Protein AF-A0AAJ4R8G5-F1 (afdb_monomer)

Solvent-accessible surface area (backbone atoms only — not comparable to full-atom values): 22902 Å² total; per-residue (Å²): 66,51,32,41,35,43,37,29,70,69,54,13,63,53,66,71,45,56,65,50,80,47,81,44,64,87,71,35,24,47,42,56,51,46,56,59,70,18,65,92,66,81,46,37,45,72,71,43,27,36,82,88,60,45,61,31,92,60,37,46,46,21,54,74,83,42,63,28,80,88,62,61,38,31,67,34,70,50,58,71,70,40,41,34,40,42,31,58,58,72,86,63,79,80,78,71,56,76,56,58,71,50,74,39,72,26,78,49,76,90,61,99,33,39,32,42,25,41,42,34,21,76,50,92,96,27,54,30,29,31,37,30,49,32,38,64,41,76,65,37,48,51,42,49,52,49,47,35,45,77,75,75,38,55,58,53,64,36,46,32,36,43,33,32,39,52,53,52,54,30,37,17,31,45,22,59,36,28,73,57,36,66,29,51,33,36,29,27,59,76,23,37,42,48,43,44,53,83,37,78,67,96,39,79,85,40,66,68,55,46,50,50,45,55,47,29,54,53,51,70,71,54,52,50,52,38,46,58,45,41,60,74,68,60,80,64,62,49,58,34,76,70,47,71,45,54,70,66,42,74,45,77,35,68,80,50,53,34,32,33,39,70,31,31,16,37,32,68,22,20,26,24,39,32,34,76,42,75,93,40,38,27,29,38,27,25,64,71,49,50,77,86,57,79,63,52,31,21,29,66,24,78,80,35,71,63,11,44,57,39,31,52,53,29,34,49,52,48,38,76,58,63,31,52,30,29,42,22,32,34,70,63,68,32,74,47,37,41,57,53,35,50,33,49,56,50,51,51,51,58,50,42,53,53,53,49,56,55,30,70,80,38,67,40,24,22,31,57,46,18,38,75,77,67,48,87,66,57,58,71,41,56,45,34,38,27,17,36,34,36,17,49,51,48,52,33,34,78,71,58,41,23,46,76,62,95,50,27,34,30,58,70,52,98,76,66,79,62,73,82,78,50,87,89,54,72,93,76,49,61,91,88,68,69,76,77,85

pLDDT: mean 88.96, std 11.97, range [34.12, 98.88]

Nearest PDB structures (foldseek):
  5u8o-assembly1_A  TM=8.181E-01  e=1.885E-18  Burkholderia multivorans ATCC 17616
  6ao1-assembly4_D  TM=8.016E-01  e=7.051E-18  Paraburkholderia phymatum
  5i0p-assembly3_C  TM=7.772E-01  e=6.254E-18  Burkholderia ambifaria MC40-6
  6ao1-assembly2_B  TM=8.042E-01  e=2.075E-17  Paraburkholderia phymatum
  3po0-assembly1_A  TM=8.725E-01  e=8.624E-09  Haloferax volcanii DS2

Organism: NCBI:txid2216012

Sequence (437 aa):
MQITCELHGTVREAYGAKTATVALDSGATVGDLLDTLDGGNERVAPLVRNGDGEIRPHIAVHVNGESVAAGEGAATTLAGGDEVTILPSVSGGKPTLPFEMETVRLGNAAFEGLNNCYVLGLEDDAELTLVDTGFPTDETRSELDRGLADIGIDFADIDRILLTHWHGDHAGLAAEIQAASGCSVHVHVDDAPLVDGSEATQDMDDPAFRDTLTRWGMPPQKQTELAEFLDANTATYGRPTVETFTDGDRFDIGSVELEAVHLPGHTVGLCGFAFDGHDGRELFSGDALLPYYTPNVGGADVRVTEPLAAYLDTLVRIIDGEYERAWPGHRGAIVDPTGRAADIIDHHRERTERVVDVLADGPATPWEVSAELFGSLHAIHILHGPGEAFAHLNHLEDAGLAARDGRAYELTTTNPATAELFPTVADRLRPGYEPVH

Secondary structure (DSSP, 8-state):
-EEEEEE-HHHHHHHTSSEEEEE--TT-BHHHHHHHHHTTTSSSHHHHB-TTSPBPTTEEEEETTEESTTTTGGGPBP-TT-EEEEEE---SSS---SS-EEEEEE---SSSS-EEEEEE--STTS--EEE-----SHHHHHHHHHHHHTTT--GGG--EEE-S-S-HHHHTTHHHHHHHH--EEEEETTTHHHHHTSS-SS-TT-HHHHHHHHHTT--HHHHHHHHHHHHHHHTT------EEE-TT-EEE-SSSEEEEEE--SSSSS-EEEEEE-SSSEEEEEETTS-SSSPPP-SSS-TT-SSHHHHHHHHHHHHHHTT-SEEEESBSSPBS-HHHHHHHHHHHHHHHHHHHHHHHHSS-B-HHHHHHHHH-S--TTHHHHHHHHHHHHHHHHHHTTSEEEETTEEEESSSS---GGGS---GGGSPTT-----

Foldseek 3Di:
DKEKEAEDAQLCVLLVHRIDIDDDDAFAFLLRVQVVSCPPSVRNQLQQAFPVSFGDPQKFKDKQNHTCPVDPGRNHTDDPPIYIYIDGNPPDDDAPWLFDKDWQFFQDPQPPGRFTWIFFLPDPPFQTEIQFDAAPDPRRNVSSQVSQVVVPHGLQRHAEYEFQAQDRGGLQCVQVSCVNNVHAYEFAPQRLCPQQVVDPACAPVDPVNVVVCVLLVQDPVLVVQQNVLCCVRVPRGDRHDHDHDDAQDWDDRDSWIWGWHQQAQLERGGTWTWIATPVGIEIQREQLFDQRDHRFGQLSYVVDDLRLVSSLVSLVVQLVRQHCWYNYRRGDIDRCSNLRSVLVLVVLLVLLVLLLVVLLVHWAGLQRSLCVVPNDAHRSRSRRSSRNSVSSLVLCVVVVQWDDDRSTIHGPDNDDPSVVSTDDCVVSDDVPRDRRD

InterPro domains:
  IPR001279 Metallo-beta-lactamase [PF00753] (113-330)
  IPR001279 Metallo-beta-lactamase [SM00849] (114-330)
  IPR003749 Sulfur carrier ThiS/MoaD-like [PF02597] (8-93)
  IPR012675 Beta-grasp domain superfamily [G3DSA:3.10.20.30] (1-93)
  IPR016155 Molybdopterin synthase/thiamin biosynthesis sulphur carrier, beta-grasp [SSF54285] (1-93)
  IPR036388 Winged helix-like DNA-binding domain superfamily [G3DSA:1.10.10.10] (360-412)
  IPR036866 Ribonuclease Z/Hydroxyacylglutathione hydrolase-like [G3DSA:3.60.15.10] (103-358)
  IPR036866 Ribonuclease Z/Hydroxyacylglutathione hydrolase-like [SSF56281] (109-404)
  IPR050662 Secondary metabolite biosynthesis-associated thioesterase [PTHR23131] (115-406)
  IPR054834 Small archaeal modifier protein 1/3 [NF041918] (5-93)

Radius of gyration: 22.81 Å; Cα contacts (8 Å, |Δi|>4): 907; chains: 1; bounding box: 48×64×58 Å

Mean predicted aligned error: 10.42 Å

Structure (mmCIF, N/CA/C/O backbone):
data_AF-A0AAJ4R8G5-F1
#
_entry.id   AF-A0AAJ4R8G5-F1
#
loop_
_atom_site.group_PDB
_atom_site.id
_atom_site.type_symbol
_atom_site.label_atom_id
_atom_site.label_alt_id
_atom_site.label_comp_id
_atom_site.label_asym_id
_atom_site.label_entity_id
_atom_site.label_seq_id
_atom_site.pdbx_PDB_ins_code
_atom_site.Cartn_x
_atom_site.Cartn_y
_atom_site.Cartn_z
_atom_site.occupancy
_atom_site.B_iso_or_equiv
_atom_site.auth_seq_id
_atom_site.auth_comp_id
_atom_site.auth_asym_id
_atom_site.auth_atom_id
_atom_site.pdbx_PDB_model_num
ATOM 1 N N . MET A 1 1 ? 15.499 -36.589 22.191 1.00 92.94 1 MET A N 1
ATOM 2 C CA . MET A 1 1 ? 15.681 -37.181 20.855 1.00 92.94 1 MET A CA 1
ATOM 3 C C . MET A 1 1 ? 16.063 -36.082 19.877 1.00 92.94 1 MET A C 1
ATOM 5 O O . MET A 1 1 ? 15.704 -34.942 20.128 1.00 92.94 1 MET A O 1
ATOM 9 N N . GLN A 1 2 ? 16.849 -36.394 18.847 1.00 92.50 2 GLN A N 1
ATOM 10 C CA . GLN A 1 2 ? 17.260 -35.415 17.834 1.00 92.50 2 GLN A CA 1
ATOM 11 C C . GLN A 1 2 ? 16.349 -35.548 16.618 1.00 92.50 2 GLN A C 1
ATOM 13 O O . GLN A 1 2 ? 16.148 -36.671 16.154 1.00 92.50 2 GLN A O 1
ATOM 18 N N . ILE A 1 3 ? 15.825 -34.423 16.145 1.00 94.94 3 ILE A N 1
ATOM 19 C CA . ILE A 1 3 ? 14.993 -34.305 14.948 1.00 94.94 3 ILE A CA 1
ATOM 20 C C . ILE A 1 3 ? 15.705 -33.371 13.977 1.00 94.94 3 ILE A C 1
ATOM 22 O O . ILE A 1 3 ? 16.216 -32.324 14.388 1.00 94.94 3 ILE A O 1
ATOM 26 N N . THR A 1 4 ? 15.737 -33.733 12.700 1.00 94.06 4 THR A N 1
ATOM 27 C CA . THR A 1 4 ? 16.231 -32.846 11.645 1.00 94.06 4 THR A CA 1
ATOM 28 C C . THR A 1 4 ? 15.037 -32.205 10.960 1.00 94.06 4 THR A C 1
ATOM 30 O O . THR A 1 4 ? 14.130 -32.903 10.528 1.00 94.06 4 THR A O 1
ATOM 33 N N . CYS A 1 5 ? 15.027 -30.878 10.872 1.00 93.38 5 CYS A N 1
ATOM 34 C CA . CYS A 1 5 ? 13.974 -30.137 10.194 1.00 93.38 5 CYS A CA 1
ATOM 35 C C . CYS A 1 5 ? 14.538 -29.430 8.957 1.00 93.38 5 CYS A C 1
ATOM 37 O O . CYS A 1 5 ? 15.514 -28.686 9.075 1.00 93.38 5 CYS A O 1
ATOM 39 N N . GLU A 1 6 ? 13.944 -29.650 7.788 1.00 93.44 6 GLU A N 1
ATOM 40 C CA . GLU A 1 6 ? 14.222 -28.910 6.557 1.00 93.44 6 GLU A CA 1
ATOM 41 C C . GLU A 1 6 ? 13.137 -27.848 6.340 1.00 93.44 6 GLU A C 1
ATOM 43 O O . GLU A 1 6 ? 11.943 -28.147 6.297 1.00 93.44 6 GLU A O 1
ATOM 48 N N . LEU A 1 7 ? 13.561 -26.593 6.215 1.00 89.69 7 LEU A N 1
ATOM 49 C CA . LEU A 1 7 ? 12.697 -25.422 6.129 1.00 89.69 7 LEU A CA 1
ATOM 50 C C . LEU A 1 7 ? 12.788 -24.804 4.736 1.00 89.69 7 LEU A C 1
ATOM 52 O O . LEU A 1 7 ? 13.882 -24.584 4.198 1.00 89.69 7 LEU A O 1
ATOM 56 N N . HIS A 1 8 ? 11.632 -24.474 4.168 1.00 81.56 8 HIS A N 1
ATOM 57 C CA . HIS A 1 8 ? 11.517 -23.919 2.822 1.00 81.56 8 HIS A CA 1
ATOM 58 C C . HIS A 1 8 ? 10.779 -22.582 2.800 1.00 81.56 8 HIS A C 1
ATOM 60 O O . HIS A 1 8 ? 10.061 -22.228 3.733 1.00 81.56 8 HIS A O 1
ATOM 66 N N . GLY A 1 9 ? 10.977 -21.847 1.702 1.00 76.94 9 GLY A N 1
ATOM 67 C CA . GLY A 1 9 ? 10.287 -20.592 1.418 1.00 76.94 9 GLY A CA 1
ATOM 68 C C . GLY A 1 9 ? 10.303 -19.624 2.598 1.00 76.94 9 GLY A C 1
ATOM 69 O O . GLY A 1 9 ? 11.347 -19.351 3.186 1.00 76.94 9 GLY A O 1
ATOM 70 N N . THR A 1 10 ? 9.115 -19.159 2.950 1.00 65.75 10 THR A N 1
ATOM 71 C CA . THR A 1 10 ? 8.857 -18.155 3.984 1.00 65.75 10 THR A CA 1
ATOM 72 C C . THR A 1 10 ? 9.297 -18.616 5.376 1.00 65.75 10 THR A C 1
ATOM 74 O O . THR A 1 10 ? 9.888 -17.853 6.135 1.00 65.75 10 THR A O 1
ATOM 77 N N . VAL A 1 11 ? 9.122 -19.904 5.682 1.00 79.31 11 VAL A N 1
ATOM 78 C CA . VAL A 1 11 ? 9.538 -20.512 6.954 1.00 79.31 11 VAL A CA 1
ATOM 79 C C . VAL A 1 11 ? 11.064 -20.549 7.069 1.00 79.31 11 VAL A C 1
ATOM 81 O O . VAL A 1 11 ? 11.620 -20.272 8.131 1.00 79.31 11 VAL A O 1
ATOM 84 N N . ARG A 1 12 ? 11.765 -20.820 5.958 1.00 83.69 12 ARG A N 1
ATOM 85 C CA . ARG A 1 12 ? 13.234 -20.733 5.897 1.00 83.69 12 ARG A CA 1
ATOM 86 C C . ARG A 1 12 ? 13.723 -19.317 6.175 1.00 83.69 12 ARG A C 1
ATOM 88 O O . ARG A 1 12 ? 14.699 -19.140 6.899 1.00 83.69 12 ARG A O 1
ATOM 95 N N . GLU A 1 13 ? 13.085 -18.333 5.548 1.00 75.06 13 GLU A N 1
ATOM 96 C CA . GLU A 1 13 ? 13.437 -16.918 5.684 1.00 75.06 13 GLU A CA 1
ATOM 97 C C . GLU A 1 13 ? 13.249 -16.445 7.131 1.00 75.06 13 GLU A C 1
ATOM 99 O O . GLU A 1 13 ? 14.155 -15.830 7.688 1.00 75.06 13 GLU A O 1
ATOM 104 N N . ALA A 1 14 ? 12.134 -16.809 7.770 1.00 72.44 14 ALA A N 1
ATOM 105 C CA . ALA A 1 14 ? 11.863 -16.481 9.168 1.00 72.44 14 ALA A CA 1
ATOM 106 C C . ALA A 1 14 ? 12.837 -17.145 10.151 1.00 72.44 14 ALA A C 1
ATOM 108 O O . ALA A 1 14 ? 13.280 -16.508 11.107 1.00 72.44 14 ALA A O 1
ATOM 109 N N . TYR A 1 15 ? 13.194 -18.409 9.911 1.00 83.56 15 TYR A N 1
ATOM 110 C CA . TYR A 1 15 ? 14.122 -19.137 10.776 1.00 83.56 15 TYR A CA 1
ATOM 111 C C . TYR A 1 15 ? 15.589 -18.721 10.577 1.00 83.56 15 TYR A C 1
ATOM 113 O O . TYR A 1 15 ? 16.393 -18.799 11.502 1.00 83.56 15 TYR A O 1
ATOM 121 N N . GLY A 1 16 ? 15.961 -18.281 9.371 1.00 80.62 16 GLY A N 1
ATOM 122 C CA . GLY A 1 16 ? 17.324 -17.854 9.035 1.00 80.62 16 GLY A CA 1
ATOM 123 C C . GLY A 1 16 ? 18.272 -18.987 8.621 1.00 80.62 16 GLY A C 1
ATOM 124 O O . GLY A 1 16 ? 19.452 -18.743 8.373 1.00 80.62 16 GLY A O 1
ATOM 125 N N . ALA A 1 17 ? 17.783 -20.226 8.502 1.00 84.81 17 ALA A N 1
ATOM 126 C CA . ALA A 1 17 ? 18.565 -21.361 8.015 1.00 84.81 17 ALA A CA 1
ATOM 127 C C . ALA A 1 17 ? 17.694 -22.390 7.280 1.00 84.81 17 ALA A C 1
ATOM 129 O O . ALA A 1 17 ? 16.517 -22.565 7.579 1.00 84.81 17 ALA A O 1
ATOM 130 N N . LYS A 1 18 ? 18.297 -23.107 6.320 1.00 85.25 18 LYS A N 1
ATOM 131 C CA . LYS A 1 18 ? 17.621 -24.183 5.571 1.00 85.25 18 LYS A CA 1
ATOM 132 C C . LYS A 1 18 ? 17.332 -25.412 6.431 1.00 85.25 18 LYS A C 1
ATOM 134 O O . LYS A 1 18 ? 16.348 -26.101 6.205 1.00 85.25 18 LYS A O 1
ATOM 139 N N . THR A 1 19 ? 18.203 -25.705 7.385 1.00 91.19 19 THR A N 1
ATOM 140 C CA . THR A 1 19 ? 18.113 -26.913 8.202 1.00 91.19 19 THR A CA 1
ATOM 141 C C . THR A 1 19 ? 18.280 -26.566 9.667 1.00 91.19 19 THR A C 1
ATOM 143 O O . THR A 1 19 ? 19.221 -25.854 10.022 1.00 91.19 19 THR A O 1
ATOM 146 N N . ALA A 1 20 ? 17.423 -27.131 10.506 1.00 91.25 20 ALA A N 1
ATOM 147 C CA . ALA A 1 20 ? 17.517 -27.078 11.955 1.00 91.25 20 ALA A CA 1
ATOM 148 C C . ALA A 1 20 ? 17.737 -28.486 12.510 1.00 91.25 20 ALA A C 1
ATOM 150 O O . ALA A 1 20 ? 17.245 -29.473 11.965 1.00 91.25 20 ALA A O 1
ATOM 151 N N . THR A 1 21 ? 18.473 -28.596 13.610 1.00 92.31 21 THR A N 1
ATOM 152 C CA . THR A 1 21 ? 18.535 -29.835 14.392 1.00 92.31 21 THR A CA 1
ATOM 153 C C . THR A 1 21 ? 18.028 -29.524 15.787 1.00 92.31 21 THR A C 1
ATOM 155 O O . THR A 1 21 ? 18.611 -28.695 16.484 1.00 92.31 21 THR A O 1
ATOM 158 N N . VAL A 1 22 ? 16.918 -30.154 16.162 1.00 90.94 22 VAL A N 1
ATOM 159 C CA . VAL A 1 22 ? 16.166 -29.827 17.373 1.00 90.94 22 VAL A CA 1
ATOM 160 C C . VAL A 1 22 ? 16.199 -31.003 18.340 1.00 90.94 22 VAL A C 1
ATOM 162 O O . VAL A 1 22 ? 15.942 -32.150 17.969 1.00 90.94 22 VAL A O 1
ATOM 165 N N . ALA A 1 23 ? 16.516 -30.707 19.600 1.00 93.19 23 ALA A N 1
ATOM 166 C CA . ALA A 1 23 ? 16.466 -31.673 20.684 1.00 93.19 23 ALA A CA 1
ATOM 167 C C . ALA A 1 23 ? 15.103 -31.595 21.385 1.00 93.19 23 ALA A C 1
ATOM 169 O O . ALA A 1 23 ? 14.808 -30.591 22.022 1.00 93.19 23 ALA A O 1
ATOM 170 N N . LEU A 1 24 ? 14.309 -32.663 21.297 1.00 93.06 24 LEU A N 1
ATOM 171 C CA . LEU A 1 24 ? 12.984 -32.767 21.924 1.00 93.06 24 LEU A CA 1
ATOM 172 C C . LEU A 1 24 ? 12.927 -33.887 22.965 1.00 93.06 24 LEU A C 1
ATOM 174 O O . LEU A 1 24 ? 13.757 -34.799 22.951 1.00 93.06 24 LEU A O 1
ATOM 178 N N . ASP A 1 25 ? 11.931 -33.871 23.843 1.00 93.38 25 ASP A N 1
ATOM 179 C CA . ASP A 1 25 ? 11.657 -34.997 24.737 1.00 93.38 25 ASP A CA 1
ATOM 180 C C . ASP A 1 25 ? 11.071 -36.201 23.982 1.00 93.38 25 ASP A C 1
ATOM 182 O O . ASP A 1 25 ? 10.599 -36.104 22.852 1.00 93.38 25 ASP A O 1
ATOM 186 N N . SER A 1 26 ? 11.160 -37.391 24.580 1.00 91.50 26 SER A N 1
ATOM 187 C CA . SER A 1 26 ? 10.598 -38.603 23.973 1.00 91.50 26 SER A CA 1
ATOM 188 C C . SER A 1 26 ? 9.074 -38.514 23.917 1.00 91.50 26 SER A C 1
ATOM 190 O O . SER A 1 26 ? 8.447 -38.311 24.952 1.00 91.50 26 SER A O 1
ATOM 192 N N . GLY A 1 27 ? 8.488 -38.766 22.744 1.00 88.31 27 GLY A N 1
ATOM 193 C CA . GLY A 1 27 ? 7.040 -38.661 22.535 1.00 88.31 27 GLY A CA 1
ATOM 194 C C . GLY A 1 27 ? 6.549 -37.238 22.264 1.00 88.31 27 GLY A C 1
ATOM 195 O O . GLY A 1 27 ? 5.344 -37.018 22.294 1.00 88.31 27 GLY A O 1
ATOM 196 N N . ALA A 1 28 ? 7.462 -36.294 22.009 1.00 94.94 28 ALA A N 1
ATOM 197 C CA . ALA A 1 28 ? 7.109 -34.965 21.526 1.00 94.94 28 ALA A CA 1
ATOM 198 C C . ALA A 1 28 ? 6.421 -35.032 20.154 1.00 94.94 28 ALA A C 1
ATOM 200 O O . ALA A 1 28 ? 6.627 -35.967 19.376 1.00 94.94 28 ALA A O 1
ATOM 201 N N . THR A 1 29 ? 5.622 -34.019 19.869 1.00 96.12 29 THR A N 1
ATOM 202 C CA . THR A 1 29 ? 4.799 -33.882 18.670 1.00 96.12 29 THR A CA 1
ATOM 203 C C . THR A 1 29 ? 5.413 -32.908 17.664 1.00 96.12 29 THR A C 1
ATOM 205 O O . THR A 1 29 ? 6.398 -32.220 17.948 1.00 96.12 29 THR A O 1
ATOM 208 N N . VAL A 1 30 ? 4.814 -32.815 16.476 1.00 93.69 30 VAL A N 1
ATOM 209 C CA . VAL A 1 30 ? 5.107 -31.740 15.517 1.00 93.69 30 VAL A CA 1
ATOM 210 C C . VAL A 1 30 ? 4.854 -30.363 16.144 1.00 93.69 30 VAL A C 1
ATOM 212 O O . VAL A 1 30 ? 5.643 -29.454 15.915 1.00 93.69 30 VAL A O 1
ATOM 215 N N . GLY A 1 31 ? 3.826 -30.202 16.981 1.00 91.31 31 GLY A N 1
ATOM 216 C CA . GLY A 1 31 ? 3.569 -28.964 17.723 1.00 91.31 31 GLY A CA 1
ATOM 217 C C . GLY A 1 31 ? 4.745 -28.560 18.617 1.00 91.31 31 GLY A C 1
ATOM 218 O O . GLY A 1 31 ? 5.235 -27.439 18.509 1.00 91.31 31 GLY A O 1
ATOM 219 N N . ASP A 1 32 ? 5.277 -29.503 19.398 1.00 92.62 32 ASP A N 1
ATOM 220 C CA . ASP A 1 32 ? 6.435 -29.261 20.275 1.00 92.62 32 ASP A CA 1
ATOM 221 C C . ASP A 1 32 ? 7.707 -28.913 19.477 1.00 92.62 32 ASP A C 1
ATOM 223 O O . ASP A 1 32 ? 8.531 -28.092 19.899 1.00 92.62 32 ASP A O 1
ATOM 227 N N . LEU A 1 33 ? 7.880 -29.527 18.297 1.00 92.56 33 LEU A N 1
ATOM 228 C CA . LEU A 1 33 ? 8.946 -29.164 17.362 1.00 92.56 33 LEU A CA 1
ATOM 229 C C . LEU A 1 33 ? 8.798 -27.710 16.903 1.00 92.56 33 LEU A C 1
ATOM 231 O O . LEU A 1 33 ? 9.790 -26.983 16.895 1.00 92.56 33 LEU A O 1
ATOM 235 N N . LEU A 1 34 ? 7.586 -27.288 16.535 1.00 90.44 34 LEU A N 1
ATOM 236 C CA . LEU A 1 34 ? 7.300 -25.925 16.086 1.00 90.44 34 LEU A CA 1
ATOM 237 C C . LEU A 1 34 ? 7.511 -24.900 17.204 1.00 90.44 34 LEU A C 1
ATOM 239 O O . LEU A 1 34 ? 8.132 -23.873 16.950 1.00 90.44 34 LEU A O 1
ATOM 243 N N . ASP A 1 35 ? 7.096 -25.202 18.436 1.00 88.38 35 ASP A N 1
ATOM 244 C CA . ASP A 1 35 ? 7.371 -24.357 19.608 1.00 88.38 35 ASP A CA 1
ATOM 245 C C . ASP A 1 35 ? 8.874 -24.171 19.830 1.00 88.38 35 ASP A C 1
ATOM 247 O O . ASP A 1 35 ? 9.362 -23.072 20.100 1.00 88.38 35 ASP A O 1
ATOM 251 N N . THR A 1 36 ? 9.637 -25.251 19.662 1.00 89.12 36 THR A N 1
ATOM 252 C CA . THR A 1 36 ? 11.089 -25.213 19.843 1.00 89.12 36 THR A CA 1
ATOM 253 C C . THR A 1 36 ? 11.798 -24.486 18.698 1.00 89.12 36 THR A C 1
ATOM 255 O O . THR A 1 36 ? 12.791 -23.799 18.935 1.00 89.12 36 THR A O 1
ATOM 258 N N . LEU A 1 37 ? 11.305 -24.620 17.461 1.00 86.69 37 LEU A N 1
ATOM 259 C CA . LEU A 1 37 ? 11.802 -23.869 16.302 1.00 86.69 37 LEU A CA 1
ATOM 260 C C . LEU A 1 37 ? 11.508 -22.373 16.421 1.00 86.69 37 LEU A C 1
ATOM 262 O O . LEU A 1 37 ? 12.323 -21.568 15.973 1.00 86.69 37 LEU A O 1
ATOM 266 N N . ASP A 1 38 ? 10.373 -22.015 17.019 1.00 80.00 38 ASP A N 1
ATOM 267 C CA . ASP A 1 38 ? 9.985 -20.624 17.220 1.00 80.00 38 ASP A CA 1
ATOM 268 C C . ASP A 1 38 ? 10.821 -19.943 18.311 1.00 80.00 38 ASP A C 1
ATOM 270 O O . ASP A 1 38 ? 11.182 -18.780 18.156 1.00 80.00 38 ASP A O 1
ATOM 274 N N . GLY A 1 39 ? 11.229 -20.687 19.350 1.00 60.81 39 GLY A N 1
ATOM 275 C CA . GLY A 1 39 ? 12.510 -20.518 20.053 1.00 60.81 39 GLY A CA 1
ATOM 276 C C . GLY A 1 39 ? 12.973 -19.085 20.372 1.00 60.81 39 GLY A C 1
ATOM 277 O O . GLY A 1 39 ? 14.163 -18.799 20.245 1.00 60.81 39 GLY A O 1
ATOM 278 N N . GLY A 1 40 ? 12.061 -18.191 20.777 1.00 54.16 40 GLY A N 1
ATOM 279 C CA . GLY A 1 40 ? 12.333 -16.790 21.142 1.00 54.16 40 GLY A CA 1
ATOM 280 C C . GLY A 1 40 ? 12.416 -15.781 19.984 1.00 54.16 40 GLY A C 1
ATOM 281 O O . GLY A 1 40 ? 12.762 -14.628 20.227 1.00 54.16 40 GLY A O 1
ATOM 282 N N . ASN A 1 41 ? 12.133 -16.194 18.746 1.00 52.38 41 ASN A N 1
ATOM 283 C CA . ASN A 1 41 ? 12.175 -15.358 17.540 1.00 52.38 41 ASN A CA 1
ATOM 284 C C . ASN A 1 41 ? 10.771 -14.895 17.093 1.00 52.38 41 ASN A C 1
ATOM 286 O O . ASN A 1 41 ? 10.692 -14.013 16.250 1.00 52.38 41 ASN A O 1
ATOM 290 N N . GLU A 1 42 ? 9.684 -15.471 17.635 1.00 64.38 42 GLU A N 1
ATOM 291 C CA . GLU A 1 42 ? 8.263 -15.105 17.394 1.00 64.38 42 GLU A CA 1
ATOM 292 C C . GLU A 1 42 ? 7.868 -14.955 15.906 1.00 64.38 42 GLU A C 1
ATOM 294 O O . GLU A 1 42 ? 6.887 -14.304 15.555 1.00 64.38 42 GLU A O 1
ATOM 299 N N . ARG A 1 43 ? 8.647 -15.549 14.995 1.00 66.19 43 ARG A N 1
ATOM 300 C CA . ARG A 1 43 ? 8.535 -15.358 13.539 1.00 66.19 43 ARG A CA 1
ATOM 301 C C . ARG A 1 43 ? 8.140 -16.626 12.801 1.00 66.19 43 ARG A C 1
ATOM 303 O O . ARG A 1 43 ? 7.666 -16.533 11.675 1.00 66.19 43 ARG A O 1
ATOM 310 N N . VAL A 1 44 ? 8.359 -17.804 13.384 1.00 77.81 44 VAL A N 1
ATOM 311 C CA . VAL A 1 44 ? 8.091 -19.087 12.719 1.00 77.81 44 VAL A CA 1
ATOM 312 C C . VAL A 1 44 ? 6.687 -19.571 13.053 1.00 77.81 44 VAL A C 1
ATOM 314 O O . VAL A 1 44 ? 5.972 -20.023 12.159 1.00 77.81 44 VAL A O 1
ATOM 317 N N . ALA A 1 45 ? 6.262 -19.442 14.312 1.00 77.38 45 ALA A N 1
ATOM 318 C CA . ALA A 1 45 ? 4.942 -19.886 14.742 1.00 77.38 45 ALA A CA 1
ATOM 319 C C . ALA A 1 45 ? 3.795 -19.218 13.962 1.00 77.38 45 ALA A C 1
ATOM 321 O O . ALA A 1 45 ? 2.951 -19.974 13.480 1.00 77.38 45 ALA A O 1
ATOM 322 N N . PRO A 1 46 ? 3.782 -17.888 13.724 1.00 69.38 46 PRO A N 1
ATOM 323 C CA . PRO A 1 46 ? 2.706 -17.247 12.962 1.00 69.38 46 PRO A CA 1
ATOM 324 C C . PRO A 1 46 ? 2.637 -17.704 11.502 1.00 69.38 46 PRO A C 1
ATOM 326 O O . PRO A 1 46 ? 1.581 -17.636 10.886 1.00 69.38 46 PRO A O 1
ATOM 329 N N . LEU A 1 47 ? 3.750 -18.184 10.937 1.00 72.50 47 LEU A N 1
ATOM 330 C CA . LEU A 1 47 ? 3.790 -18.677 9.560 1.00 72.50 47 LEU A CA 1
ATOM 331 C C . LEU A 1 47 ? 3.260 -20.096 9.436 1.00 72.50 47 LEU A C 1
ATOM 333 O O . LEU A 1 47 ? 2.702 -20.442 8.405 1.00 72.50 47 LEU A O 1
ATOM 337 N N . VAL A 1 48 ? 3.488 -20.929 10.451 1.00 79.25 48 VAL A N 1
ATOM 338 C CA . VAL A 1 48 ? 3.180 -22.361 10.382 1.00 79.25 48 VAL A CA 1
ATOM 339 C C . VAL A 1 48 ? 1.854 -22.694 11.055 1.00 79.25 48 VAL A C 1
ATOM 341 O O . VAL A 1 48 ? 1.205 -23.645 10.625 1.00 79.25 48 VAL A O 1
ATOM 344 N N . ARG A 1 49 ? 1.436 -21.934 12.076 1.00 81.88 49 ARG A N 1
ATOM 345 C CA . ARG A 1 49 ? 0.242 -22.217 12.884 1.00 81.88 49 ARG A CA 1
ATOM 346 C C . ARG A 1 49 ? -0.739 -21.047 12.973 1.00 81.88 49 ARG A C 1
ATOM 348 O O . ARG A 1 49 ? -0.339 -19.888 12.851 1.00 81.88 49 ARG A O 1
ATOM 355 N N . ASN A 1 50 ? -2.017 -21.366 13.156 1.00 71.38 50 ASN A N 1
ATOM 356 C CA . ASN A 1 50 ? -3.073 -20.405 13.494 1.00 71.38 50 ASN A CA 1
ATOM 357 C C . ASN A 1 50 ? -3.122 -20.140 15.016 1.00 71.38 50 ASN A C 1
ATOM 359 O O . ASN A 1 50 ? -2.373 -20.753 15.785 1.00 71.38 50 ASN A O 1
ATOM 363 N N . GLY A 1 51 ? -3.997 -19.229 15.450 1.00 62.19 51 GLY A N 1
ATOM 364 C CA . GLY A 1 51 ? -4.205 -18.873 16.860 1.00 62.19 51 GLY A CA 1
ATOM 365 C C . GLY A 1 51 ? -4.633 -20.037 17.767 1.00 62.19 51 GLY A C 1
ATOM 366 O O . GLY A 1 51 ? -4.349 -20.011 18.965 1.00 62.19 51 GLY A O 1
ATOM 367 N N . ASP A 1 52 ? -5.226 -21.089 17.197 1.00 71.81 52 ASP A N 1
ATOM 368 C CA . ASP A 1 52 ? -5.617 -22.319 17.901 1.00 71.81 52 ASP A CA 1
ATOM 369 C C . ASP A 1 52 ? -4.482 -23.361 17.990 1.00 71.81 52 ASP A C 1
ATOM 371 O O . ASP A 1 52 ? -4.623 -24.403 18.636 1.00 71.81 52 ASP A O 1
ATOM 375 N N . GLY A 1 53 ? -3.327 -23.084 17.375 1.00 73.31 53 GLY A N 1
ATOM 376 C CA . GLY A 1 53 ? -2.151 -23.957 17.374 1.00 73.31 53 GLY A CA 1
ATOM 377 C C . GLY A 1 53 ? -2.160 -25.051 16.299 1.00 73.31 53 GLY A C 1
ATOM 378 O O . GLY A 1 53 ? -1.263 -25.900 16.287 1.00 73.31 53 GLY A O 1
ATOM 379 N N . GLU A 1 54 ? -3.124 -25.034 15.379 1.00 79.12 54 GLU A N 1
ATOM 380 C CA . GLU A 1 54 ? -3.206 -25.948 14.238 1.00 79.12 54 GLU A CA 1
ATOM 381 C C . GLU A 1 54 ? -2.304 -25.492 13.084 1.00 79.12 54 GLU A C 1
ATOM 383 O O . GLU A 1 54 ? -2.006 -24.309 12.944 1.00 79.12 54 GLU A O 1
ATOM 388 N N . ILE A 1 55 ? -1.854 -26.426 12.236 1.00 81.75 55 ILE A N 1
ATOM 389 C CA . ILE A 1 55 ? -1.008 -26.107 11.072 1.00 81.75 55 ILE A CA 1
ATOM 390 C C . ILE A 1 55 ? -1.847 -25.370 10.022 1.00 81.75 55 ILE A C 1
ATOM 392 O O . ILE A 1 55 ? -2.907 -25.859 9.632 1.00 81.75 55 ILE A O 1
ATOM 396 N N . ARG A 1 56 ? -1.358 -24.226 9.525 1.00 74.25 56 ARG A N 1
ATOM 397 C CA . ARG A 1 56 ? -2.074 -23.413 8.531 1.00 74.25 56 ARG A CA 1
ATOM 398 C C . ARG A 1 56 ? -2.326 -24.217 7.239 1.00 74.25 56 ARG A C 1
ATOM 400 O O . ARG A 1 56 ? -1.417 -24.907 6.778 1.00 74.25 56 ARG A O 1
ATOM 407 N N . PRO A 1 57 ? -3.497 -24.079 6.582 1.00 63.09 57 PRO A N 1
ATOM 408 C CA . PRO A 1 57 ? -3.854 -24.870 5.392 1.00 63.09 57 PRO A CA 1
ATOM 409 C C . PRO A 1 57 ? -2.876 -24.721 4.216 1.00 63.09 57 PRO A C 1
ATOM 411 O O . PRO A 1 57 ? -2.688 -25.632 3.409 1.00 63.09 57 PRO A O 1
ATOM 414 N N . HIS A 1 58 ? -2.230 -23.559 4.122 1.00 64.38 58 HIS A N 1
ATOM 415 C CA . HIS A 1 58 ? -1.232 -23.244 3.107 1.00 64.38 58 HIS A CA 1
ATOM 416 C C . HIS A 1 58 ? 0.197 -23.607 3.538 1.00 64.38 58 HIS A C 1
ATOM 418 O O . HIS A 1 58 ? 1.147 -23.111 2.940 1.00 64.38 58 HIS A O 1
ATOM 424 N N . ILE A 1 59 ? 0.379 -24.443 4.561 1.00 77.56 59 ILE A N 1
ATOM 425 C CA . ILE A 1 59 ? 1.677 -24.965 4.984 1.00 77.56 59 ILE A CA 1
ATOM 426 C C . ILE A 1 59 ? 1.610 -26.487 4.993 1.00 77.56 59 ILE A C 1
ATOM 428 O O . ILE A 1 59 ? 0.842 -27.098 5.733 1.00 77.56 59 ILE A O 1
ATOM 432 N N . ALA A 1 60 ? 2.457 -27.120 4.191 1.00 80.31 60 ALA A N 1
ATOM 433 C CA . ALA A 1 60 ? 2.600 -28.559 4.198 1.00 80.31 60 ALA A CA 1
ATOM 434 C C . ALA A 1 60 ? 3.754 -28.968 5.122 1.00 80.31 60 ALA A C 1
ATOM 436 O O . ALA A 1 60 ? 4.916 -28.610 4.914 1.00 80.31 60 ALA A O 1
ATOM 437 N N . VAL A 1 61 ? 3.419 -29.767 6.134 1.00 88.25 61 VAL A N 1
ATOM 438 C CA . VAL A 1 61 ? 4.390 -30.419 7.015 1.00 88.25 61 VAL A CA 1
ATOM 439 C C . VAL A 1 61 ? 4.425 -31.910 6.700 1.00 88.25 61 VAL A C 1
ATOM 441 O O . VAL A 1 61 ? 3.382 -32.562 6.605 1.00 88.25 61 VAL A O 1
ATOM 444 N N . HIS A 1 62 ? 5.629 -32.444 6.524 1.00 88.44 62 HIS A N 1
ATOM 445 C CA . HIS A 1 62 ? 5.860 -33.861 6.264 1.00 88.44 62 HIS A CA 1
ATOM 446 C C . HIS A 1 62 ? 6.796 -34.444 7.314 1.00 88.44 62 HIS A C 1
ATOM 448 O O . HIS A 1 62 ? 7.788 -33.810 7.655 1.00 88.44 62 HIS A O 1
ATOM 454 N N . VAL A 1 63 ? 6.517 -35.661 7.774 1.00 93.44 63 VAL A N 1
ATOM 455 C CA . VAL A 1 63 ? 7.413 -36.452 8.627 1.00 93.44 63 VAL A CA 1
ATOM 456 C C . VAL A 1 63 ? 7.870 -37.656 7.813 1.00 93.44 63 VAL A C 1
ATOM 458 O O . VAL A 1 63 ? 7.049 -38.439 7.343 1.00 93.44 63 VAL A O 1
ATOM 461 N N . ASN A 1 64 ? 9.178 -37.781 7.585 1.00 90.56 64 ASN A N 1
ATOM 462 C CA . ASN A 1 64 ? 9.790 -38.818 6.747 1.00 90.56 64 ASN A CA 1
ATOM 463 C C . ASN A 1 64 ? 9.151 -38.927 5.343 1.00 90.56 64 ASN A C 1
ATOM 465 O O . ASN A 1 64 ? 9.030 -40.013 4.777 1.00 90.56 64 ASN A O 1
ATOM 469 N N . GLY A 1 65 ? 8.729 -37.785 4.786 1.00 79.06 65 GLY A N 1
ATOM 470 C CA . GLY A 1 65 ? 8.076 -37.685 3.477 1.00 79.06 65 GLY A CA 1
ATOM 471 C C . GLY A 1 65 ? 6.561 -37.925 3.474 1.00 79.06 65 GLY A C 1
ATOM 472 O O . GLY A 1 65 ? 5.934 -37.747 2.432 1.00 79.06 65 GLY A O 1
ATOM 473 N N . GLU A 1 66 ? 5.949 -38.275 4.608 1.00 81.88 66 GLU A N 1
ATOM 474 C CA . GLU A 1 66 ? 4.497 -38.441 4.729 1.00 81.88 66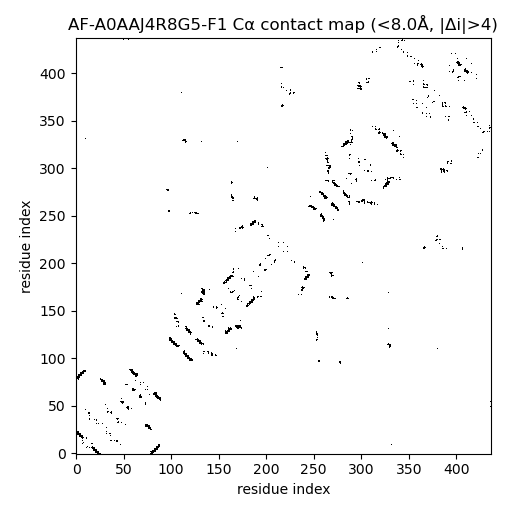 GLU A CA 1
ATOM 475 C C . GLU A 1 66 ? 3.845 -37.170 5.281 1.00 81.88 66 GLU A C 1
ATOM 477 O O . GLU A 1 66 ? 4.288 -36.619 6.287 1.00 81.88 66 GLU A O 1
ATOM 482 N N . SER A 1 67 ? 2.795 -36.682 4.615 1.00 81.94 67 SER A N 1
ATOM 483 C CA . SER A 1 67 ? 2.081 -35.475 5.045 1.00 81.94 67 SER A CA 1
ATOM 484 C C . SER A 1 67 ? 1.314 -35.720 6.343 1.00 81.94 67 SER A C 1
ATOM 486 O O . SER A 1 67 ? 0.564 -36.691 6.451 1.00 81.94 67 SER A O 1
ATOM 488 N N . VAL A 1 68 ? 1.429 -34.792 7.295 1.00 85.69 68 VAL A N 1
ATOM 489 C CA . VAL A 1 68 ? 0.685 -34.861 8.566 1.00 85.69 68 VAL A CA 1
ATOM 490 C C . VAL A 1 68 ? -0.746 -34.330 8.456 1.00 85.69 68 VAL A C 1
ATOM 492 O O . VAL A 1 68 ? -1.553 -34.569 9.351 1.00 85.69 68 VAL A O 1
ATOM 495 N N . ALA A 1 69 ? -1.084 -33.645 7.356 1.00 71.50 69 ALA A N 1
ATOM 496 C CA . ALA A 1 69 ? -2.393 -33.018 7.150 1.00 71.50 69 ALA A CA 1
ATOM 497 C C . ALA A 1 69 ? -3.538 -34.040 7.021 1.00 71.50 69 ALA A C 1
ATOM 499 O O . ALA A 1 69 ? -4.666 -33.762 7.409 1.00 71.50 69 ALA A O 1
ATOM 500 N N . ALA A 1 70 ? -3.250 -35.242 6.508 1.00 59.81 70 ALA A N 1
ATOM 501 C CA . ALA A 1 70 ? -4.217 -36.342 6.437 1.00 59.81 70 ALA A CA 1
ATOM 502 C C . ALA A 1 70 ? -4.293 -37.176 7.737 1.00 59.81 70 ALA A C 1
ATOM 504 O O . ALA A 1 70 ? -5.047 -38.150 7.793 1.00 59.81 70 ALA A O 1
ATOM 505 N N . GLY A 1 71 ? -3.483 -36.833 8.745 1.00 78.56 71 GLY A N 1
ATOM 506 C CA . GLY A 1 71 ? -3.333 -37.550 10.011 1.00 78.56 71 GLY A CA 1
ATOM 507 C C . GLY A 1 71 ? -3.688 -36.682 11.219 1.00 78.56 71 GLY A C 1
ATOM 508 O O . GLY A 1 71 ? -4.741 -36.057 11.257 1.00 78.56 71 GLY A O 1
ATOM 509 N N . GLU A 1 72 ? -2.814 -36.663 12.227 1.00 84.75 72 GLU A N 1
ATOM 510 C CA . GLU A 1 72 ? -3.026 -35.940 13.492 1.00 84.75 72 GLU A CA 1
ATOM 511 C C . GLU A 1 72 ? -2.510 -34.487 13.451 1.00 84.75 72 GLU A C 1
ATOM 513 O O . GLU A 1 72 ? -2.500 -33.800 14.473 1.00 84.75 72 GLU A O 1
ATOM 518 N N . GLY A 1 73 ? -2.057 -33.997 12.289 1.00 88.75 73 GLY A N 1
ATOM 519 C CA . GLY A 1 73 ? -1.577 -32.626 12.128 1.00 88.75 73 GLY A CA 1
ATOM 520 C C . GLY A 1 73 ? -0.437 -32.297 13.096 1.00 88.75 73 GLY A C 1
ATOM 521 O O . GLY A 1 73 ? 0.537 -33.049 13.200 1.00 88.75 73 GLY A O 1
ATOM 522 N N . ALA A 1 74 ? -0.578 -31.196 13.840 1.00 89.69 74 ALA A N 1
ATOM 523 C CA . ALA A 1 74 ? 0.376 -30.785 14.871 1.00 89.69 74 ALA A CA 1
ATOM 524 C C . ALA A 1 74 ? 0.536 -31.819 16.002 1.00 89.69 74 ALA A C 1
ATOM 526 O O . ALA A 1 74 ? 1.608 -31.897 16.598 1.00 89.69 74 ALA A O 1
ATOM 527 N N . ALA A 1 75 ? -0.475 -32.651 16.273 1.00 92.31 75 ALA A N 1
ATOM 528 C CA . ALA A 1 75 ? -0.411 -33.681 17.312 1.00 92.31 75 ALA A CA 1
ATOM 529 C C . ALA A 1 75 ? 0.359 -34.946 16.882 1.00 92.31 75 ALA A C 1
ATOM 531 O O . ALA A 1 75 ? 0.582 -35.835 17.704 1.00 92.31 75 ALA A O 1
ATOM 532 N N . THR A 1 76 ? 0.817 -35.021 15.625 1.00 94.62 76 THR A N 1
ATOM 533 C CA . THR A 1 76 ? 1.606 -36.152 15.116 1.00 94.62 76 THR A CA 1
ATOM 534 C C . THR A 1 76 ? 2.858 -36.361 15.971 1.00 94.62 76 THR A C 1
ATOM 536 O O . THR A 1 76 ? 3.691 -35.463 16.095 1.00 94.62 76 THR A O 1
ATOM 539 N N . THR A 1 77 ? 2.997 -37.549 16.565 1.00 95.81 77 THR A N 1
ATOM 540 C CA . THR A 1 77 ? 4.135 -37.900 17.433 1.00 95.81 77 THR A CA 1
ATOM 541 C C . THR A 1 77 ? 5.407 -38.143 16.617 1.00 95.81 77 THR A C 1
ATOM 543 O O . THR A 1 77 ? 5.370 -38.838 15.604 1.00 95.81 77 THR A O 1
ATOM 546 N N . LEU A 1 78 ? 6.540 -37.630 17.097 1.00 95.31 78 LEU A N 1
ATOM 547 C CA . LEU A 1 78 ? 7.861 -37.779 16.486 1.00 95.31 78 LEU A CA 1
ATOM 548 C C . LEU A 1 78 ? 8.712 -38.837 17.207 1.00 95.31 78 LEU A C 1
ATOM 550 O O . LEU A 1 78 ? 8.608 -39.054 18.420 1.00 95.31 78 LEU A O 1
ATOM 554 N N . ALA A 1 79 ? 9.611 -39.469 16.460 1.00 93.56 79 ALA A N 1
ATOM 555 C CA . ALA A 1 79 ? 10.627 -40.393 16.937 1.00 93.56 79 ALA A CA 1
ATOM 556 C C . ALA A 1 79 ? 12.041 -39.850 16.682 1.00 93.56 79 ALA A C 1
ATOM 558 O O . ALA A 1 79 ? 12.297 -39.032 15.804 1.00 93.56 79 ALA A O 1
ATOM 559 N N . GLY A 1 80 ? 13.012 -40.316 17.471 1.00 92.88 80 GLY A N 1
ATOM 560 C CA . GLY A 1 80 ? 14.399 -39.888 17.298 1.00 92.88 80 GLY A CA 1
ATOM 561 C C . GLY A 1 80 ? 14.974 -40.308 15.949 1.00 92.88 80 GLY A C 1
ATOM 562 O O . GLY A 1 80 ? 15.006 -41.499 15.647 1.00 92.88 80 GLY A O 1
ATOM 563 N N . GLY A 1 81 ? 15.503 -39.337 15.206 1.00 89.12 81 GLY A N 1
ATOM 564 C CA . GLY A 1 81 ? 16.030 -39.527 13.858 1.00 89.12 81 GLY A CA 1
ATOM 565 C C . GLY A 1 81 ? 15.034 -39.218 12.741 1.00 89.12 81 GLY A C 1
ATOM 566 O O . GLY A 1 81 ? 15.426 -39.346 11.587 1.00 89.12 81 GLY A O 1
ATOM 567 N N . ASP A 1 82 ? 13.801 -38.813 13.061 1.00 95.12 82 ASP A N 1
ATOM 568 C CA . ASP A 1 82 ? 12.854 -38.358 12.044 1.00 95.12 82 ASP A CA 1
ATOM 569 C C . ASP A 1 82 ? 13.362 -37.103 11.325 1.00 95.12 82 ASP A C 1
ATOM 571 O O . ASP A 1 82 ? 13.972 -36.205 11.926 1.00 95.12 82 ASP A O 1
ATOM 575 N N . GLU A 1 83 ? 13.059 -37.045 10.030 1.00 94.44 83 GLU A N 1
ATOM 576 C CA . GLU A 1 83 ? 13.217 -35.859 9.199 1.00 94.44 83 GLU A CA 1
ATOM 577 C C . GLU A 1 83 ? 11.856 -35.192 9.008 1.00 94.44 83 GLU A C 1
ATOM 579 O O . GLU A 1 83 ? 10.908 -35.807 8.518 1.00 94.44 83 GLU A O 1
ATOM 584 N N . VAL A 1 84 ? 11.755 -33.923 9.394 1.00 95.19 84 VAL A N 1
ATOM 585 C CA . VAL A 1 84 ? 10.547 -33.117 9.228 1.00 95.19 84 VAL A CA 1
ATOM 586 C C . VAL A 1 84 ? 10.789 -32.071 8.152 1.00 95.19 84 VAL A C 1
ATOM 588 O O . VAL A 1 84 ? 11.759 -31.326 8.221 1.00 95.19 84 VAL A O 1
ATOM 591 N N . THR A 1 85 ? 9.914 -31.979 7.160 1.00 91.31 85 THR A N 1
ATOM 592 C CA . THR A 1 85 ? 9.975 -30.927 6.140 1.00 91.31 85 THR A CA 1
ATOM 593 C C . THR A 1 85 ? 8.817 -29.969 6.346 1.00 91.31 85 THR A C 1
ATOM 595 O O . THR A 1 85 ? 7.664 -30.399 6.354 1.00 91.31 85 THR A O 1
ATOM 598 N 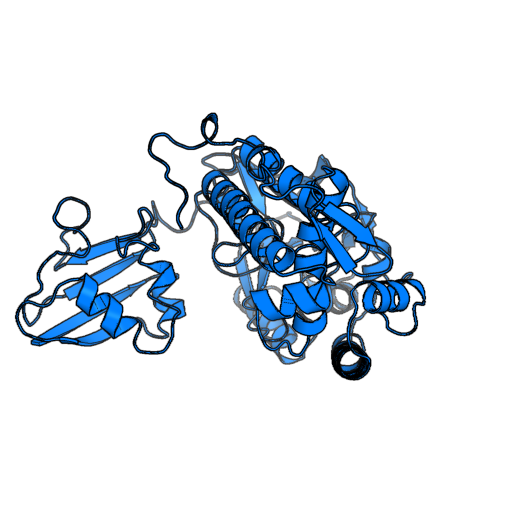N . ILE A 1 86 ? 9.114 -28.677 6.477 1.00 90.19 86 ILE A N 1
ATOM 599 C CA . ILE A 1 86 ? 8.114 -27.612 6.563 1.00 90.19 86 ILE A CA 1
ATOM 600 C C . ILE A 1 86 ? 8.254 -26.736 5.327 1.00 90.19 86 ILE A C 1
ATOM 602 O O . ILE A 1 86 ? 9.284 -26.088 5.106 1.00 90.19 86 ILE A O 1
ATOM 606 N N . LEU A 1 87 ? 7.202 -26.712 4.521 1.00 82.81 87 LEU A N 1
ATOM 607 C CA . LEU A 1 87 ? 7.148 -25.922 3.310 1.00 82.81 87 LEU A CA 1
ATOM 608 C C . LEU A 1 87 ? 5.821 -25.171 3.242 1.00 82.81 87 LEU A C 1
ATOM 610 O O . LEU A 1 87 ? 4.776 -25.750 3.530 1.00 82.81 87 LEU A O 1
ATOM 614 N N . PRO A 1 88 ? 5.825 -23.906 2.806 1.00 72.31 88 PRO A N 1
ATOM 615 C CA . PRO A 1 88 ? 4.612 -23.303 2.291 1.00 72.31 88 PRO A CA 1
ATOM 616 C C . PRO A 1 88 ? 4.055 -24.189 1.182 1.00 72.31 88 PRO A C 1
ATOM 618 O O . PRO A 1 88 ? 4.824 -24.792 0.428 1.00 72.31 88 PRO A O 1
ATOM 621 N N . SER A 1 89 ? 2.736 -24.284 1.092 1.00 56.06 89 SER A N 1
ATOM 622 C CA . SER A 1 89 ? 2.002 -24.920 0.009 1.00 56.06 89 SER A CA 1
ATOM 623 C C . SER A 1 89 ? 2.323 -24.179 -1.282 1.00 56.06 89 SER A C 1
ATOM 625 O O . SER A 1 89 ? 1.598 -23.304 -1.736 1.00 56.06 89 SER A O 1
ATOM 627 N N . VAL A 1 90 ? 3.454 -24.525 -1.884 1.00 44.88 90 VAL A N 1
ATOM 628 C CA . VAL A 1 90 ? 3.729 -24.257 -3.285 1.00 44.88 90 VAL A CA 1
ATOM 629 C C . VAL A 1 90 ? 2.977 -25.322 -4.060 1.00 44.88 90 VAL A C 1
ATOM 631 O O . VAL A 1 90 ? 3.488 -26.418 -4.299 1.00 44.88 90 VAL A O 1
ATOM 634 N N . SER A 1 91 ? 1.757 -25.011 -4.489 1.00 36.00 91 SER A N 1
ATOM 635 C CA . SER A 1 91 ? 1.297 -25.606 -5.735 1.00 36.00 91 SER A CA 1
ATOM 636 C C . SER A 1 91 ? 2.206 -25.075 -6.853 1.00 36.00 91 SER A C 1
ATOM 638 O O . SER A 1 91 ? 1.979 -23.999 -7.391 1.00 36.00 91 SER A O 1
ATOM 640 N N . GLY A 1 92 ? 3.269 -25.829 -7.145 1.00 34.12 92 GLY A N 1
ATOM 641 C CA . GLY A 1 92 ? 3.907 -25.910 -8.461 1.00 34.12 92 GLY A CA 1
ATOM 642 C C . GLY A 1 92 ? 4.854 -24.782 -8.889 1.00 34.12 92 GLY A C 1
ATOM 643 O O . GLY A 1 92 ? 4.414 -23.759 -9.385 1.00 34.12 92 GLY A O 1
ATOM 644 N N . GLY A 1 93 ? 6.163 -25.067 -8.862 1.00 34.97 93 GLY A N 1
ATOM 645 C CA . GLY A 1 93 ? 7.162 -24.446 -9.750 1.00 34.97 93 GLY A CA 1
ATOM 646 C C . GLY A 1 93 ? 7.441 -22.950 -9.553 1.00 34.97 93 GLY A C 1
ATOM 647 O O . GLY A 1 93 ? 6.776 -22.257 -8.793 1.00 34.97 93 GLY A O 1
ATOM 648 N N . LYS A 1 94 ? 8.466 -22.433 -10.249 1.00 42.53 94 LYS A N 1
ATOM 649 C CA . LYS A 1 94 ? 8.461 -21.002 -10.584 1.00 42.53 94 LYS A CA 1
ATOM 650 C C . LYS A 1 94 ? 7.180 -20.774 -11.400 1.00 42.53 94 LYS A C 1
ATOM 652 O O . LYS A 1 94 ? 6.968 -21.569 -12.320 1.00 42.53 94 LYS A O 1
ATOM 657 N N . PRO A 1 95 ? 6.342 -19.778 -11.076 1.00 51.62 95 PRO A N 1
ATOM 658 C CA . PRO A 1 95 ? 5.201 -19.461 -11.919 1.00 51.62 95 PRO A CA 1
ATOM 659 C C . PRO A 1 95 ? 5.708 -19.262 -13.345 1.00 51.62 95 PRO A C 1
ATOM 661 O O . PRO A 1 95 ? 6.693 -18.558 -13.574 1.00 51.62 95 PRO A O 1
ATOM 664 N N . THR A 1 96 ? 5.092 -19.956 -14.293 1.00 58.88 96 THR A N 1
ATOM 665 C CA . THR A 1 96 ? 5.256 -19.608 -15.697 1.00 58.88 96 THR A CA 1
ATOM 666 C C . THR A 1 96 ? 4.412 -18.367 -15.881 1.00 58.88 96 THR A C 1
ATOM 668 O O . THR A 1 96 ? 3.193 -18.476 -15.881 1.00 58.88 96 THR A O 1
ATOM 671 N N . LEU A 1 97 ? 5.046 -17.200 -15.926 1.00 77.44 97 LEU A N 1
ATOM 672 C CA . LEU A 1 97 ? 4.417 -15.970 -16.389 1.00 77.44 97 LEU A CA 1
ATOM 673 C C . LEU A 1 97 ? 4.357 -15.998 -17.927 1.00 77.44 97 LEU A C 1
ATOM 675 O O . LEU A 1 97 ? 5.111 -16.746 -18.561 1.00 77.44 97 LEU A O 1
ATOM 679 N N . PRO A 1 98 ? 3.433 -15.257 -18.560 1.00 78.56 98 PRO A N 1
ATOM 680 C CA . PRO A 1 98 ? 3.390 -15.136 -20.020 1.00 78.56 98 PRO A CA 1
ATOM 681 C C . PRO A 1 98 ? 4.537 -14.295 -20.589 1.00 78.56 98 PRO A C 1
ATOM 683 O O . PRO A 1 98 ? 4.697 -14.266 -21.803 1.00 78.56 98 PRO A O 1
ATOM 686 N N . PHE A 1 99 ? 5.338 -13.693 -19.710 1.00 83.81 99 PHE A N 1
ATOM 687 C CA . PHE A 1 99 ? 6.533 -12.908 -19.987 1.00 83.81 99 PHE A CA 1
ATOM 688 C C . PHE A 1 99 ? 7.676 -13.318 -19.053 1.00 83.81 99 PHE A C 1
ATOM 690 O O . PHE A 1 99 ? 7.463 -13.963 -18.020 1.00 83.81 99 PHE A O 1
ATOM 697 N N . GLU A 1 100 ? 8.896 -12.916 -19.398 1.00 86.12 100 GLU A N 1
ATOM 698 C CA . GLU A 1 100 ? 10.044 -13.021 -18.499 1.00 86.12 100 GLU A CA 1
ATOM 699 C C . GLU A 1 100 ? 10.048 -11.872 -17.480 1.00 86.12 100 GLU A C 1
ATOM 701 O O . GLU A 1 100 ? 9.904 -10.702 -17.835 1.00 86.12 100 GLU A O 1
ATOM 706 N N . MET A 1 101 ? 10.224 -12.221 -16.204 1.00 90.00 101 MET A N 1
ATOM 707 C CA . MET A 1 101 ? 10.257 -11.287 -15.079 1.00 90.00 101 MET A CA 1
ATOM 708 C C . MET A 1 101 ? 11.364 -11.668 -14.102 1.00 90.00 101 MET A C 1
ATOM 710 O O . MET A 1 101 ? 11.497 -12.845 -13.754 1.00 90.00 101 MET A O 1
ATOM 714 N N . GLU A 1 102 ? 12.066 -10.666 -13.575 1.00 90.50 102 GLU A N 1
ATOM 715 C CA . GLU A 1 102 ? 12.950 -10.820 -12.416 1.00 90.50 102 GLU A CA 1
ATOM 716 C C . GLU A 1 102 ? 12.441 -9.994 -11.224 1.00 90.50 102 GLU A C 1
ATOM 718 O O . GLU A 1 102 ? 11.793 -8.959 -11.388 1.00 90.50 102 GLU A O 1
ATOM 723 N N . THR A 1 103 ? 12.721 -10.455 -10.003 1.00 91.19 103 THR A N 1
ATOM 724 C CA . THR A 1 103 ? 12.412 -9.711 -8.775 1.00 91.19 103 THR A CA 1
ATOM 725 C C . THR A 1 103 ? 13.703 -9.378 -8.050 1.00 91.19 103 THR A C 1
ATOM 727 O O . THR A 1 103 ? 14.357 -10.264 -7.494 1.00 91.19 103 THR A O 1
ATOM 730 N N . VAL A 1 104 ? 14.035 -8.092 -7.979 1.00 88.50 104 VAL A N 1
ATOM 731 C CA . VAL A 1 104 ? 15.159 -7.621 -7.174 1.00 88.50 104 VAL A CA 1
ATOM 732 C C . VAL A 1 104 ? 14.649 -7.314 -5.770 1.00 88.50 104 VAL A C 1
ATOM 734 O O . VAL A 1 104 ? 13.826 -6.423 -5.576 1.00 88.50 104 VAL A O 1
ATOM 737 N N . ARG A 1 105 ? 15.115 -8.088 -4.784 1.00 86.81 105 ARG A N 1
ATOM 738 C CA . ARG A 1 105 ? 14.743 -7.916 -3.372 1.00 86.81 105 ARG A CA 1
ATOM 739 C C . ARG A 1 105 ? 15.733 -7.009 -2.661 1.00 86.81 105 ARG A C 1
ATOM 741 O O . ARG A 1 105 ? 16.933 -7.279 -2.679 1.00 86.81 105 ARG A O 1
ATOM 748 N N . LEU A 1 106 ? 15.213 -5.998 -1.982 1.00 84.31 106 LEU A N 1
ATOM 749 C CA . LEU A 1 106 ? 15.980 -4.927 -1.361 1.00 84.31 106 LEU A CA 1
ATOM 750 C C . LEU A 1 106 ? 15.873 -5.010 0.161 1.00 84.31 106 LEU A C 1
ATOM 752 O O . LEU A 1 106 ? 14.783 -5.029 0.728 1.00 84.31 106 LEU A O 1
ATOM 756 N N . GLY A 1 107 ? 17.013 -5.065 0.840 1.00 70.62 107 GLY A N 1
ATOM 757 C CA . GLY A 1 107 ? 17.139 -5.335 2.268 1.00 70.62 107 GLY A CA 1
ATOM 758 C C . GLY A 1 107 ? 16.832 -4.155 3.183 1.00 70.62 107 GLY A C 1
ATOM 759 O O . GLY A 1 107 ? 17.213 -4.218 4.352 1.00 70.62 107 GLY A O 1
ATOM 760 N N . ASN A 1 108 ? 16.190 -3.087 2.684 1.00 68.50 108 ASN A N 1
ATOM 761 C CA . ASN A 1 108 ? 15.964 -1.879 3.472 1.00 68.50 108 ASN A CA 1
ATOM 762 C C . ASN A 1 108 ? 15.325 -2.235 4.833 1.00 68.50 108 ASN A C 1
ATOM 764 O O . ASN A 1 108 ? 14.491 -3.136 4.942 1.00 68.50 108 ASN A O 1
ATOM 768 N N . ALA A 1 109 ? 15.792 -1.568 5.887 1.00 57.59 109 ALA A N 1
ATOM 769 C CA . ALA A 1 109 ? 15.297 -1.755 7.251 1.00 57.59 109 ALA A CA 1
ATOM 770 C C . ALA A 1 109 ? 14.545 -0.518 7.767 1.00 57.59 109 ALA A C 1
ATOM 772 O O . ALA A 1 109 ? 14.151 -0.482 8.932 1.00 57.59 109 ALA A O 1
ATOM 773 N N . ALA A 1 110 ? 14.412 0.515 6.927 1.00 50.72 110 ALA A N 1
ATOM 774 C CA . ALA A 1 110 ? 13.752 1.766 7.283 1.00 50.72 110 ALA A CA 1
ATOM 775 C C . ALA A 1 110 ? 12.220 1.612 7.345 1.00 50.72 110 ALA A C 1
ATOM 777 O O . ALA A 1 110 ? 11.584 2.291 8.150 1.00 50.72 110 ALA A O 1
ATOM 778 N N . PHE A 1 111 ? 11.664 0.685 6.556 1.00 57.34 111 PHE A N 1
ATOM 779 C CA . PHE A 1 111 ? 10.232 0.384 6.454 1.00 57.34 111 PHE A CA 1
ATOM 780 C C . PHE A 1 111 ? 9.981 -1.115 6.687 1.00 57.34 111 PHE A C 1
ATOM 782 O O . PHE A 1 111 ? 10.843 -1.806 7.237 1.00 57.34 111 PHE A O 1
ATOM 789 N N . GLU A 1 112 ? 8.805 -1.631 6.312 1.00 57.97 112 GLU A N 1
ATOM 790 C CA . GLU A 1 112 ? 8.372 -3.026 6.542 1.00 57.97 112 GLU A CA 1
ATOM 791 C C . GLU A 1 112 ? 9.370 -4.083 5.987 1.00 57.97 112 GLU A C 1
ATOM 793 O O . GLU A 1 112 ? 9.378 -5.257 6.403 1.00 57.97 112 GLU A O 1
ATOM 798 N N . GLY A 1 113 ? 10.294 -3.617 5.134 1.00 65.75 113 GLY A N 1
ATOM 799 C CA . GLY A 1 113 ? 11.552 -4.240 4.738 1.00 65.75 113 GLY A CA 1
ATOM 800 C C . GLY A 1 113 ? 11.373 -5.335 3.698 1.00 65.75 113 GLY A C 1
ATOM 801 O O . GLY A 1 113 ? 10.267 -5.830 3.484 1.00 65.75 113 GLY A O 1
ATOM 802 N N . LEU A 1 114 ? 12.470 -5.750 3.055 1.00 75.38 114 LEU A N 1
ATOM 803 C CA . LEU A 1 114 ? 12.433 -6.698 1.928 1.00 75.38 114 LEU A CA 1
ATOM 804 C C . LEU A 1 114 ? 11.517 -6.221 0.788 1.00 75.38 114 LEU A C 1
ATOM 806 O O . LEU A 1 114 ? 10.648 -6.977 0.339 1.00 75.38 114 LEU A O 1
ATOM 810 N N . ASN A 1 115 ? 11.717 -4.977 0.350 1.00 85.25 115 ASN A N 1
ATOM 811 C CA . ASN A 1 115 ? 10.998 -4.388 -0.777 1.00 85.25 115 ASN A CA 1
ATOM 812 C C . ASN A 1 115 ? 11.328 -5.132 -2.072 1.00 85.25 115 ASN A C 1
ATOM 814 O O . ASN A 1 115 ? 12.455 -5.594 -2.269 1.00 85.25 115 ASN A O 1
ATOM 818 N N . ASN A 1 116 ? 10.351 -5.230 -2.957 1.00 90.62 116 ASN A N 1
ATOM 819 C CA . ASN A 1 116 ? 10.468 -5.854 -4.260 1.00 90.62 116 ASN A CA 1
ATOM 820 C C . ASN A 1 116 ? 10.457 -4.778 -5.344 1.00 90.62 116 ASN A C 1
ATOM 822 O O . ASN A 1 116 ? 9.537 -3.970 -5.405 1.00 90.62 116 ASN A O 1
ATOM 826 N N . CYS A 1 117 ? 11.437 -4.839 -6.240 1.00 95.44 117 CYS A N 1
ATOM 827 C CA . CYS A 1 117 ? 11.365 -4.196 -7.547 1.00 95.44 117 CYS A CA 1
ATOM 828 C C . CYS A 1 117 ? 11.156 -5.277 -8.607 1.00 95.44 117 CYS A C 1
ATOM 830 O O . CYS A 1 117 ? 11.888 -6.275 -8.625 1.00 95.44 117 CYS A O 1
ATOM 832 N N . TYR A 1 118 ? 10.177 -5.091 -9.490 1.00 97.12 118 TYR A N 1
ATOM 833 C CA . TYR A 1 118 ? 9.888 -6.046 -10.563 1.00 97.12 118 TYR A CA 1
ATOM 834 C C . TYR A 1 118 ? 10.440 -5.540 -11.889 1.00 97.12 118 TYR A C 1
ATOM 836 O O . TYR A 1 118 ? 10.076 -4.456 -12.334 1.00 97.12 118 TYR A O 1
ATOM 844 N N . VAL A 1 119 ? 11.310 -6.332 -12.515 1.00 96.62 119 VAL A N 1
ATOM 845 C CA . VAL A 1 119 ? 11.897 -6.034 -13.826 1.00 96.62 119 VAL A CA 1
ATOM 846 C C . VAL A 1 119 ? 11.115 -6.797 -14.885 1.00 96.62 119 VAL A C 1
ATOM 848 O O . VAL A 1 119 ? 11.073 -8.030 -14.850 1.00 96.62 119 VAL A O 1
ATOM 851 N N . LEU A 1 120 ? 10.473 -6.062 -15.789 1.00 95.69 120 LEU A N 1
ATOM 852 C CA . LEU A 1 120 ? 9.556 -6.559 -16.813 1.00 95.69 120 LEU A CA 1
ATOM 853 C C . LEU A 1 120 ? 10.057 -6.171 -18.208 1.00 95.69 120 LEU A C 1
ATOM 855 O O . LEU A 1 120 ? 10.825 -5.223 -18.342 1.00 95.69 120 LEU A O 1
ATOM 859 N N . GLY A 1 121 ? 9.583 -6.853 -19.252 1.00 91.88 121 GLY A N 1
ATOM 860 C CA . GLY A 1 121 ? 9.993 -6.545 -20.628 1.00 91.88 121 GLY A CA 1
ATOM 861 C C . GLY A 1 121 ? 11.414 -7.020 -20.948 1.00 91.88 121 GLY A C 1
ATOM 862 O O . GLY A 1 121 ? 12.144 -6.347 -21.662 1.00 91.88 121 GLY A O 1
ATOM 863 N N . LEU A 1 122 ? 11.822 -8.176 -20.408 1.00 89.12 122 LEU A N 1
ATOM 864 C CA . LEU A 1 122 ? 13.132 -8.798 -20.677 1.00 89.12 122 LEU A CA 1
ATOM 865 C C . LEU A 1 122 ? 13.222 -9.464 -22.068 1.00 89.12 122 LEU A C 1
ATOM 867 O O . LEU A 1 122 ? 14.272 -9.978 -22.451 1.00 89.12 122 LEU A O 1
ATOM 871 N N . GLU A 1 123 ? 12.116 -9.488 -22.809 1.00 87.69 123 GLU A N 1
ATOM 872 C CA . GLU A 1 123 ? 12.021 -10.058 -24.151 1.00 87.69 123 GLU A CA 1
ATOM 873 C C . GLU A 1 123 ? 12.526 -9.068 -25.216 1.00 87.69 123 GLU A C 1
ATOM 875 O O . GLU A 1 123 ? 12.450 -7.852 -25.044 1.00 87.69 123 GLU A O 1
ATOM 880 N N . ASP A 1 124 ? 13.013 -9.587 -26.350 1.00 77.81 124 ASP A N 1
ATOM 881 C CA . ASP A 1 124 ? 13.466 -8.751 -27.469 1.00 77.81 124 ASP A CA 1
ATOM 882 C C . ASP A 1 124 ? 12.346 -7.787 -27.934 1.00 77.81 124 ASP A C 1
ATOM 884 O O . ASP A 1 124 ? 11.200 -8.199 -28.116 1.00 77.81 124 ASP A O 1
ATOM 888 N N . ASP A 1 125 ? 12.700 -6.520 -28.184 1.00 79.19 125 ASP A N 1
ATOM 889 C CA . ASP A 1 125 ? 11.818 -5.428 -28.645 1.00 79.19 125 ASP A CA 1
ATOM 890 C C . ASP A 1 125 ? 10.757 -4.916 -27.633 1.00 79.19 125 ASP A C 1
ATOM 892 O O . ASP A 1 125 ? 9.952 -4.055 -28.001 1.00 79.19 125 ASP A O 1
ATOM 896 N N . ALA A 1 126 ? 10.756 -5.383 -26.376 1.00 87.69 126 ALA A N 1
ATOM 897 C CA . ALA A 1 126 ? 9.926 -4.824 -25.302 1.00 87.69 126 ALA A CA 1
ATOM 898 C C . ALA A 1 126 ? 10.608 -3.630 -24.605 1.00 87.69 126 ALA A C 1
ATOM 900 O O . ALA A 1 126 ? 11.834 -3.552 -24.544 1.00 87.69 126 ALA A O 1
ATOM 901 N N . GLU A 1 127 ? 9.814 -2.696 -24.069 1.00 93.19 127 GLU A N 1
ATOM 902 C CA . GLU A 1 127 ? 10.344 -1.623 -23.219 1.00 93.19 127 GLU A CA 1
ATOM 903 C C . GLU A 1 127 ? 10.687 -2.173 -21.835 1.00 93.19 127 GLU A C 1
ATOM 905 O O . GLU A 1 127 ? 9.818 -2.701 -21.126 1.00 93.19 127 GLU A O 1
ATOM 910 N N . LEU A 1 128 ? 11.943 -1.994 -21.425 1.00 96.50 128 LEU A N 1
ATOM 911 C CA . LEU A 1 128 ? 12.416 -2.462 -20.134 1.00 96.50 128 LEU A CA 1
ATOM 912 C C . LEU A 1 128 ? 11.772 -1.627 -19.025 1.00 96.50 128 LEU A C 1
ATOM 914 O O . LEU A 1 128 ? 12.080 -0.445 -18.837 1.00 96.50 128 LEU A O 1
ATOM 918 N N . THR A 1 129 ? 10.851 -2.257 -18.301 1.00 98.06 129 THR A N 1
ATOM 919 C CA . THR A 1 129 ? 9.984 -1.588 -17.333 1.00 98.06 129 THR A CA 1
ATOM 920 C C . THR A 1 129 ? 10.306 -2.053 -15.924 1.00 98.06 129 THR A C 1
ATOM 922 O O . THR A 1 129 ? 10.317 -3.249 -15.639 1.00 98.06 129 THR A O 1
ATOM 925 N N . LEU A 1 130 ? 10.523 -1.101 -15.025 1.00 98.25 130 LEU A N 1
ATOM 926 C CA . LEU A 1 130 ? 10.713 -1.354 -13.606 1.00 98.25 130 LEU A CA 1
ATOM 927 C C . LEU A 1 130 ? 9.450 -0.955 -12.831 1.00 98.25 130 LEU A C 1
ATOM 929 O O . LEU A 1 130 ? 9.004 0.186 -12.937 1.00 98.25 130 LEU A O 1
ATOM 933 N N . VAL A 1 131 ? 8.879 -1.870 -12.049 1.00 98.62 131 VAL A N 1
ATOM 934 C CA . VAL A 1 131 ? 7.829 -1.543 -11.070 1.00 98.62 131 VAL A CA 1
ATOM 935 C C . VAL A 1 131 ? 8.489 -1.308 -9.718 1.00 98.62 131 VAL A C 1
ATOM 937 O O . VAL A 1 131 ? 9.088 -2.237 -9.168 1.00 98.62 131 VAL A O 1
ATOM 940 N N . ASP A 1 132 ? 8.358 -0.080 -9.211 1.00 98.19 132 ASP A N 1
ATOM 941 C CA . ASP A 1 132 ? 9.007 0.451 -8.004 1.00 98.19 132 ASP A CA 1
ATOM 942 C C . ASP A 1 132 ? 10.548 0.400 -8.014 1.00 98.19 132 ASP A C 1
ATOM 944 O O . ASP A 1 132 ? 11.192 -0.284 -8.803 1.00 98.19 132 ASP A O 1
ATOM 948 N N . THR A 1 133 ? 11.186 1.180 -7.142 1.00 96.06 133 THR A N 1
ATOM 949 C CA . THR A 1 133 ? 12.619 1.515 -7.241 1.00 96.06 133 THR A CA 1
ATOM 950 C C . THR A 1 133 ? 13.394 1.393 -5.935 1.00 96.06 133 THR A C 1
ATOM 952 O O . THR A 1 133 ? 14.614 1.502 -5.954 1.00 96.06 133 THR A O 1
ATOM 955 N N . GLY A 1 134 ? 12.743 1.128 -4.802 1.00 91.81 134 GLY A N 1
ATOM 956 C CA . GLY A 1 134 ? 13.444 1.005 -3.527 1.00 91.81 134 GLY A CA 1
ATOM 957 C C . GLY A 1 134 ? 13.764 2.338 -2.849 1.00 91.81 134 GLY A C 1
ATOM 958 O O . GLY A 1 134 ? 13.579 3.424 -3.399 1.00 91.81 134 GLY A O 1
ATOM 959 N N . PHE A 1 135 ? 14.290 2.229 -1.626 1.00 90.50 135 PHE A N 1
ATOM 960 C CA . PHE A 1 135 ? 14.654 3.367 -0.780 1.00 90.50 135 PHE A CA 1
ATOM 961 C C . PHE A 1 135 ? 16.023 3.956 -1.171 1.00 90.50 135 PHE A C 1
ATOM 963 O O . PHE A 1 135 ? 16.949 3.187 -1.438 1.00 90.50 135 PHE A O 1
ATOM 970 N N . PRO A 1 136 ? 16.236 5.286 -1.159 1.00 88.50 136 PRO A N 1
ATOM 971 C CA . PRO A 1 136 ? 17.451 5.896 -1.693 1.00 88.50 136 PRO A CA 1
ATOM 972 C C . PRO A 1 136 ? 18.577 5.956 -0.656 1.00 88.50 136 PRO A C 1
ATOM 974 O O . PRO A 1 136 ? 19.042 7.020 -0.252 1.00 88.50 136 PRO A O 1
ATOM 977 N N . THR A 1 137 ? 19.028 4.781 -0.221 1.00 88.44 137 THR A N 1
ATOM 978 C CA . THR A 1 137 ? 20.269 4.622 0.549 1.00 88.44 137 THR A CA 1
ATOM 979 C C . THR A 1 137 ? 21.356 4.025 -0.330 1.00 88.44 137 THR A C 1
ATOM 981 O O . THR A 1 137 ? 21.059 3.264 -1.247 1.00 88.44 137 THR A O 1
ATOM 984 N N . ASP A 1 138 ? 22.625 4.293 -0.015 1.00 89.56 138 ASP A N 1
ATOM 985 C CA . ASP A 1 138 ? 23.761 3.693 -0.731 1.00 89.56 138 ASP A CA 1
ATOM 986 C C . ASP A 1 138 ? 23.698 2.153 -0.745 1.00 89.56 138 ASP A C 1
ATOM 988 O O . ASP A 1 138 ? 24.087 1.518 -1.728 1.00 89.56 138 ASP A O 1
ATOM 992 N N . GLU A 1 139 ? 23.203 1.550 0.342 1.00 89.00 139 GLU A N 1
ATOM 993 C CA . GLU A 1 139 ? 23.033 0.101 0.474 1.00 89.00 139 GLU A CA 1
ATOM 994 C C . GLU A 1 139 ? 21.959 -0.417 -0.486 1.00 89.00 139 GLU A C 1
ATOM 996 O O . GLU A 1 139 ? 22.275 -1.223 -1.359 1.00 89.00 139 GLU A O 1
ATOM 1001 N N . THR A 1 140 ? 20.733 0.105 -0.399 1.00 89.56 140 THR A N 1
ATOM 1002 C CA . THR A 1 140 ? 19.622 -0.293 -1.277 1.00 89.56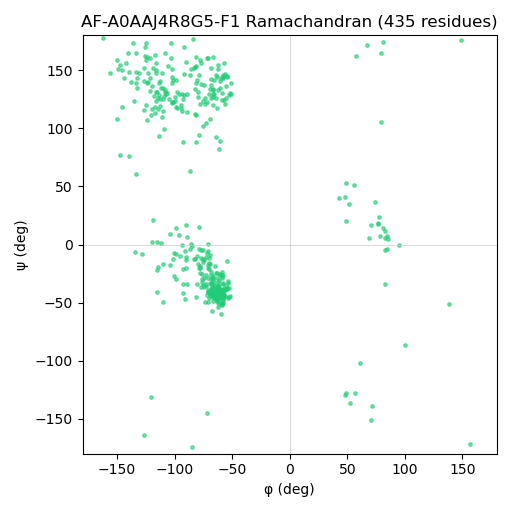 140 THR A CA 1
ATOM 1003 C C . THR A 1 140 ? 19.914 0.004 -2.747 1.00 89.56 140 THR A C 1
ATOM 1005 O O . THR A 1 140 ? 19.659 -0.831 -3.612 1.00 89.56 140 THR A O 1
ATOM 1008 N N . ARG A 1 141 ? 20.546 1.143 -3.041 1.00 93.25 141 ARG A N 1
ATOM 1009 C CA . ARG A 1 141 ? 21.017 1.494 -4.385 1.00 93.25 141 ARG A CA 1
ATOM 1010 C C . ARG A 1 141 ? 22.015 0.472 -4.917 1.00 93.25 141 ARG A C 1
ATOM 1012 O O . ARG A 1 141 ? 21.904 0.044 -6.060 1.00 93.25 141 ARG A O 1
ATOM 1019 N N . SER A 1 142 ? 22.971 0.044 -4.093 1.00 92.44 142 SER A N 1
ATOM 1020 C CA . SER A 1 142 ? 23.940 -0.997 -4.464 1.00 92.44 142 SER A CA 1
ATOM 1021 C C . SER A 1 142 ? 23.302 -2.381 -4.611 1.00 92.44 142 SER A C 1
ATOM 1023 O O . SER A 1 142 ? 23.818 -3.220 -5.347 1.00 92.44 142 SER A O 1
ATOM 1025 N N . GLU A 1 143 ? 22.228 -2.666 -3.874 1.00 92.44 143 GLU A N 1
ATOM 1026 C CA . GLU A 1 143 ? 21.455 -3.900 -4.022 1.00 92.44 143 GLU A CA 1
ATOM 1027 C C . GLU A 1 14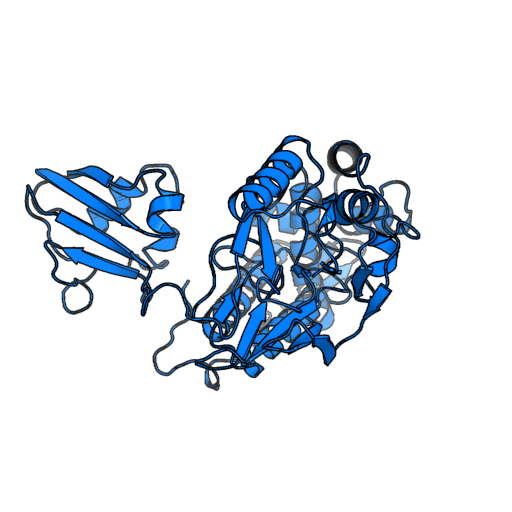3 ? 20.678 -3.942 -5.329 1.00 92.44 143 GLU A C 1
ATOM 1029 O O . GLU A 1 143 ? 20.767 -4.952 -6.028 1.00 92.44 143 GLU A O 1
ATOM 1034 N N . LEU A 1 144 ? 19.998 -2.848 -5.680 1.00 94.44 144 LEU A N 1
ATOM 1035 C CA . LEU A 1 144 ? 19.268 -2.745 -6.937 1.00 94.44 144 LEU A CA 1
ATOM 1036 C C . LEU A 1 144 ? 20.216 -2.842 -8.139 1.00 94.44 144 LEU A C 1
ATOM 1038 O O . LEU A 1 144 ? 20.005 -3.674 -9.014 1.00 94.44 144 LEU A O 1
ATOM 1042 N N . ASP A 1 145 ? 21.303 -2.066 -8.128 1.00 94.56 145 ASP A N 1
ATOM 1043 C CA . ASP A 1 145 ? 22.357 -2.071 -9.155 1.00 94.56 145 ASP A CA 1
ATOM 1044 C C . ASP A 1 145 ? 22.915 -3.484 -9.395 1.00 94.56 145 ASP A C 1
ATOM 1046 O O . ASP A 1 145 ? 22.984 -3.955 -10.527 1.00 94.56 145 ASP A O 1
ATOM 1050 N N . ARG A 1 146 ? 23.217 -4.223 -8.320 1.00 93.56 146 ARG A N 1
ATOM 1051 C CA . ARG A 1 146 ? 23.702 -5.606 -8.418 1.00 93.56 146 ARG A CA 1
ATOM 1052 C C . ARG A 1 146 ? 22.640 -6.572 -8.937 1.00 93.56 146 ARG A C 1
ATOM 1054 O O . ARG A 1 146 ? 22.973 -7.443 -9.731 1.00 93.56 146 ARG A O 1
ATOM 1061 N N . GLY A 1 147 ? 21.396 -6.443 -8.474 1.00 92.19 147 GLY A N 1
ATOM 1062 C CA . GLY A 1 147 ? 20.298 -7.305 -8.911 1.00 92.19 147 GLY A CA 1
ATOM 1063 C C . GLY A 1 147 ? 20.004 -7.161 -10.403 1.00 92.19 147 GLY A C 1
ATOM 1064 O O . GLY A 1 147 ? 19.782 -8.163 -11.076 1.00 92.19 147 GLY A O 1
ATOM 1065 N N . LEU A 1 148 ? 20.082 -5.937 -10.931 1.00 93.50 148 LEU A N 1
ATOM 1066 C CA . LEU A 1 148 ? 19.989 -5.674 -12.369 1.00 93.50 148 LEU A CA 1
ATOM 1067 C C . LEU A 1 148 ? 21.222 -6.204 -13.121 1.00 93.50 148 LEU A C 1
ATOM 1069 O O . LEU A 1 148 ? 21.084 -6.891 -14.134 1.00 93.50 148 LEU A O 1
ATOM 1073 N N . ALA A 1 149 ? 22.429 -5.986 -12.592 1.00 93.31 149 ALA A N 1
ATOM 1074 C CA . ALA A 1 149 ? 23.655 -6.471 -13.222 1.00 93.31 149 ALA A CA 1
ATOM 1075 C C . ALA A 1 149 ? 23.713 -8.010 -13.320 1.00 93.31 149 ALA A C 1
ATOM 1077 O O . ALA A 1 149 ? 24.257 -8.546 -14.290 1.00 93.31 149 ALA A O 1
ATOM 1078 N N . ASP A 1 150 ? 23.129 -8.734 -12.357 1.00 92.38 150 ASP A N 1
ATOM 1079 C CA . ASP A 1 150 ? 23.037 -10.202 -12.366 1.00 92.38 150 ASP A CA 1
ATOM 1080 C C . ASP A 1 150 ? 22.204 -10.741 -13.548 1.00 92.38 150 ASP A C 1
ATOM 1082 O O . ASP A 1 150 ? 22.432 -11.870 -13.996 1.00 92.38 150 ASP A O 1
ATOM 1086 N N . ILE A 1 151 ? 21.295 -9.926 -14.094 1.00 92.44 151 ILE A N 1
ATOM 1087 C CA . ILE A 1 151 ? 20.525 -10.209 -15.317 1.00 92.44 151 ILE A CA 1
ATOM 1088 C C . ILE A 1 151 ? 21.035 -9.431 -16.543 1.00 92.44 151 ILE A C 1
ATOM 1090 O O . ILE A 1 151 ? 20.430 -9.491 -17.608 1.00 92.44 151 ILE A O 1
ATOM 1094 N N . GLY A 1 152 ? 22.190 -8.766 -16.428 1.00 93.62 152 GLY A N 1
ATOM 1095 C CA . GLY A 1 152 ? 22.856 -8.075 -17.534 1.00 93.62 152 GLY A CA 1
ATOM 1096 C C . GLY A 1 152 ? 22.255 -6.719 -17.905 1.00 93.62 152 GLY A C 1
ATOM 1097 O O . GLY A 1 152 ? 22.430 -6.299 -19.046 1.00 93.62 152 GLY A O 1
ATOM 1098 N N . ILE A 1 153 ? 21.568 -6.068 -16.965 1.00 95.31 153 ILE A N 1
ATOM 1099 C CA . ILE A 1 153 ? 20.925 -4.758 -17.119 1.00 95.31 153 ILE A CA 1
ATOM 1100 C C . ILE A 1 153 ? 21.626 -3.734 -16.222 1.00 95.31 153 ILE A C 1
ATOM 1102 O O . ILE A 1 153 ? 21.921 -4.021 -15.063 1.00 95.31 153 ILE A O 1
ATOM 1106 N N . ASP A 1 154 ? 21.827 -2.521 -16.729 1.00 96.88 154 ASP A N 1
ATOM 1107 C CA . ASP A 1 154 ? 22.242 -1.353 -15.953 1.00 96.88 154 ASP A CA 1
ATOM 1108 C C . ASP A 1 154 ? 21.080 -0.345 -15.820 1.00 96.88 154 ASP A C 1
ATOM 1110 O O . ASP A 1 154 ? 20.113 -0.369 -16.580 1.00 96.88 154 ASP A O 1
ATOM 1114 N N . PHE A 1 155 ? 21.179 0.626 -14.898 1.00 97.88 155 PHE A N 1
ATOM 1115 C CA . PHE A 1 155 ? 20.179 1.710 -14.791 1.00 97.88 155 PHE A CA 1
ATOM 1116 C C . PHE A 1 155 ? 19.955 2.455 -16.109 1.00 97.88 155 PHE A C 1
ATOM 1118 O O . PHE A 1 155 ? 18.851 2.929 -16.346 1.00 97.88 155 PHE A O 1
ATOM 1125 N N . ALA A 1 156 ? 20.992 2.568 -16.944 1.00 97.75 156 ALA A N 1
ATOM 1126 C CA . ALA A 1 156 ? 20.935 3.259 -18.228 1.00 97.75 156 ALA A CA 1
ATOM 1127 C C . ALA A 1 156 ? 20.074 2.535 -19.279 1.00 97.75 156 ALA A C 1
ATOM 1129 O O . ALA A 1 156 ? 19.694 3.170 -20.260 1.00 97.75 156 ALA A O 1
ATOM 1130 N N . ASP A 1 157 ? 19.772 1.252 -19.069 1.00 97.12 157 ASP A N 1
ATOM 1131 C CA . ASP A 1 157 ? 18.980 0.436 -19.992 1.00 97.12 157 ASP A CA 1
ATOM 1132 C C . ASP A 1 157 ? 17.474 0.499 -19.691 1.00 97.12 157 ASP A C 1
ATOM 1134 O O . ASP A 1 157 ? 16.672 0.072 -20.511 1.00 97.12 157 ASP A O 1
ATOM 1138 N N . ILE A 1 158 ? 17.069 1.015 -18.523 1.00 98.25 158 ILE A N 1
ATOM 1139 C CA . ILE A 1 158 ? 15.654 1.113 -18.136 1.00 98.25 158 ILE A CA 1
ATOM 1140 C C . ILE A 1 158 ? 14.945 2.145 -19.022 1.00 98.25 158 ILE A C 1
ATOM 1142 O O . ILE A 1 158 ? 15.357 3.305 -19.045 1.00 98.25 158 ILE A O 1
ATOM 1146 N N . ASP A 1 159 ? 13.843 1.761 -19.671 1.00 98.25 159 ASP A N 1
ATOM 1147 C CA . ASP A 1 159 ? 13.027 2.634 -20.532 1.00 98.25 159 ASP A CA 1
ATOM 1148 C C . ASP A 1 159 ? 11.874 3.305 -19.766 1.00 98.25 159 ASP A C 1
ATOM 1150 O O . ASP A 1 159 ? 11.494 4.456 -20.036 1.00 98.25 159 ASP A O 1
ATOM 1154 N N . ARG A 1 160 ? 11.316 2.593 -18.778 1.00 98.44 160 ARG A N 1
ATOM 1155 C CA . ARG A 1 160 ? 10.137 3.020 -18.017 1.00 98.44 160 ARG A CA 1
ATOM 1156 C C . ARG A 1 160 ? 10.215 2.608 -16.549 1.00 98.44 160 ARG A C 1
ATOM 1158 O O . ARG A 1 160 ? 10.630 1.503 -16.219 1.00 98.44 160 ARG A O 1
ATOM 1165 N N . ILE A 1 161 ? 9.719 3.477 -15.674 1.00 98.81 161 ILE A N 1
ATOM 1166 C CA . ILE A 1 161 ? 9.388 3.167 -14.283 1.00 98.81 161 ILE A CA 1
ATOM 1167 C C . ILE A 1 161 ? 7.882 3.337 -14.094 1.00 98.81 161 ILE A C 1
ATOM 1169 O O . ILE A 1 161 ? 7.323 4.370 -14.465 1.00 98.81 161 ILE A O 1
ATOM 1173 N N . LEU A 1 162 ? 7.245 2.342 -13.487 1.00 98.88 162 LEU A N 1
ATOM 1174 C CA . LEU A 1 162 ? 5.877 2.402 -12.988 1.00 98.88 162 LEU A CA 1
ATOM 1175 C C . LEU A 1 162 ? 5.926 2.399 -11.459 1.00 98.88 162 LEU A C 1
ATOM 1177 O O . LEU A 1 162 ? 6.373 1.428 -10.855 1.00 98.88 162 LEU A O 1
ATOM 1181 N N . LEU A 1 163 ? 5.494 3.487 -10.831 1.00 98.88 163 LEU A N 1
ATOM 1182 C CA . LEU A 1 163 ? 5.430 3.589 -9.377 1.00 98.88 163 LEU A CA 1
ATOM 1183 C C . LEU A 1 163 ? 4.043 3.183 -8.892 1.00 98.88 163 LEU A C 1
ATOM 1185 O O . LEU A 1 163 ? 3.036 3.702 -9.379 1.00 98.88 163 LEU A O 1
ATOM 1189 N N . THR A 1 164 ? 3.998 2.285 -7.910 1.00 98.75 164 THR A N 1
ATOM 1190 C CA . THR A 1 164 ? 2.749 1.905 -7.244 1.00 98.75 164 THR A CA 1
ATOM 1191 C C . THR A 1 164 ? 2.214 3.055 -6.397 1.00 98.75 164 THR A C 1
ATOM 1193 O O . THR A 1 164 ? 1.017 3.327 -6.428 1.00 98.75 164 THR A O 1
ATOM 1196 N N . HIS A 1 165 ? 3.086 3.758 -5.668 1.00 98.31 165 HIS A N 1
ATOM 1197 C CA . HIS A 1 165 ? 2.737 4.913 -4.838 1.00 98.31 165 HIS A CA 1
ATOM 1198 C C . HIS A 1 165 ? 3.963 5.770 -4.480 1.00 98.31 165 HIS A C 1
ATOM 1200 O O . HIS A 1 165 ? 5.094 5.470 -4.868 1.00 98.31 165 HIS A O 1
ATOM 1206 N N . TRP A 1 166 ? 3.737 6.872 -3.757 1.00 95.94 166 TRP A N 1
ATOM 1207 C CA . TRP A 1 166 ? 4.763 7.889 -3.496 1.00 95.94 166 TRP A CA 1
ATOM 1208 C C . TRP A 1 166 ? 5.826 7.532 -2.450 1.00 95.94 166 TRP A C 1
ATOM 1210 O O . TRP A 1 166 ? 6.822 8.257 -2.366 1.00 95.94 166 TRP A O 1
ATOM 1220 N N . HIS A 1 167 ? 5.627 6.503 -1.615 1.00 94.06 167 HIS A N 1
ATOM 1221 C CA . HIS A 1 167 ? 6.530 6.258 -0.486 1.00 94.06 167 HIS A CA 1
ATOM 1222 C C . HIS A 1 167 ? 7.971 6.073 -0.944 1.00 94.06 167 HIS A C 1
ATOM 1224 O O . HIS A 1 167 ? 8.262 5.559 -2.027 1.00 94.06 167 HIS A O 1
ATOM 1230 N N . GLY A 1 168 ? 8.897 6.546 -0.109 1.00 91.25 168 GLY A N 1
ATOM 1231 C CA . GLY A 1 168 ? 10.305 6.647 -0.476 1.00 91.25 168 GLY A CA 1
ATOM 1232 C C . GLY A 1 168 ? 10.928 5.299 -0.814 1.00 91.25 168 GLY A C 1
ATOM 1233 O O . GLY A 1 168 ? 11.888 5.249 -1.566 1.00 91.25 168 GLY A O 1
ATOM 1234 N N . ASP A 1 169 ? 10.404 4.202 -0.285 1.00 91.38 169 ASP A N 1
ATOM 1235 C CA . ASP A 1 169 ? 10.892 2.851 -0.529 1.00 91.38 169 ASP A CA 1
ATOM 1236 C C . ASP A 1 169 ? 10.308 2.199 -1.792 1.00 91.38 169 ASP A C 1
ATOM 1238 O O . ASP A 1 169 ? 10.725 1.104 -2.170 1.00 91.38 169 ASP A O 1
ATOM 1242 N N . HIS A 1 170 ? 9.456 2.934 -2.509 1.00 95.50 170 HIS A N 1
ATOM 1243 C CA . HIS A 1 170 ? 8.924 2.597 -3.828 1.00 95.50 170 HIS A CA 1
ATOM 1244 C C . HIS A 1 170 ? 9.393 3.603 -4.887 1.00 95.50 170 HIS A C 1
ATOM 1246 O O . HIS A 1 170 ? 9.820 3.214 -5.972 1.00 95.50 170 HIS A O 1
ATOM 1252 N N . ALA A 1 171 ? 9.420 4.897 -4.570 1.00 95.56 171 ALA A N 1
ATOM 1253 C CA . ALA A 1 171 ? 9.778 5.965 -5.507 1.00 95.56 171 ALA A CA 1
ATOM 1254 C C . ALA A 1 171 ? 11.222 6.489 -5.370 1.00 95.56 171 ALA A C 1
ATOM 1256 O O . ALA A 1 171 ? 11.664 7.308 -6.179 1.00 95.56 171 ALA A O 1
ATOM 1257 N N . GLY A 1 172 ? 11.965 6.052 -4.351 1.00 93.38 172 GLY A N 1
ATOM 1258 C CA . GLY A 1 172 ? 13.177 6.725 -3.883 1.00 93.38 172 GLY A CA 1
ATOM 1259 C C . GLY A 1 172 ? 14.313 6.827 -4.891 1.00 93.38 172 GLY A C 1
ATOM 1260 O O . GLY A 1 172 ? 14.968 7.869 -4.965 1.00 93.38 172 GLY A O 1
ATOM 1261 N N . LEU A 1 173 ? 14.552 5.774 -5.677 1.00 95.25 173 LEU A N 1
ATOM 1262 C CA . LEU A 1 173 ? 15.630 5.745 -6.673 1.00 95.25 173 LEU A CA 1
ATOM 1263 C C . LEU A 1 173 ? 15.175 6.172 -8.076 1.00 95.25 173 LEU A C 1
ATOM 1265 O O . LEU A 1 173 ? 16.010 6.268 -8.978 1.00 95.25 173 LEU A O 1
ATOM 1269 N N . ALA A 1 174 ? 13.895 6.507 -8.270 1.00 97.25 174 ALA A N 1
ATOM 1270 C CA . ALA A 1 174 ? 13.348 6.847 -9.583 1.00 97.25 174 ALA A CA 1
ATOM 1271 C C . ALA A 1 174 ? 14.086 8.012 -10.263 1.00 97.25 174 ALA A C 1
ATOM 1273 O O . ALA A 1 174 ? 14.374 7.955 -11.456 1.00 97.25 174 ALA A O 1
ATOM 1274 N N . ALA A 1 175 ? 14.462 9.047 -9.506 1.00 96.88 175 ALA A N 1
ATOM 1275 C CA . ALA A 1 175 ? 15.221 10.178 -10.040 1.00 96.88 175 ALA A CA 1
ATOM 1276 C C . ALA A 1 175 ? 16.650 9.813 -10.468 1.00 96.88 175 ALA A C 1
ATOM 1278 O O . ALA A 1 175 ? 17.146 10.353 -11.456 1.00 96.88 175 ALA A O 1
ATOM 1279 N N . GLU A 1 176 ? 17.325 8.923 -9.733 1.00 96.19 176 GLU A N 1
ATOM 1280 C CA . GLU A 1 176 ? 18.679 8.480 -10.086 1.00 96.19 176 GLU A CA 1
ATOM 1281 C C . GLU A 1 176 ? 18.649 7.634 -11.362 1.00 96.19 176 GLU A C 1
ATOM 1283 O O . GLU A 1 176 ? 19.443 7.871 -12.274 1.00 96.19 176 GLU A O 1
ATOM 1288 N N . ILE A 1 177 ? 17.693 6.706 -11.457 1.00 97.94 177 ILE A N 1
ATOM 1289 C CA . ILE A 1 177 ? 17.508 5.858 -12.639 1.00 97.94 177 ILE A CA 1
ATOM 1290 C C . ILE A 1 177 ? 17.121 6.720 -13.850 1.00 97.94 177 ILE A C 1
ATOM 1292 O O . ILE A 1 177 ? 17.753 6.620 -14.900 1.00 97.94 177 ILE A O 1
ATOM 1296 N N . GLN A 1 178 ? 16.178 7.657 -13.693 1.00 98.44 178 GLN A N 1
ATOM 1297 C CA . GLN A 1 178 ? 15.806 8.597 -14.755 1.00 98.44 178 GLN A CA 1
ATOM 1298 C C . GLN A 1 178 ? 16.983 9.467 -15.207 1.00 98.44 178 GLN A C 1
ATOM 1300 O O . GLN A 1 178 ? 17.131 9.725 -16.400 1.00 98.44 178 GLN A O 1
ATOM 1305 N N . ALA A 1 179 ? 17.849 9.910 -14.294 1.00 97.88 179 ALA A N 1
ATOM 1306 C CA . ALA A 1 179 ? 19.040 10.667 -14.668 1.00 97.88 179 ALA A CA 1
ATOM 1307 C C . ALA A 1 179 ? 20.055 9.825 -15.466 1.00 97.88 179 ALA A C 1
ATOM 1309 O O . ALA A 1 179 ? 20.808 10.388 -16.265 1.00 97.88 179 ALA A O 1
ATOM 1310 N N . ALA A 1 180 ? 20.087 8.506 -15.250 1.00 97.88 180 ALA A N 1
ATOM 1311 C CA . ALA A 1 180 ? 20.987 7.585 -15.935 1.00 97.88 180 ALA A CA 1
ATOM 1312 C C . ALA A 1 180 ? 20.486 7.175 -17.331 1.00 97.88 180 ALA A C 1
ATOM 1314 O O . ALA A 1 180 ? 21.283 7.198 -18.270 1.00 97.88 180 ALA A O 1
ATOM 1315 N N . SER A 1 181 ? 19.201 6.830 -17.483 1.00 98.19 181 SER A N 1
ATOM 1316 C CA . SER A 1 181 ? 18.640 6.345 -18.759 1.00 98.19 181 SER A CA 1
ATOM 1317 C C . SER A 1 181 ? 17.858 7.381 -19.560 1.00 98.19 181 SER A C 1
ATOM 1319 O O . SER A 1 181 ? 17.775 7.292 -20.783 1.00 98.19 181 SER A O 1
ATOM 1321 N N . GLY A 1 182 ? 17.278 8.381 -18.896 1.00 98.38 182 GLY A N 1
ATOM 1322 C CA . GLY A 1 182 ? 16.248 9.233 -19.489 1.00 98.38 182 GLY A CA 1
ATOM 1323 C C . GLY A 1 182 ? 14.865 8.574 -19.565 1.00 98.38 182 GLY A C 1
ATOM 1324 O O . GLY A 1 182 ? 14.036 9.051 -20.339 1.00 98.38 182 GLY A O 1
ATOM 1325 N N . CYS A 1 183 ? 14.616 7.508 -18.791 1.00 98.56 183 CYS A N 1
ATOM 1326 C CA . CYS A 1 183 ? 13.325 6.816 -18.756 1.00 98.56 183 CYS A CA 1
ATOM 1327 C C . CYS A 1 183 ? 12.137 7.717 -18.401 1.00 98.56 183 CYS A C 1
ATOM 1329 O O . CYS A 1 183 ? 12.253 8.740 -17.711 1.00 98.56 183 CYS A O 1
ATOM 1331 N N . SER A 1 184 ? 10.956 7.274 -18.828 1.00 98.69 184 SER A N 1
ATOM 1332 C CA . SER A 1 184 ? 9.690 7.824 -18.339 1.00 98.69 184 SER A CA 1
ATOM 1333 C C . SER A 1 184 ? 9.377 7.280 -16.939 1.00 98.69 184 SER A C 1
ATOM 1335 O O . SER A 1 184 ? 9.581 6.097 -16.675 1.00 98.69 184 SER A O 1
ATOM 1337 N N . VAL A 1 185 ? 8.893 8.135 -16.034 1.00 98.88 185 VAL A N 1
ATOM 1338 C CA . VAL A 1 185 ? 8.483 7.750 -14.672 1.00 98.88 185 VAL A CA 1
ATOM 1339 C C . VAL A 1 185 ? 6.995 8.014 -14.541 1.00 98.88 185 VAL A C 1
ATOM 1341 O O . VAL A 1 185 ? 6.571 9.159 -14.666 1.00 98.88 185 VAL A O 1
ATOM 1344 N N . HIS A 1 186 ? 6.213 6.972 -14.291 1.00 98.88 186 HIS A N 1
ATOM 1345 C CA . HIS A 1 186 ? 4.757 7.040 -14.220 1.00 98.88 186 HIS A CA 1
ATOM 1346 C C . HIS A 1 186 ? 4.282 6.837 -12.788 1.00 98.88 186 HIS A C 1
ATOM 1348 O O . HIS A 1 186 ? 4.734 5.915 -12.114 1.00 98.88 186 HIS A O 1
ATOM 1354 N N . VAL A 1 187 ? 3.350 7.668 -12.330 1.00 98.81 187 VAL A N 1
ATOM 1355 C CA . VAL A 1 187 ? 2.713 7.546 -11.008 1.00 98.81 187 VAL A CA 1
ATOM 1356 C C . VAL A 1 187 ? 1.268 8.035 -11.075 1.00 98.81 187 VAL A C 1
ATOM 1358 O O . VAL A 1 187 ? 0.922 8.855 -11.928 1.00 98.81 187 VAL A O 1
ATOM 1361 N N . HIS A 1 188 ? 0.402 7.542 -10.193 1.00 98.81 188 HIS A N 1
ATOM 1362 C CA . HIS A 1 188 ? -0.973 8.022 -10.131 1.00 98.81 188 HIS A CA 1
ATOM 1363 C C . HIS A 1 188 ? -1.029 9.536 -9.883 1.00 98.81 188 HIS A C 1
ATOM 1365 O O . HIS A 1 188 ? -0.234 10.086 -9.115 1.00 98.81 188 HIS A O 1
ATOM 1371 N N . VAL A 1 189 ? -1.998 10.212 -10.503 1.00 98.69 189 VAL A N 1
ATOM 1372 C CA . VAL A 1 189 ? -2.135 11.679 -10.450 1.00 98.69 189 VAL A CA 1
ATOM 1373 C C . VAL A 1 189 ? -2.180 12.251 -9.025 1.00 98.69 189 VAL A C 1
ATOM 1375 O O . VAL A 1 189 ? -1.646 13.332 -8.794 1.00 98.69 189 VAL A O 1
ATOM 1378 N N . ASP A 1 190 ? -2.749 11.518 -8.065 1.00 98.31 190 ASP A N 1
ATOM 1379 C CA . ASP A 1 190 ? -2.873 11.965 -6.667 1.00 98.31 190 ASP A CA 1
ATOM 1380 C C . ASP A 1 190 ? -1.569 11.847 -5.851 1.00 98.31 190 ASP A C 1
ATOM 1382 O O . ASP A 1 190 ? -1.410 12.497 -4.812 1.00 98.31 190 ASP A O 1
ATOM 1386 N N . ASP A 1 191 ? -0.617 11.044 -6.326 1.00 98.12 191 ASP A N 1
ATOM 1387 C CA . ASP A 1 191 ? 0.694 10.845 -5.698 1.00 98.12 191 ASP A CA 1
ATOM 1388 C C . ASP A 1 191 ? 1.812 11.598 -6.440 1.00 98.12 191 ASP A C 1
ATOM 1390 O O . ASP A 1 191 ? 2.864 11.880 -5.863 1.00 98.12 191 ASP A O 1
ATOM 1394 N N . ALA A 1 192 ? 1.565 12.011 -7.688 1.00 97.94 192 ALA A N 1
ATOM 1395 C CA . ALA A 1 192 ? 2.515 12.736 -8.526 1.00 97.94 192 ALA A CA 1
ATOM 1396 C C . ALA A 1 192 ? 3.142 13.980 -7.865 1.00 97.94 192 ALA A C 1
ATOM 1398 O O . ALA A 1 192 ? 4.370 14.095 -7.934 1.00 97.94 192 ALA A O 1
ATOM 1399 N N . PRO A 1 193 ? 2.385 14.862 -7.170 1.00 96.00 193 PRO A N 1
ATOM 1400 C CA . PRO A 1 193 ? 2.966 16.049 -6.544 1.00 96.00 193 PRO A CA 1
ATOM 1401 C C . PRO A 1 193 ? 3.984 15.739 -5.439 1.00 96.00 193 PRO A C 1
ATOM 1403 O O . PRO A 1 193 ? 4.911 16.516 -5.207 1.00 96.00 193 PRO A O 1
ATOM 1406 N N . LEU A 1 194 ? 3.830 14.598 -4.758 1.00 94.12 194 LEU A N 1
ATOM 1407 C CA . LEU A 1 194 ? 4.760 14.158 -3.718 1.00 94.12 194 LEU A CA 1
ATOM 1408 C C . LEU A 1 194 ? 6.045 13.581 -4.313 1.00 94.12 194 LEU A C 1
ATOM 1410 O O . LEU A 1 194 ? 7.130 13.808 -3.776 1.00 94.12 194 LEU A O 1
ATOM 1414 N N . VAL A 1 195 ? 5.927 12.870 -5.438 1.00 95.19 195 VAL A N 1
ATOM 1415 C CA . VAL A 1 195 ? 7.067 12.262 -6.135 1.00 95.19 195 VAL A CA 1
ATOM 1416 C C . VAL A 1 195 ? 7.906 13.322 -6.855 1.00 95.19 195 VAL A C 1
ATOM 1418 O O . VAL A 1 195 ? 9.122 13.370 -6.674 1.00 95.19 195 VAL A O 1
ATOM 1421 N N . ASP A 1 196 ? 7.286 14.216 -7.632 1.00 95.19 196 ASP A N 1
ATOM 1422 C CA . ASP A 1 196 ? 8.009 15.286 -8.342 1.00 95.19 196 ASP A CA 1
ATOM 1423 C C . ASP A 1 196 ? 8.459 16.432 -7.418 1.00 95.19 196 ASP A C 1
ATOM 1425 O O . ASP A 1 196 ? 9.304 17.261 -7.776 1.00 95.19 196 ASP A O 1
ATOM 1429 N N . GLY A 1 197 ? 7.932 16.452 -6.192 1.00 91.31 197 GLY A N 1
ATOM 1430 C CA . GLY A 1 197 ? 8.276 17.408 -5.157 1.00 91.31 197 GLY A CA 1
ATOM 1431 C C . GLY A 1 197 ? 7.671 18.791 -5.294 1.00 91.31 197 GLY A C 1
ATOM 1432 O O . GLY A 1 197 ? 8.195 19.734 -4.692 1.00 91.31 197 GLY A O 1
ATOM 1433 N N . SER A 1 198 ? 6.620 18.936 -6.095 1.00 90.56 198 SER A N 1
ATOM 1434 C CA . SER A 1 198 ? 5.791 20.138 -6.107 1.00 90.56 198 SER A CA 1
ATOM 1435 C C . SER A 1 198 ? 4.981 20.297 -4.815 1.00 90.56 198 SER A C 1
ATOM 1437 O O . SER A 1 198 ? 4.682 21.430 -4.430 1.00 90.56 198 SER A O 1
ATOM 1439 N N . GLU A 1 199 ? 4.725 19.199 -4.104 1.00 88.44 199 GLU A N 1
ATOM 1440 C CA . GLU A 1 199 ? 4.224 19.170 -2.733 1.00 88.44 199 GLU A CA 1
ATOM 1441 C C . GLU A 1 199 ? 5.222 18.476 -1.797 1.00 88.44 199 GLU A C 1
ATOM 1443 O O . GLU A 1 199 ? 6.035 17.638 -2.198 1.00 88.44 199 GLU A O 1
ATOM 1448 N N . ALA A 1 200 ? 5.199 18.876 -0.527 1.00 82.88 200 ALA A N 1
ATOM 1449 C CA . ALA A 1 200 ? 5.981 18.209 0.498 1.00 82.88 200 ALA A CA 1
ATOM 1450 C C . ALA A 1 200 ? 5.268 16.921 0.926 1.00 82.88 200 ALA A C 1
ATOM 1452 O O . ALA A 1 200 ? 4.041 16.871 0.971 1.00 82.88 200 ALA A O 1
ATOM 1453 N N . THR A 1 201 ? 6.047 15.893 1.254 1.00 83.69 201 THR A N 1
ATOM 1454 C CA . THR A 1 201 ? 5.555 14.650 1.860 1.00 83.69 201 THR A CA 1
ATOM 1455 C C . THR A 1 201 ? 5.145 14.907 3.320 1.00 83.69 201 THR A C 1
ATOM 1457 O O . THR A 1 201 ? 4.674 15.986 3.667 1.00 83.69 201 THR A O 1
ATOM 1460 N N . GLN A 1 202 ? 5.347 13.943 4.220 1.00 82.12 202 GLN A N 1
ATOM 1461 C CA . GLN A 1 202 ? 5.193 14.131 5.667 1.00 82.12 202 GLN A CA 1
ATOM 1462 C C . GLN A 1 202 ? 6.175 15.208 6.186 1.00 82.12 202 GLN A C 1
ATOM 1464 O O . GLN A 1 202 ? 7.311 14.900 6.539 1.00 82.12 202 GLN A O 1
ATOM 1469 N N . ASP A 1 203 ? 5.751 16.475 6.180 1.00 82.44 203 ASP A N 1
ATOM 1470 C CA . ASP A 1 203 ? 6.577 17.649 6.482 1.00 82.44 203 ASP A CA 1
ATOM 1471 C C . ASP A 1 203 ? 6.075 18.372 7.737 1.00 82.44 203 ASP A C 1
ATOM 1473 O O . ASP A 1 203 ? 4.928 18.809 7.832 1.00 82.44 203 ASP A O 1
ATOM 1477 N N . MET A 1 204 ? 6.961 18.529 8.719 1.00 83.94 204 MET A N 1
ATOM 1478 C CA . MET A 1 204 ? 6.656 19.212 9.974 1.00 83.94 204 MET A CA 1
ATOM 1479 C C . MET A 1 204 ? 6.498 20.727 9.817 1.00 83.94 204 MET A C 1
ATOM 1481 O O . MET A 1 204 ? 5.897 21.361 10.689 1.00 83.94 204 MET A O 1
ATOM 1485 N N . ASP A 1 205 ? 6.980 21.332 8.734 1.00 84.50 205 ASP A N 1
ATOM 1486 C CA . ASP A 1 205 ? 6.734 22.745 8.456 1.00 84.50 205 ASP A CA 1
ATOM 1487 C C . ASP A 1 205 ? 5.305 22.984 7.937 1.00 84.50 205 ASP A C 1
ATOM 1489 O O . ASP A 1 205 ? 4.728 24.049 8.221 1.00 84.50 205 ASP A O 1
ATOM 1493 N N . ASP A 1 206 ? 4.673 21.978 7.315 1.00 87.38 206 ASP A N 1
ATOM 1494 C CA . ASP A 1 206 ? 3.280 22.040 6.868 1.00 87.38 206 ASP A CA 1
ATOM 1495 C C . ASP A 1 206 ? 2.313 22.212 8.063 1.00 87.38 206 ASP A C 1
ATOM 1497 O O . ASP A 1 206 ? 2.218 21.359 8.959 1.00 87.38 206 ASP A O 1
ATOM 1501 N N . PRO A 1 207 ? 1.555 23.328 8.121 1.00 88.88 207 PRO A N 1
ATOM 1502 C CA . PRO A 1 207 ? 0.540 23.529 9.144 1.00 88.88 207 PRO A CA 1
ATOM 1503 C C . PRO A 1 207 ? -0.544 22.443 9.177 1.00 88.88 207 PRO A C 1
ATOM 1505 O O . PRO A 1 207 ? -1.044 22.162 10.267 1.00 88.88 207 PRO A O 1
ATOM 1508 N N . ALA A 1 208 ? -0.924 21.859 8.035 1.00 89.50 208 ALA A N 1
ATOM 1509 C CA . ALA A 1 208 ? -1.971 20.838 7.981 1.00 89.50 208 ALA A CA 1
ATOM 1510 C C . ALA A 1 208 ? -1.493 19.510 8.589 1.00 89.50 208 ALA A C 1
ATOM 1512 O O . ALA A 1 208 ? -2.199 18.918 9.414 1.00 89.50 208 ALA A O 1
ATOM 1513 N N . PHE A 1 209 ? -0.262 19.096 8.277 1.00 91.81 209 PHE A N 1
ATOM 1514 C CA . PHE A 1 209 ? 0.382 17.955 8.925 1.00 91.81 209 PHE A CA 1
ATOM 1515 C C . PHE A 1 209 ? 0.473 18.140 10.449 1.00 91.81 209 PHE A C 1
ATOM 1517 O O . PHE A 1 209 ? -0.018 17.307 11.215 1.00 91.81 209 PHE A O 1
ATOM 1524 N N . ARG A 1 210 ? 0.986 19.284 10.928 1.00 92.06 210 ARG A N 1
ATOM 1525 C CA . ARG A 1 210 ? 1.070 19.572 12.377 1.00 92.06 210 ARG A CA 1
ATOM 1526 C C . ARG A 1 210 ? -0.283 19.622 13.083 1.00 92.06 210 ARG A C 1
ATOM 1528 O O . ARG A 1 210 ? -0.385 19.198 14.241 1.00 92.06 210 ARG A O 1
ATOM 1535 N N . ASP A 1 211 ? -1.314 20.155 12.428 1.00 92.94 211 ASP A N 1
ATOM 1536 C CA . ASP A 1 211 ? -2.673 20.151 12.977 1.00 92.94 211 ASP A CA 1
ATOM 1537 C C . ASP A 1 211 ? -3.192 18.718 13.138 1.00 92.94 211 ASP A C 1
ATOM 1539 O O . ASP A 1 211 ? -3.762 18.391 14.180 1.00 92.94 211 ASP A O 1
ATOM 1543 N N . THR A 1 212 ? -2.900 17.836 12.178 1.00 95.06 212 THR A N 1
ATOM 1544 C CA . THR A 1 212 ? -3.237 16.407 12.256 1.00 95.06 212 THR A CA 1
ATOM 1545 C C . THR A 1 212 ? -2.595 15.744 13.474 1.00 95.06 212 THR A C 1
ATOM 1547 O O . THR A 1 212 ? -3.311 15.186 14.309 1.00 95.06 212 THR A O 1
ATOM 1550 N N . LEU A 1 213 ? -1.280 15.903 13.675 1.00 95.69 213 LEU A N 1
ATOM 1551 C CA . LEU A 1 213 ? -0.588 15.343 14.849 1.00 95.69 213 LEU A CA 1
ATOM 1552 C C . LEU A 1 213 ? -1.163 15.886 16.167 1.00 95.69 213 LEU A C 1
ATOM 1554 O O . LEU A 1 213 ? -1.339 15.159 17.150 1.00 95.69 213 LEU A O 1
ATOM 1558 N N . THR 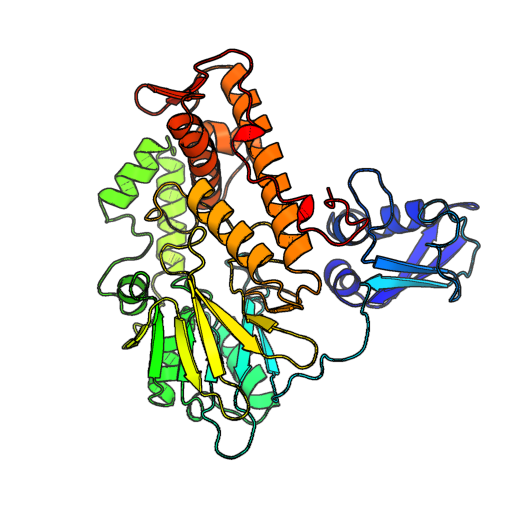A 1 214 ? -1.500 17.179 16.186 1.00 94.94 214 THR A N 1
ATOM 1559 C CA . THR A 1 214 ? -2.106 17.838 17.349 1.00 94.94 214 THR A CA 1
ATOM 1560 C C . THR A 1 214 ? -3.499 17.289 17.647 1.00 94.94 214 THR A C 1
ATOM 1562 O O . THR A 1 214 ? -3.822 17.056 18.819 1.00 94.94 214 THR A O 1
ATOM 1565 N N . ARG A 1 215 ? -4.313 17.068 16.607 1.00 95.25 215 ARG A N 1
ATOM 1566 C CA . ARG A 1 215 ? -5.667 16.504 16.680 1.00 95.25 215 ARG A CA 1
ATOM 1567 C C . ARG A 1 215 ? -5.648 15.061 17.160 1.00 95.25 215 ARG A C 1
ATOM 1569 O O . ARG A 1 215 ? -6.490 14.698 17.974 1.00 95.25 215 ARG A O 1
ATOM 1576 N N . TRP A 1 216 ? -4.654 14.283 16.743 1.00 97.62 216 TRP A N 1
ATOM 1577 C CA . TRP A 1 216 ? -4.434 12.920 17.226 1.00 97.62 216 TRP A CA 1
ATOM 1578 C C . TRP A 1 216 ? -3.981 12.849 18.685 1.00 97.62 216 TRP A C 1
ATOM 1580 O O . TRP A 1 216 ? -3.955 11.768 19.260 1.00 97.62 216 TRP A O 1
ATOM 1590 N N . GLY A 1 217 ? -3.659 13.983 19.313 1.00 97.31 217 GLY A N 1
ATOM 1591 C CA . GLY A 1 217 ? -3.215 14.014 20.704 1.00 97.31 217 GLY A CA 1
ATOM 1592 C C . GLY A 1 217 ? -1.738 13.660 20.882 1.00 97.31 217 GLY A C 1
ATOM 1593 O O . GLY A 1 217 ? -1.310 13.447 22.014 1.00 97.31 217 GLY A O 1
ATOM 1594 N N . MET A 1 218 ? -0.948 13.643 19.801 1.00 97.44 218 MET A N 1
ATOM 1595 C CA . MET A 1 218 ? 0.467 13.278 19.848 1.00 97.44 218 MET A CA 1
ATOM 1596 C C . MET A 1 218 ? 1.253 14.205 20.798 1.00 97.44 218 MET A C 1
ATOM 1598 O O . MET A 1 218 ? 1.236 15.429 20.606 1.00 97.44 218 MET A O 1
ATOM 1602 N N . PRO A 1 219 ? 1.973 13.665 21.803 1.00 95.88 219 PRO A N 1
ATOM 1603 C CA . PRO A 1 219 ? 2.759 14.459 22.738 1.00 95.88 219 PRO A CA 1
ATOM 1604 C C . PRO A 1 219 ? 3.848 15.282 22.033 1.00 95.88 219 PRO A C 1
ATOM 1606 O O . PRO A 1 219 ? 4.496 14.763 21.122 1.00 95.88 219 PRO A O 1
ATOM 1609 N N . PRO A 1 220 ? 4.147 16.517 22.484 1.00 94.44 220 PRO A N 1
ATOM 1610 C CA . PRO A 1 220 ? 5.161 17.365 21.851 1.00 94.44 220 PRO A CA 1
ATOM 1611 C C . PRO A 1 220 ? 6.536 16.702 21.721 1.00 94.44 220 PRO A C 1
ATOM 1613 O O . PRO A 1 220 ? 7.204 16.864 20.709 1.00 94.44 220 PRO A O 1
ATOM 1616 N N . GLN A 1 221 ? 6.947 15.914 22.719 1.00 94.69 221 GLN A N 1
ATOM 1617 C CA . GLN A 1 221 ? 8.219 15.188 22.691 1.00 94.69 221 GLN A CA 1
ATOM 1618 C C . GLN A 1 221 ? 8.261 14.160 21.556 1.00 94.69 221 GLN A C 1
ATOM 1620 O O . GLN A 1 221 ? 9.297 13.989 20.924 1.00 94.69 221 GLN A O 1
ATOM 1625 N N . LYS A 1 222 ? 7.130 13.500 21.285 1.00 95.25 222 LYS A N 1
ATOM 1626 C CA . LYS A 1 222 ? 7.006 12.519 20.207 1.00 95.25 222 LYS A CA 1
ATOM 1627 C C . LYS A 1 222 ? 6.899 13.185 18.840 1.00 95.25 222 LYS A C 1
ATOM 1629 O O . LYS A 1 222 ? 7.476 12.668 17.896 1.00 95.25 222 LYS A O 1
ATOM 1634 N N . GLN A 1 223 ? 6.288 14.368 18.752 1.00 94.12 223 GLN A N 1
ATOM 1635 C CA . GLN A 1 223 ? 6.357 15.191 17.539 1.00 94.12 223 GLN A CA 1
ATOM 1636 C C . GLN A 1 223 ? 7.800 15.604 17.213 1.00 94.12 223 GLN A C 1
ATOM 1638 O O . GLN A 1 223 ? 8.182 15.598 16.051 1.00 94.12 223 GLN A O 1
ATOM 1643 N N . THR A 1 224 ? 8.618 15.931 18.222 1.00 93.06 224 THR A N 1
ATOM 1644 C CA . THR A 1 224 ? 10.050 16.209 18.015 1.00 93.06 224 THR A CA 1
ATOM 1645 C C . THR A 1 224 ? 10.815 14.967 17.552 1.00 93.06 224 THR A C 1
ATOM 1647 O O . THR A 1 224 ? 11.558 15.059 16.585 1.00 93.06 224 THR A O 1
ATOM 1650 N N . GLU A 1 225 ? 10.604 13.808 18.185 1.00 93.69 225 GLU A N 1
ATOM 1651 C CA . GLU A 1 225 ? 11.232 12.538 17.768 1.00 93.69 225 GLU A CA 1
ATOM 1652 C C . GLU A 1 225 ? 10.837 12.150 16.331 1.00 93.69 225 GLU A C 1
ATOM 1654 O O . GLU A 1 225 ? 11.686 11.728 15.549 1.00 93.69 225 GLU A O 1
ATOM 1659 N N . LEU A 1 226 ? 9.565 12.340 15.959 1.00 92.38 226 LEU A N 1
ATOM 1660 C CA . LEU A 1 226 ? 9.088 12.122 14.594 1.00 92.38 226 LEU A CA 1
ATOM 1661 C C . LEU A 1 226 ? 9.739 13.097 13.605 1.00 92.38 226 LEU A C 1
ATOM 1663 O O . LEU A 1 226 ? 10.179 12.663 12.548 1.00 92.38 226 LEU A O 1
ATOM 1667 N N . ALA A 1 227 ? 9.843 14.383 13.951 1.00 90.81 227 ALA A N 1
ATOM 1668 C CA . ALA A 1 227 ? 10.501 15.382 13.108 1.00 90.81 227 ALA A CA 1
ATOM 1669 C C . ALA A 1 227 ? 11.961 15.007 12.813 1.00 90.81 227 ALA A C 1
ATOM 1671 O O . ALA A 1 227 ? 12.373 15.012 11.660 1.00 90.81 227 ALA A O 1
ATOM 1672 N N . GLU A 1 228 ? 12.716 14.606 13.841 1.00 89.81 228 GLU A N 1
ATOM 1673 C CA . GLU A 1 228 ? 14.106 14.159 13.690 1.00 89.81 228 GLU A CA 1
ATOM 1674 C C . GLU A 1 228 ? 14.219 12.924 12.783 1.00 89.81 228 GLU A C 1
ATOM 1676 O O . GLU A 1 228 ? 15.147 12.831 11.978 1.00 89.81 228 GLU A O 1
ATOM 1681 N N . PHE A 1 229 ? 13.276 11.982 12.897 1.00 87.88 229 PHE A N 1
ATOM 1682 C CA . PHE A 1 229 ? 13.226 10.809 12.028 1.00 87.88 229 PHE A CA 1
ATOM 1683 C C . PHE A 1 229 ? 12.917 11.186 10.575 1.00 87.88 229 PHE A C 1
ATOM 1685 O O . PHE A 1 229 ? 13.622 10.728 9.677 1.00 87.88 229 PHE A O 1
ATOM 1692 N N . LEU A 1 230 ? 11.895 12.012 10.338 1.00 86.44 230 LEU A N 1
ATOM 1693 C CA . LEU A 1 230 ? 11.512 12.447 8.995 1.00 86.44 230 LEU A CA 1
ATOM 1694 C C . LEU A 1 230 ? 12.667 13.215 8.345 1.00 86.44 230 LEU A C 1
ATOM 1696 O O . LEU A 1 230 ? 13.139 12.808 7.292 1.00 86.44 230 LEU A O 1
ATOM 1700 N N . ASP A 1 231 ? 13.238 14.219 9.011 1.00 84.00 231 ASP A N 1
ATOM 1701 C CA . ASP A 1 231 ? 14.373 14.991 8.484 1.00 84.00 231 ASP A CA 1
ATOM 1702 C C . ASP A 1 231 ? 15.567 14.106 8.087 1.00 84.00 231 ASP A C 1
ATOM 1704 O O . ASP A 1 231 ? 16.220 14.348 7.067 1.00 84.00 231 ASP A O 1
ATOM 1708 N N . ALA A 1 232 ? 15.845 13.054 8.864 1.00 80.38 232 ALA A N 1
ATOM 1709 C CA . ALA A 1 232 ? 16.918 12.108 8.575 1.00 80.38 232 ALA A CA 1
ATOM 1710 C C . ALA A 1 232 ? 16.645 11.209 7.353 1.00 80.38 232 ALA A C 1
ATOM 1712 O O . ALA A 1 232 ? 17.598 10.672 6.791 1.00 80.38 232 ALA A O 1
ATOM 1713 N N . ASN A 1 233 ? 15.382 11.047 6.944 1.00 75.12 233 ASN A N 1
ATOM 1714 C CA . ASN A 1 233 ? 14.963 10.117 5.890 1.00 75.12 233 ASN A CA 1
ATOM 1715 C C . ASN A 1 233 ? 14.403 10.807 4.629 1.00 75.12 233 ASN A C 1
ATOM 1717 O O . ASN A 1 233 ? 14.419 10.194 3.568 1.00 75.12 233 ASN A O 1
ATOM 1721 N N . THR A 1 234 ? 13.979 12.075 4.688 1.00 68.12 234 THR A N 1
ATOM 1722 C CA . THR A 1 234 ? 13.419 12.813 3.532 1.00 68.12 234 THR A CA 1
ATOM 1723 C C . THR A 1 234 ? 14.473 13.615 2.754 1.00 68.12 234 THR A C 1
ATOM 1725 O O . THR A 1 234 ? 14.281 13.945 1.584 1.00 68.12 234 THR A O 1
ATOM 1728 N N . ALA A 1 235 ? 15.616 13.944 3.370 1.00 52.69 235 ALA A N 1
ATOM 1729 C CA . ALA A 1 235 ? 16.611 14.867 2.807 1.00 52.69 235 ALA A CA 1
ATOM 1730 C C . ALA A 1 235 ? 17.410 14.325 1.595 1.00 52.69 235 ALA A C 1
ATOM 1732 O O . ALA A 1 235 ? 18.284 15.026 1.081 1.00 52.69 235 ALA A O 1
ATOM 1733 N N . THR A 1 236 ? 17.157 13.093 1.140 1.00 59.31 236 THR A N 1
ATOM 1734 C CA . THR A 1 236 ? 17.957 12.409 0.099 1.00 59.31 236 THR A CA 1
ATOM 1735 C C . THR A 1 236 ? 17.155 12.039 -1.156 1.00 59.31 236 THR A C 1
ATOM 1737 O O . THR A 1 236 ? 17.717 11.487 -2.097 1.00 59.31 236 THR A O 1
ATOM 1740 N N . TYR A 1 237 ? 15.867 12.389 -1.236 1.00 73.88 237 TYR A N 1
ATOM 1741 C CA . TYR A 1 237 ? 15.057 12.061 -2.413 1.00 73.88 237 TYR A CA 1
ATOM 1742 C C . TYR A 1 237 ? 15.425 12.948 -3.604 1.00 73.88 237 TYR A C 1
ATOM 1744 O O . TYR A 1 237 ? 15.317 14.178 -3.555 1.00 73.88 237 TYR A O 1
ATOM 1752 N N . GLY A 1 238 ? 15.848 12.321 -4.701 1.00 82.44 2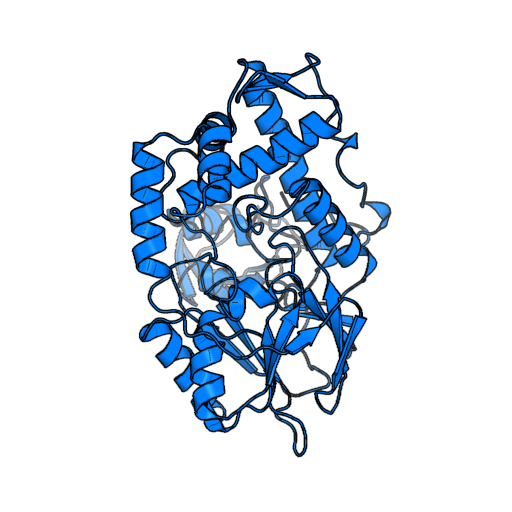38 GLY A N 1
ATOM 1753 C CA . GLY A 1 238 ? 15.828 12.988 -5.994 1.00 82.44 238 GLY A CA 1
ATOM 1754 C C . GLY A 1 238 ? 14.380 13.209 -6.442 1.00 82.44 238 GLY A C 1
ATOM 1755 O O . GLY A 1 238 ? 13.485 12.462 -6.063 1.00 82.44 238 GLY A O 1
ATOM 1756 N N . ARG A 1 239 ? 14.147 14.246 -7.247 1.00 91.69 239 ARG A N 1
ATOM 1757 C CA . ARG A 1 239 ? 12.817 14.596 -7.763 1.00 91.69 239 ARG A CA 1
ATOM 1758 C C . ARG A 1 239 ? 12.763 14.294 -9.262 1.00 91.69 239 ARG A C 1
ATOM 1760 O O . ARG A 1 239 ? 13.339 15.077 -10.027 1.00 91.69 239 ARG A O 1
ATOM 1767 N N . PRO A 1 240 ? 12.182 1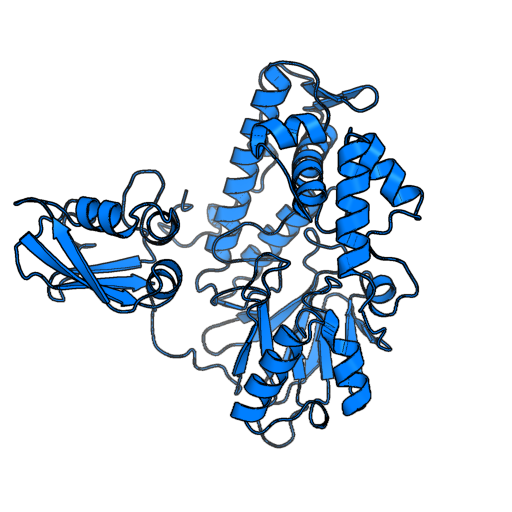3.160 -9.694 1.00 96.25 240 PRO A N 1
ATOM 1768 C CA . PRO A 1 240 ? 12.057 12.863 -11.112 1.00 96.25 240 PRO A CA 1
ATOM 1769 C C . PRO A 1 240 ? 11.023 13.791 -11.761 1.00 96.25 240 PRO A C 1
ATOM 1771 O O . PRO A 1 240 ? 10.159 14.360 -11.096 1.00 96.25 240 PRO A O 1
ATOM 1774 N N . THR A 1 241 ? 11.088 13.922 -13.083 1.00 98.06 241 THR A N 1
ATOM 1775 C CA . THR A 1 241 ? 9.932 14.390 -13.858 1.00 98.06 241 THR A CA 1
ATOM 1776 C C . THR A 1 241 ? 8.988 13.213 -14.046 1.00 98.06 241 THR A C 1
ATOM 1778 O O . THR A 1 241 ? 9.425 12.167 -14.528 1.00 98.06 241 THR A O 1
ATOM 1781 N N . VAL A 1 242 ? 7.719 13.389 -13.680 1.00 98.31 242 VAL A N 1
ATOM 1782 C CA . VAL A 1 242 ? 6.715 12.320 -13.729 1.00 98.31 242 VAL A CA 1
ATOM 1783 C C . VAL A 1 242 ? 5.664 12.558 -14.809 1.00 98.31 242 VAL A C 1
ATOM 1785 O O . VAL A 1 242 ? 5.287 13.692 -15.109 1.00 98.31 242 VAL A O 1
ATOM 1788 N N . GLU A 1 243 ? 5.176 11.462 -15.373 1.00 98.69 243 GLU A N 1
ATOM 1789 C CA . GLU A 1 243 ? 3.961 11.370 -16.169 1.00 98.69 243 GLU A CA 1
ATOM 1790 C C . GLU A 1 243 ? 2.862 10.763 -15.290 1.00 98.69 243 GLU A C 1
ATOM 1792 O O . GLU A 1 243 ? 3.114 9.861 -14.491 1.00 98.69 243 GLU A O 1
ATOM 1797 N N . THR A 1 244 ? 1.642 11.289 -15.383 1.00 98.75 244 THR A N 1
ATOM 1798 C CA . THR A 1 244 ? 0.551 10.851 -14.505 1.00 98.75 244 THR A CA 1
ATOM 1799 C C . THR A 1 244 ? -0.384 9.890 -15.209 1.00 98.75 244 THR A C 1
ATOM 1801 O O . THR A 1 244 ? -0.765 10.150 -16.352 1.00 98.75 244 THR A O 1
ATOM 1804 N N . PHE A 1 245 ? -0.853 8.882 -14.485 1.00 98.81 245 PHE A N 1
ATOM 1805 C CA . PHE A 1 245 ? -1.926 7.991 -14.922 1.00 98.81 245 PHE A CA 1
ATOM 1806 C C . PHE A 1 245 ? -3.074 7.944 -13.905 1.00 98.81 245 PHE A C 1
ATOM 1808 O O . PHE A 1 245 ? -2.996 8.522 -12.816 1.00 98.81 245 PHE A O 1
ATOM 1815 N N . THR A 1 246 ? -4.153 7.270 -14.288 1.00 98.75 246 THR A N 1
ATOM 1816 C CA . THR A 1 246 ? -5.380 7.054 -13.514 1.00 98.75 246 THR A CA 1
ATOM 1817 C C . THR A 1 246 ? -5.862 5.602 -13.627 1.00 98.75 246 THR A C 1
ATOM 1819 O O . THR A 1 246 ? -5.298 4.807 -14.379 1.00 98.75 246 THR A O 1
ATOM 1822 N N . ASP A 1 247 ? -6.899 5.240 -12.866 1.00 98.69 247 ASP A N 1
ATOM 1823 C CA . ASP A 1 247 ? -7.521 3.908 -12.910 1.00 98.69 247 ASP A CA 1
ATOM 1824 C C . ASP A 1 247 ? -7.884 3.476 -14.345 1.00 98.69 247 ASP A C 1
ATOM 1826 O O . ASP A 1 247 ? -8.556 4.204 -15.079 1.00 98.69 247 ASP A O 1
ATOM 1830 N N . GLY A 1 248 ? -7.469 2.268 -14.731 1.00 98.62 248 GLY A N 1
ATOM 1831 C CA . GLY A 1 248 ? -7.743 1.665 -16.036 1.00 98.62 248 GLY A CA 1
ATOM 1832 C C . GLY A 1 248 ? -6.802 2.079 -17.173 1.00 98.62 248 GLY A C 1
ATOM 1833 O O . GLY A 1 248 ? -6.928 1.526 -18.272 1.00 98.62 248 GLY A O 1
ATOM 1834 N N . ASP A 1 249 ? -5.867 3.010 -16.944 1.00 98.75 249 ASP A N 1
ATOM 1835 C CA . ASP A 1 249 ? -4.800 3.300 -17.909 1.00 98.75 249 ASP A CA 1
ATOM 1836 C C . ASP A 1 249 ? -3.913 2.065 -18.121 1.00 98.75 249 ASP A C 1
ATOM 1838 O O . ASP A 1 249 ? -3.792 1.196 -17.255 1.00 98.75 249 ASP A O 1
ATOM 1842 N N . ARG A 1 250 ? -3.322 1.955 -19.313 1.00 98.44 250 ARG A N 1
ATOM 1843 C CA . ARG A 1 250 ? -2.686 0.725 -19.794 1.00 98.44 250 ARG A CA 1
ATOM 1844 C C . ARG A 1 250 ? -1.253 0.952 -20.246 1.00 98.44 250 ARG A C 1
ATOM 1846 O O . ARG A 1 250 ? -0.966 1.941 -20.920 1.00 98.44 250 ARG A O 1
ATOM 1853 N N . PHE A 1 251 ? -0.386 -0.004 -19.927 1.00 97.38 251 PHE A N 1
ATOM 1854 C CA . PHE A 1 251 ? 1.034 0.009 -20.259 1.00 97.38 251 PHE A CA 1
ATOM 1855 C C . PHE A 1 251 ? 1.416 -1.284 -20.975 1.00 97.38 251 PHE A C 1
ATOM 1857 O O . PHE A 1 251 ? 1.351 -2.368 -20.401 1.00 97.38 251 PHE A O 1
ATOM 1864 N N . ASP A 1 252 ? 1.823 -1.164 -22.235 1.00 94.88 252 ASP A N 1
ATOM 1865 C CA . ASP A 1 252 ? 2.340 -2.286 -23.016 1.00 94.88 252 ASP A CA 1
ATOM 1866 C C . ASP A 1 252 ? 3.756 -2.644 -22.534 1.00 94.88 252 ASP A C 1
ATOM 1868 O O . ASP A 1 252 ? 4.616 -1.759 -22.456 1.00 94.88 252 ASP A O 1
ATOM 1872 N N . ILE A 1 253 ? 3.974 -3.918 -22.190 1.00 91.38 253 ILE A N 1
ATOM 1873 C CA . ILE A 1 253 ? 5.289 -4.492 -21.857 1.00 91.38 253 ILE A CA 1
ATOM 1874 C C . ILE A 1 253 ? 5.683 -5.620 -22.831 1.00 91.38 253 ILE A C 1
ATOM 1876 O O . ILE A 1 253 ? 6.523 -6.460 -22.515 1.00 91.38 253 ILE A O 1
ATOM 1880 N N . GLY A 1 254 ? 5.073 -5.646 -24.021 1.00 88.06 254 GLY A N 1
ATOM 1881 C CA . GLY A 1 254 ? 5.358 -6.579 -25.107 1.00 88.06 254 GLY A CA 1
ATOM 1882 C C . GLY A 1 254 ? 4.350 -7.723 -25.174 1.00 88.06 254 GLY A C 1
ATOM 1883 O O . GLY A 1 254 ? 3.380 -7.686 -25.931 1.00 88.06 254 GLY A O 1
ATOM 1884 N N . SER A 1 255 ? 4.597 -8.791 -24.422 1.00 86.12 255 SER A N 1
ATOM 1885 C CA . SER A 1 255 ? 3.768 -10.007 -24.451 1.00 86.12 255 SER A CA 1
ATOM 1886 C C . SER A 1 255 ? 2.452 -9.878 -23.678 1.00 86.12 255 SER A C 1
ATOM 1888 O O . SER A 1 255 ? 1.511 -10.626 -23.960 1.00 86.12 255 SER A O 1
ATOM 1890 N N . VAL A 1 256 ? 2.357 -8.916 -22.755 1.00 90.81 256 VAL A N 1
ATOM 1891 C CA . VAL A 1 256 ? 1.124 -8.555 -22.042 1.00 90.81 256 VAL A CA 1
ATOM 1892 C C . VAL A 1 256 ? 0.995 -7.042 -21.867 1.00 90.81 256 VAL A C 1
ATOM 1894 O O . VAL A 1 256 ? 1.957 -6.290 -22.003 1.00 90.81 256 VAL A O 1
ATOM 1897 N N . GLU A 1 257 ? -0.216 -6.608 -21.527 1.00 94.94 257 GLU A N 1
ATOM 1898 C CA . GLU A 1 257 ? -0.526 -5.233 -21.145 1.00 94.94 257 GLU A CA 1
ATOM 1899 C C . GLU A 1 257 ? -0.819 -5.189 -19.643 1.00 94.94 257 GLU A C 1
ATOM 1901 O O . GLU A 1 257 ? -1.577 -6.016 -19.126 1.00 94.94 257 GLU A O 1
ATOM 1906 N N . LEU A 1 258 ? -0.220 -4.224 -18.951 1.00 98.00 258 LEU A N 1
ATOM 1907 C CA . LEU A 1 258 ? -0.526 -3.924 -17.561 1.00 98.00 258 LEU A CA 1
ATOM 1908 C C . LEU A 1 258 ? -1.662 -2.903 -17.504 1.00 98.00 258 LEU A C 1
ATOM 1910 O O . LEU A 1 258 ? -1.586 -1.855 -18.138 1.00 98.00 258 LEU A O 1
ATOM 1914 N N . GLU A 1 259 ? -2.693 -3.181 -16.719 1.00 98.75 259 GLU A N 1
ATOM 1915 C CA . GLU A 1 259 ? -3.801 -2.274 -16.423 1.00 98.75 259 GLU A CA 1
ATOM 1916 C C . GLU A 1 259 ? -3.603 -1.679 -15.025 1.00 98.75 259 GLU A C 1
ATOM 1918 O O . GLU A 1 259 ? -3.504 -2.418 -14.045 1.00 98.75 259 GLU A O 1
ATOM 1923 N N . ALA A 1 260 ? -3.549 -0.352 -14.916 1.00 98.88 260 ALA A N 1
ATOM 1924 C CA . ALA A 1 260 ? -3.514 0.330 -13.630 1.00 98.88 260 ALA A CA 1
ATOM 1925 C C . ALA A 1 260 ? -4.831 0.099 -12.880 1.00 98.88 260 ALA A C 1
ATOM 1927 O O . ALA A 1 260 ? -5.915 0.318 -13.421 1.00 98.88 260 ALA A O 1
ATOM 1928 N N . VAL A 1 261 ? -4.740 -0.317 -11.621 1.00 98.81 261 VAL A N 1
ATOM 1929 C CA . VAL A 1 261 ? -5.884 -0.532 -10.734 1.00 98.81 261 VAL A CA 1
ATOM 1930 C C . VAL A 1 261 ? -5.714 0.385 -9.536 1.00 98.81 261 VAL A C 1
ATOM 1932 O O . VAL A 1 261 ? -4.814 0.169 -8.728 1.00 98.81 261 VAL A O 1
ATOM 1935 N N . HIS A 1 262 ? -6.564 1.401 -9.408 1.00 98.81 262 HIS A N 1
ATOM 1936 C CA . HIS A 1 262 ? -6.533 2.313 -8.265 1.00 98.81 262 HIS A CA 1
ATOM 1937 C C . HIS A 1 262 ? -7.039 1.602 -7.006 1.00 98.81 262 HIS A C 1
ATOM 1939 O O . HIS A 1 262 ? -8.148 1.057 -6.985 1.00 98.81 262 HIS A O 1
ATOM 1945 N N . LEU A 1 263 ? -6.189 1.573 -5.980 1.00 98.69 263 LEU A N 1
ATOM 1946 C CA . LEU A 1 263 ? -6.341 0.809 -4.741 1.00 98.69 263 LEU A CA 1
ATOM 1947 C C . LEU A 1 263 ? -6.022 1.707 -3.520 1.00 98.69 263 LEU A C 1
ATOM 1949 O O . LEU A 1 263 ? -5.087 1.421 -2.768 1.00 98.69 263 LEU A O 1
ATOM 1953 N N . PRO A 1 264 ? -6.766 2.814 -3.313 1.00 98.25 264 PRO A N 1
ATOM 1954 C CA . PRO A 1 264 ? -6.480 3.780 -2.255 1.00 98.25 264 PRO A CA 1
ATOM 1955 C C . PRO A 1 264 ? -6.690 3.201 -0.848 1.00 98.25 264 PRO A C 1
ATOM 1957 O O . PRO A 1 264 ? -7.403 2.219 -0.643 1.00 98.25 264 PRO A O 1
ATOM 1960 N N . GLY A 1 265 ? -6.096 3.850 0.151 1.00 97.06 265 GLY A N 1
ATOM 1961 C CA . GLY A 1 265 ? -6.260 3.513 1.570 1.00 97.06 265 GLY A CA 1
ATOM 1962 C C . GLY A 1 265 ? -4.936 3.587 2.320 1.00 97.06 265 GLY A C 1
ATOM 1963 O O . GLY A 1 265 ? -4.831 4.300 3.317 1.00 97.06 265 GLY A O 1
ATOM 1964 N N . HIS A 1 266 ? -3.912 2.913 1.788 1.00 97.62 266 HIS A N 1
ATOM 1965 C CA . HIS A 1 266 ? -2.532 3.040 2.262 1.00 97.62 266 HIS A CA 1
ATOM 1966 C C . HIS A 1 266 ? -1.941 4.411 1.889 1.00 97.62 266 HIS A C 1
ATOM 1968 O O . HIS A 1 266 ? -1.473 5.148 2.756 1.00 97.62 266 HIS A O 1
ATOM 1974 N N . THR A 1 267 ? -2.070 4.798 0.614 1.00 98.06 267 THR A N 1
ATOM 1975 C CA . THR A 1 267 ? -1.919 6.184 0.143 1.00 98.06 267 THR A CA 1
ATOM 1976 C C . THR A 1 267 ? -3.149 6.618 -0.647 1.00 98.06 267 THR A C 1
ATOM 1978 O O . THR A 1 267 ? -4.024 5.800 -0.956 1.00 98.06 267 THR A O 1
ATOM 1981 N N . VAL A 1 268 ? -3.246 7.913 -0.963 1.00 98.06 268 VAL A N 1
ATOM 1982 C CA . VAL A 1 268 ? -4.322 8.428 -1.829 1.00 98.06 268 VAL A CA 1
ATOM 1983 C C . VAL A 1 268 ? -4.182 7.879 -3.252 1.00 98.06 268 VAL A C 1
ATOM 1985 O O . VAL A 1 268 ? -5.173 7.462 -3.849 1.00 98.06 268 VAL A O 1
ATOM 1988 N N . GLY A 1 269 ? -2.963 7.868 -3.795 1.00 98.19 269 GLY A N 1
ATOM 1989 C CA . GLY A 1 269 ? -2.699 7.475 -5.176 1.00 98.19 269 GLY A CA 1
ATOM 1990 C C . GLY A 1 269 ? -2.258 6.029 -5.388 1.00 98.19 269 GLY A C 1
ATOM 1991 O O . GLY A 1 269 ? -1.891 5.710 -6.515 1.00 98.19 269 GLY A O 1
ATOM 1992 N N . LEU A 1 270 ? -2.283 5.155 -4.375 1.00 98.69 270 LEU A N 1
ATOM 1993 C CA . LEU A 1 270 ? -1.779 3.791 -4.542 1.00 98.69 270 LEU A CA 1
ATOM 1994 C C . LEU A 1 270 ? -2.498 3.073 -5.685 1.00 98.69 270 LEU A C 1
ATOM 1996 O O . LEU A 1 270 ? -3.724 2.949 -5.693 1.00 98.69 270 LEU A O 1
ATOM 2000 N N . CYS A 1 271 ? -1.715 2.573 -6.635 1.00 98.75 271 CYS A N 1
ATOM 2001 C CA . CYS A 1 271 ? -2.180 1.735 -7.725 1.00 98.75 271 CYS A CA 1
ATOM 2002 C C . CYS A 1 271 ? -1.426 0.407 -7.760 1.00 98.75 271 CYS A C 1
ATOM 2004 O O . CYS A 1 271 ? -0.208 0.353 -7.597 1.00 98.75 271 CYS A O 1
ATOM 2006 N N . GLY A 1 272 ? -2.170 -0.662 -8.023 1.00 98.69 272 GLY A N 1
ATOM 2007 C CA . GLY A 1 272 ? -1.603 -1.914 -8.497 1.00 98.69 272 GLY A CA 1
ATOM 2008 C C . GLY A 1 272 ? -1.587 -1.976 -10.024 1.00 98.69 272 GLY A C 1
ATOM 2009 O O . GLY A 1 272 ? -2.211 -1.155 -10.696 1.00 98.69 272 GLY A O 1
ATOM 2010 N N . PHE A 1 273 ? -0.914 -2.983 -10.574 1.00 98.75 273 PHE A N 1
ATOM 2011 C CA . PHE A 1 273 ? -0.871 -3.240 -12.015 1.00 98.75 273 PHE A CA 1
ATOM 2012 C C . PHE A 1 273 ? -1.348 -4.665 -12.299 1.00 98.75 273 PHE A C 1
ATOM 2014 O O . PHE A 1 273 ? -0.658 -5.637 -11.981 1.00 98.75 273 PHE A O 1
ATOM 2021 N N . ALA A 1 274 ? -2.555 -4.793 -12.844 1.00 98.56 274 ALA A N 1
ATOM 2022 C CA . ALA A 1 274 ? -3.163 -6.071 -13.190 1.00 98.56 274 ALA A CA 1
ATOM 2023 C C . ALA A 1 274 ? -2.742 -6.524 -14.588 1.00 98.56 274 ALA A C 1
ATOM 2025 O O . ALA A 1 274 ? -2.596 -5.707 -15.493 1.00 98.56 274 ALA A O 1
ATOM 2026 N N . PHE A 1 275 ? -2.596 -7.829 -14.787 1.00 97.38 275 PHE A N 1
ATOM 2027 C CA . PHE A 1 275 ? -2.269 -8.407 -16.087 1.00 97.38 275 PHE A CA 1
ATOM 2028 C C . PHE A 1 275 ? -2.849 -9.812 -16.228 1.00 97.38 275 PHE A C 1
ATOM 2030 O O . PHE A 1 275 ? -3.161 -10.479 -15.240 1.00 97.38 275 PHE A O 1
ATOM 2037 N N . ASP A 1 276 ? -3.001 -10.272 -17.466 1.00 93.62 276 ASP A N 1
ATOM 2038 C CA . ASP A 1 276 ? -3.455 -11.632 -17.740 1.00 93.62 276 ASP A CA 1
ATOM 2039 C C . ASP A 1 276 ? -2.259 -12.595 -17.621 1.00 93.62 276 ASP A C 1
ATOM 2041 O O . ASP A 1 276 ? -1.332 -12.536 -18.426 1.00 93.62 276 ASP A O 1
ATOM 2045 N N . GLY A 1 277 ? -2.261 -13.456 -16.600 1.00 88.75 277 GLY A N 1
ATOM 2046 C CA . GLY A 1 277 ? -1.319 -14.565 -16.423 1.00 88.75 277 GLY A CA 1
ATOM 2047 C C . GLY A 1 277 ? -1.750 -15.827 -17.187 1.00 88.75 277 GLY A C 1
ATOM 2048 O O . GLY A 1 277 ? -2.733 -15.825 -17.928 1.00 88.75 277 GLY A O 1
ATOM 2049 N N . HIS A 1 278 ? -1.031 -16.944 -17.010 1.00 79.56 278 HIS A N 1
ATOM 2050 C CA . HIS A 1 278 ? -1.398 -18.211 -17.681 1.00 79.56 278 HIS A CA 1
ATOM 2051 C C . HIS A 1 278 ? -2.663 -18.846 -17.106 1.00 79.56 278 HIS A C 1
ATOM 2053 O O . HIS A 1 278 ? -3.481 -19.372 -17.860 1.00 79.56 278 HIS A O 1
ATOM 2059 N N . ASP A 1 279 ? -2.807 -18.811 -15.781 1.00 78.81 279 ASP A N 1
ATOM 2060 C CA . ASP A 1 279 ? -3.903 -19.474 -15.066 1.00 78.81 279 ASP A CA 1
ATOM 2061 C C . ASP A 1 279 ? -5.081 -18.527 -14.772 1.00 78.81 279 ASP A C 1
ATOM 2063 O O . ASP A 1 279 ? -6.156 -18.980 -14.387 1.00 78.81 279 ASP A O 1
ATOM 2067 N N . GLY A 1 280 ? -4.905 -17.222 -14.995 1.00 86.25 280 GLY A N 1
ATOM 2068 C CA . GLY A 1 280 ? -5.895 -16.185 -14.718 1.00 86.25 280 GLY A CA 1
ATOM 2069 C C . GLY A 1 280 ? -5.233 -14.823 -14.533 1.00 86.25 280 GLY A C 1
ATOM 2070 O O . GLY A 1 280 ? -4.040 -14.668 -14.790 1.00 86.25 280 GLY A O 1
ATOM 2071 N N . ARG A 1 281 ? -6.004 -13.821 -14.102 1.00 93.94 281 ARG A N 1
ATOM 2072 C CA . ARG A 1 281 ? -5.459 -12.485 -13.836 1.00 93.94 281 ARG A CA 1
ATOM 2073 C C . ARG A 1 281 ? -4.538 -12.498 -12.621 1.00 93.94 281 ARG A C 1
ATOM 2075 O O . ARG A 1 281 ? -4.824 -13.148 -11.622 1.00 93.94 281 ARG A O 1
ATOM 2082 N N . GLU A 1 282 ? -3.463 -11.733 -12.689 1.00 96.31 282 GLU A N 1
ATOM 2083 C CA . GLU A 1 282 ? -2.516 -11.515 -11.596 1.00 96.31 282 GLU A CA 1
ATOM 2084 C C . GLU A 1 282 ? -2.347 -10.009 -11.345 1.00 96.31 282 GLU A C 1
ATOM 2086 O O . GLU A 1 282 ? -2.722 -9.187 -12.183 1.00 96.31 282 GLU A O 1
ATOM 2091 N N . LEU A 1 283 ? -1.819 -9.641 -10.176 1.00 98.31 283 LEU A N 1
ATOM 2092 C CA . LEU A 1 283 ? -1.736 -8.248 -9.727 1.00 98.31 283 LEU A CA 1
ATOM 2093 C C . LEU A 1 283 ? -0.368 -7.935 -9.122 1.00 98.31 283 LEU A C 1
ATOM 2095 O O . LEU A 1 283 ? -0.003 -8.534 -8.119 1.00 98.31 283 LEU A O 1
ATOM 2099 N N . PHE A 1 284 ? 0.354 -6.940 -9.632 1.00 98.44 284 PHE A N 1
ATOM 2100 C CA . PHE A 1 284 ? 1.359 -6.245 -8.821 1.00 98.44 284 PHE A CA 1
ATOM 2101 C C . PHE A 1 284 ? 0.622 -5.361 -7.823 1.00 98.44 284 PHE A C 1
ATOM 2103 O O . PHE A 1 284 ? 0.024 -4.368 -8.221 1.00 98.44 284 PHE A O 1
ATOM 2110 N N . SER A 1 285 ? 0.570 -5.759 -6.553 1.00 98.31 285 SER A N 1
ATOM 2111 C CA . SER A 1 285 ? -0.319 -5.131 -5.568 1.00 98.31 285 SER A CA 1
ATOM 2112 C C . SER A 1 285 ? 0.313 -3.957 -4.832 1.00 98.31 285 SER A C 1
ATOM 2114 O O . SER A 1 285 ? -0.407 -3.263 -4.116 1.00 98.31 285 SER A O 1
ATOM 2116 N N . GLY A 1 286 ? 1.630 -3.754 -4.967 1.00 97.06 286 GLY A N 1
ATOM 2117 C CA . GLY A 1 286 ? 2.368 -2.829 -4.108 1.00 97.06 286 GLY A CA 1
ATOM 2118 C C . GLY A 1 286 ? 2.001 -3.089 -2.647 1.00 97.06 286 GLY A C 1
ATOM 2119 O O . GLY A 1 286 ? 1.926 -4.249 -2.219 1.00 97.06 286 GLY A O 1
ATOM 2120 N N . ASP A 1 287 ? 1.638 -2.021 -1.951 1.00 97.38 287 ASP A N 1
ATOM 2121 C CA . ASP A 1 287 ? 1.253 -2.061 -0.541 1.00 97.38 287 ASP A CA 1
ATOM 2122 C C . ASP A 1 287 ? -0.268 -2.066 -0.330 1.00 97.38 287 ASP A C 1
ATOM 2124 O O . ASP A 1 287 ? -0.752 -1.905 0.786 1.00 97.38 287 ASP A O 1
ATOM 2128 N N . ALA A 1 288 ? -1.066 -2.331 -1.374 1.00 98.12 288 ALA A N 1
ATOM 2129 C CA . ALA A 1 288 ? -2.495 -2.609 -1.194 1.00 98.12 288 ALA A CA 1
ATOM 2130 C C . ALA A 1 288 ? -2.729 -3.947 -0.476 1.00 98.12 288 ALA A C 1
ATOM 2132 O O . ALA A 1 288 ? -3.693 -4.109 0.277 1.00 98.12 288 ALA A O 1
ATOM 2133 N N . LEU A 1 289 ? -1.861 -4.933 -0.731 1.00 96.19 289 LEU A N 1
ATOM 2134 C CA . LEU A 1 289 ? -1.990 -6.292 -0.215 1.00 96.19 289 LEU A CA 1
ATOM 2135 C C . LEU A 1 289 ? -0.611 -6.882 0.074 1.00 96.19 289 LEU A C 1
ATOM 2137 O O . LEU A 1 289 ? 0.182 -7.075 -0.843 1.00 96.19 289 LEU A O 1
ATOM 2141 N N . LEU A 1 290 ? -0.358 -7.221 1.339 1.00 88.62 290 LEU A N 1
ATOM 2142 C CA . LEU A 1 290 ? 0.916 -7.768 1.817 1.00 88.62 290 LEU A CA 1
ATOM 2143 C C . LEU A 1 290 ? 0.694 -9.129 2.493 1.00 88.62 290 LEU A C 1
ATOM 2145 O O . LEU A 1 290 ? -0.363 -9.339 3.087 1.00 88.62 290 LEU A O 1
ATOM 2149 N N . PRO A 1 291 ? 1.644 -10.082 2.424 1.00 77.81 291 PRO A N 1
ATOM 2150 C CA . PRO A 1 291 ? 1.384 -11.478 2.789 1.00 77.81 291 PRO A CA 1
ATOM 2151 C C . PRO A 1 291 ? 1.266 -11.748 4.295 1.00 77.81 291 PRO A C 1
ATOM 2153 O O . PRO A 1 291 ? 0.469 -12.597 4.680 1.00 77.81 291 PRO A O 1
ATOM 2156 N N . TYR A 1 292 ? 2.055 -11.080 5.146 1.00 70.31 292 TYR A N 1
ATOM 2157 C CA . TYR A 1 292 ? 2.132 -11.415 6.583 1.00 70.31 292 TYR A CA 1
ATOM 2158 C C . TYR A 1 292 ? 1.500 -10.360 7.482 1.00 70.31 292 TYR A C 1
ATOM 2160 O O . TYR A 1 292 ? 0.707 -10.680 8.360 1.00 70.31 292 TYR A O 1
ATOM 2168 N N . TYR A 1 293 ? 1.867 -9.103 7.270 1.00 80.31 293 TYR A N 1
ATOM 2169 C CA . TYR A 1 293 ? 1.365 -7.957 8.016 1.00 80.31 293 TYR A CA 1
ATOM 2170 C C . TYR A 1 293 ? 0.330 -7.205 7.182 1.00 80.31 293 TYR A C 1
ATOM 2172 O O . TYR A 1 293 ? 0.215 -7.407 5.970 1.00 80.31 293 TYR A O 1
ATOM 2180 N N . THR A 1 294 ? -0.483 -6.409 7.863 1.00 87.44 294 THR A N 1
ATOM 2181 C CA . THR A 1 294 ? -1.400 -5.467 7.228 1.00 87.44 294 THR A CA 1
ATOM 2182 C C . THR A 1 294 ? -0.624 -4.197 6.885 1.00 87.44 294 THR A C 1
ATOM 2184 O O . THR A 1 294 ? 0.091 -3.710 7.764 1.00 87.44 294 THR A O 1
ATOM 2187 N N . PRO A 1 295 ? -0.772 -3.645 5.672 1.00 91.06 295 PRO A N 1
ATOM 2188 C CA . PRO A 1 295 ? -0.267 -2.312 5.368 1.00 91.06 295 PRO A CA 1
ATOM 2189 C C . PRO A 1 295 ? -0.819 -1.302 6.374 1.00 91.06 295 PRO A C 1
ATOM 2191 O O . PRO A 1 295 ? -1.969 -1.421 6.812 1.00 91.06 295 PRO A O 1
ATOM 2194 N N . ASN A 1 296 ? -0.031 -0.293 6.742 1.00 93.88 296 ASN A N 1
ATOM 2195 C CA . ASN A 1 296 ? -0.555 0.757 7.610 1.00 93.88 296 ASN A CA 1
ATOM 2196 C C . ASN A 1 296 ? -1.663 1.559 6.906 1.00 93.88 296 ASN A C 1
ATOM 2198 O O . ASN A 1 296 ? -1.555 1.889 5.729 1.00 93.88 296 ASN A O 1
ATOM 2202 N N . VAL A 1 297 ? -2.705 1.926 7.649 1.00 94.94 297 VAL A N 1
ATOM 2203 C CA . VAL A 1 297 ? -3.828 2.726 7.150 1.00 94.94 297 VAL A CA 1
ATOM 2204 C C . VAL A 1 297 ? -3.941 3.999 7.984 1.00 94.94 297 VAL A C 1
ATOM 2206 O O . VAL A 1 297 ? -3.895 3.954 9.211 1.00 94.94 297 VAL A O 1
ATOM 2209 N N . GLY A 1 298 ? -4.067 5.151 7.326 1.00 94.25 298 GLY A N 1
ATOM 2210 C CA . GLY A 1 298 ? -4.226 6.467 7.960 1.00 94.25 298 GLY A CA 1
ATOM 2211 C C . GLY A 1 298 ? -2.930 7.148 8.418 1.00 94.25 298 GLY A C 1
ATOM 2212 O O . GLY A 1 298 ? -2.836 8.371 8.341 1.00 94.25 298 GLY A O 1
ATOM 2213 N N . GLY A 1 299 ? -1.920 6.401 8.876 1.00 93.88 299 GLY A N 1
ATOM 2214 C CA . GLY A 1 299 ? -0.611 6.961 9.245 1.00 93.88 299 GLY A CA 1
ATOM 2215 C C . GLY A 1 299 ? 0.387 7.018 8.087 1.00 93.88 299 GLY A C 1
ATOM 2216 O O . GLY A 1 299 ? 1.176 7.957 8.006 1.00 93.88 299 GLY A O 1
ATOM 2217 N N . ALA A 1 300 ? 0.313 6.040 7.185 1.00 92.69 300 ALA A N 1
ATOM 2218 C CA . ALA A 1 300 ? 1.070 5.954 5.940 1.00 92.69 300 ALA A CA 1
ATOM 2219 C C . ALA A 1 300 ? 0.868 7.191 5.049 1.00 92.69 300 ALA A C 1
ATOM 2221 O O . ALA A 1 300 ? 1.818 7.713 4.462 1.00 92.69 300 ALA A O 1
ATOM 2222 N N . ASP A 1 301 ? -0.357 7.714 5.006 1.00 95.12 301 ASP A N 1
ATOM 2223 C CA . ASP A 1 301 ? -0.701 8.928 4.278 1.00 95.12 301 ASP A CA 1
ATOM 2224 C C . ASP A 1 301 ? -1.862 9.658 4.962 1.00 95.12 301 ASP A C 1
ATOM 2226 O O . ASP A 1 301 ? -3.021 9.247 4.905 1.00 95.12 301 ASP A O 1
ATOM 2230 N N . VAL A 1 302 ? -1.548 10.787 5.599 1.00 94.56 302 VAL A N 1
ATOM 2231 C CA . VAL A 1 302 ? -2.536 11.576 6.349 1.00 94.56 302 VAL A CA 1
ATOM 2232 C C . VAL A 1 302 ? -3.538 12.314 5.454 1.00 94.56 302 VAL A C 1
ATOM 2234 O O . VAL A 1 302 ? -4.474 12.929 5.967 1.00 94.56 302 VAL A O 1
ATOM 2237 N N . ARG A 1 303 ? -3.334 12.307 4.129 1.00 94.50 303 ARG A N 1
ATOM 2238 C CA . ARG A 1 303 ? -4.240 12.933 3.154 1.00 94.50 303 ARG A CA 1
ATOM 2239 C C . ARG A 1 303 ? -5.463 12.060 2.871 1.00 94.50 303 ARG A C 1
ATOM 2241 O O . ARG A 1 303 ? -6.466 12.580 2.385 1.00 94.50 303 ARG A O 1
ATOM 2248 N N . VAL A 1 304 ? -5.389 10.757 3.160 1.00 96.31 304 VAL A N 1
ATOM 2249 C CA . VAL A 1 304 ? -6.478 9.811 2.894 1.00 96.31 304 VAL A CA 1
ATOM 2250 C C . VAL A 1 304 ? -7.680 10.143 3.779 1.00 96.31 304 VAL A C 1
ATOM 2252 O O . VAL A 1 304 ? -7.604 10.133 5.009 1.00 96.31 304 VAL A O 1
ATOM 2255 N N . THR A 1 305 ? -8.811 10.437 3.143 1.00 93.81 305 THR A N 1
ATOM 2256 C CA . THR A 1 305 ? -10.101 10.627 3.813 1.00 93.81 305 THR A CA 1
ATOM 2257 C C . THR A 1 305 ? -10.753 9.281 4.096 1.00 93.81 305 THR A C 1
ATOM 2259 O O . THR A 1 305 ? -10.726 8.419 3.224 1.00 93.81 305 THR A O 1
ATOM 2262 N N . GLU A 1 306 ? -11.365 9.120 5.274 1.00 96.50 306 GLU A N 1
ATOM 2263 C CA . GLU A 1 306 ? -12.030 7.870 5.687 1.00 96.50 306 GLU A CA 1
ATOM 2264 C C . GLU A 1 306 ? -11.128 6.636 5.467 1.00 96.50 306 GLU A C 1
ATOM 2266 O O . GLU A 1 306 ? -11.513 5.686 4.785 1.00 96.50 306 GLU A O 1
ATOM 2271 N N . PRO A 1 307 ? -9.887 6.638 5.996 1.00 97.44 307 PRO A N 1
ATOM 2272 C CA . PRO A 1 307 ? -8.825 5.762 5.504 1.00 97.44 307 PRO A CA 1
ATOM 2273 C C . PRO A 1 307 ? -9.127 4.270 5.666 1.00 97.44 307 PRO A C 1
ATOM 2275 O O . PRO A 1 307 ? -8.798 3.487 4.776 1.00 97.44 307 PRO A O 1
ATOM 2278 N N . LEU A 1 308 ? -9.808 3.864 6.747 1.00 98.31 308 LEU A N 1
ATOM 2279 C CA . LEU A 1 308 ? -10.234 2.472 6.900 1.00 98.31 308 LEU A CA 1
ATOM 2280 C C . LEU A 1 308 ? -11.325 2.094 5.893 1.00 98.31 308 LEU A C 1
ATOM 2282 O O . LEU A 1 308 ? -11.243 1.022 5.306 1.00 98.31 308 LEU A O 1
ATOM 2286 N N . ALA A 1 309 ? -12.314 2.960 5.659 1.00 98.31 309 ALA A N 1
ATOM 2287 C CA . ALA A 1 309 ? -13.362 2.698 4.675 1.00 98.31 309 ALA A CA 1
ATOM 2288 C C . ALA A 1 309 ? -12.773 2.588 3.258 1.00 98.31 309 ALA A C 1
ATOM 2290 O O . ALA A 1 309 ? -13.036 1.607 2.566 1.00 98.31 309 ALA A O 1
ATOM 2291 N N . ALA A 1 310 ? -11.894 3.523 2.877 1.00 98.31 310 ALA A N 1
ATOM 2292 C CA . ALA A 1 310 ? -11.181 3.490 1.601 1.00 98.31 310 ALA A CA 1
ATOM 2293 C C . ALA A 1 310 ? -10.374 2.192 1.424 1.00 98.31 310 ALA A C 1
ATOM 2295 O O . ALA A 1 310 ? -10.430 1.557 0.370 1.00 98.31 310 ALA A O 1
ATOM 2296 N N . TYR A 1 311 ? -9.671 1.751 2.472 1.00 98.69 311 TYR A N 1
ATOM 2297 C CA . TYR A 1 311 ? -8.908 0.509 2.415 1.00 98.69 311 TYR A CA 1
ATOM 2298 C C . TYR A 1 311 ? -9.801 -0.742 2.341 1.00 98.69 311 TYR A C 1
ATOM 2300 O O . TYR A 1 311 ? -9.505 -1.664 1.583 1.00 98.69 311 TYR A O 1
ATOM 2308 N N . LEU A 1 312 ? -10.926 -0.777 3.064 1.00 98.56 312 LEU A N 1
ATOM 2309 C CA . LEU A 1 312 ? -11.899 -1.873 2.971 1.00 98.56 312 LEU A CA 1
ATOM 2310 C C . LEU A 1 312 ? -12.500 -1.983 1.561 1.00 98.56 312 LEU A C 1
ATOM 2312 O O . LEU A 1 312 ? -12.637 -3.098 1.052 1.00 98.56 312 LEU A O 1
ATOM 2316 N N . ASP A 1 313 ? -12.799 -0.856 0.911 1.00 98.44 313 ASP A N 1
ATOM 2317 C CA . ASP A 1 313 ? -13.253 -0.828 -0.484 1.00 98.44 313 ASP A CA 1
ATOM 2318 C C . ASP A 1 313 ? -12.179 -1.376 -1.438 1.00 98.44 313 ASP A C 1
ATOM 2320 O O . ASP A 1 313 ? -12.485 -2.173 -2.328 1.00 98.44 313 ASP A O 1
ATOM 2324 N N . THR A 1 314 ? -10.907 -1.038 -1.207 1.00 98.69 314 THR A N 1
ATOM 2325 C CA . THR A 1 314 ? -9.755 -1.608 -1.925 1.00 98.69 314 THR A CA 1
ATOM 2326 C C . THR A 1 314 ? -9.653 -3.124 -1.754 1.00 98.69 314 THR A C 1
ATOM 2328 O O . THR A 1 314 ? -9.491 -3.847 -2.739 1.00 98.69 314 THR A O 1
ATOM 2331 N N . LEU A 1 315 ? -9.807 -3.644 -0.534 1.00 98.56 315 LEU A N 1
ATOM 2332 C CA . LEU A 1 315 ? -9.781 -5.088 -0.279 1.00 98.56 315 LEU A CA 1
ATOM 2333 C C . LEU A 1 315 ? -10.945 -5.806 -0.976 1.00 98.56 315 LEU A C 1
ATOM 2335 O O . LEU A 1 315 ? -10.745 -6.866 -1.569 1.00 98.56 315 LEU A O 1
ATOM 2339 N N . VAL A 1 316 ? -12.145 -5.216 -0.975 1.00 98.25 316 VAL A N 1
ATOM 2340 C CA . VAL A 1 316 ? -13.291 -5.742 -1.735 1.00 98.25 316 VAL A CA 1
ATOM 2341 C C . VAL A 1 316 ? -13.012 -5.720 -3.237 1.00 98.25 316 VAL A C 1
ATOM 2343 O O . VAL A 1 316 ? -13.294 -6.710 -3.908 1.00 98.25 316 VAL A O 1
ATOM 2346 N N . ARG A 1 317 ? -12.404 -4.651 -3.764 1.00 98.19 317 ARG A N 1
ATOM 2347 C CA . ARG A 1 317 ? -12.005 -4.565 -5.176 1.00 98.19 317 ARG A CA 1
ATOM 2348 C C . ARG A 1 317 ? -10.988 -5.645 -5.556 1.00 98.19 317 ARG A C 1
ATOM 2350 O O . ARG A 1 317 ? -11.083 -6.198 -6.648 1.00 98.19 317 ARG A O 1
ATOM 2357 N N . ILE A 1 318 ? -10.046 -5.975 -4.672 1.00 98.25 318 ILE A N 1
ATOM 2358 C CA . ILE A 1 318 ? -9.091 -7.076 -4.885 1.00 98.25 318 ILE A CA 1
ATOM 2359 C C . ILE A 1 318 ? -9.809 -8.428 -4.907 1.00 98.25 318 ILE A C 1
ATOM 2361 O O . ILE A 1 318 ? -9.535 -9.243 -5.786 1.00 98.25 318 ILE A O 1
ATOM 2365 N N . ILE A 1 319 ? -10.745 -8.656 -3.981 1.00 96.50 319 ILE A N 1
ATOM 2366 C CA . ILE A 1 319 ? -11.550 -9.884 -3.931 1.00 96.50 319 ILE A CA 1
ATOM 2367 C C . ILE A 1 319 ? -12.375 -10.048 -5.212 1.00 96.50 319 ILE A C 1
ATOM 2369 O O . ILE A 1 319 ? -12.344 -11.115 -5.820 1.00 96.50 319 ILE A O 1
ATOM 2373 N N . ASP A 1 320 ? -13.083 -8.995 -5.626 1.00 95.75 320 ASP A N 1
ATOM 2374 C CA . ASP A 1 320 ? -13.935 -8.994 -6.821 1.00 95.75 320 ASP A CA 1
ATOM 2375 C C . ASP A 1 320 ? -13.110 -9.049 -8.126 1.00 95.75 320 ASP A C 1
ATOM 2377 O O . ASP A 1 320 ? -13.650 -9.368 -9.184 1.00 95.75 320 ASP A O 1
ATOM 2381 N N . GLY A 1 321 ? -11.805 -8.757 -8.059 1.00 95.38 321 GLY A N 1
ATOM 2382 C CA . GLY A 1 321 ? -10.861 -8.924 -9.165 1.00 95.38 321 GLY A CA 1
ATOM 2383 C C . GLY A 1 321 ? -10.471 -10.378 -9.448 1.00 95.38 321 GLY A C 1
ATOM 2384 O O . GLY A 1 321 ? -9.901 -10.636 -10.506 1.00 95.38 321 GLY A O 1
ATOM 2385 N N . GLU A 1 322 ? -10.778 -11.308 -8.531 1.00 91.44 322 GLU A N 1
ATOM 2386 C CA . GLU A 1 322 ? -10.542 -12.757 -8.661 1.00 91.44 322 GLU A CA 1
ATOM 2387 C C . GLU A 1 322 ? -9.113 -13.105 -9.131 1.00 91.44 322 GLU A C 1
ATOM 2389 O O . GLU A 1 322 ? -8.906 -13.988 -9.964 1.00 91.44 322 GLU A O 1
ATOM 2394 N N . TYR A 1 323 ? -8.109 -12.390 -8.611 1.00 92.94 323 TYR A N 1
ATOM 2395 C CA . TYR A 1 323 ? -6.714 -12.603 -8.991 1.00 92.94 323 TYR A CA 1
ATOM 2396 C C . TYR A 1 323 ? -6.208 -13.973 -8.524 1.00 92.94 323 TYR A C 1
ATOM 2398 O O . TYR A 1 323 ? -6.346 -14.335 -7.356 1.00 92.94 323 TYR A O 1
ATOM 2406 N N . GLU A 1 324 ? -5.529 -14.700 -9.408 1.00 86.38 324 GLU A N 1
ATOM 2407 C CA . GLU A 1 324 ? -4.880 -15.977 -9.089 1.00 86.38 324 GLU A CA 1
ATOM 2408 C C . GLU A 1 324 ? -3.624 -15.783 -8.233 1.00 86.38 324 GLU A C 1
ATOM 2410 O O . GLU A 1 324 ? -3.215 -16.671 -7.480 1.00 86.38 324 GLU A O 1
ATOM 2415 N N . ARG A 1 325 ? -2.990 -14.612 -8.347 1.00 87.00 325 ARG A N 1
ATOM 2416 C CA . ARG A 1 325 ? -1.772 -14.271 -7.616 1.00 87.00 325 ARG A CA 1
ATOM 2417 C C . ARG A 1 325 ? -1.608 -12.767 -7.469 1.00 87.00 325 ARG A C 1
ATOM 2419 O O . ARG A 1 325 ? -1.971 -12.008 -8.366 1.00 87.00 325 ARG A O 1
ATOM 2426 N N . ALA A 1 326 ? -1.003 -12.356 -6.361 1.00 94.69 326 ALA A N 1
ATOM 2427 C CA . ALA A 1 326 ? -0.533 -10.994 -6.167 1.00 94.69 326 ALA A CA 1
ATOM 2428 C C . ALA A 1 326 ? 0.978 -10.951 -5.891 1.00 94.69 326 ALA A C 1
ATOM 2430 O O . ALA A 1 326 ? 1.537 -11.823 -5.219 1.00 94.69 326 ALA A O 1
ATOM 2431 N N . TRP A 1 327 ? 1.621 -9.919 -6.419 1.00 95.06 327 TRP A N 1
ATOM 2432 C CA . TRP A 1 327 ? 3.042 -9.613 -6.356 1.00 95.06 327 TRP A CA 1
ATOM 2433 C C . TRP A 1 327 ? 3.209 -8.333 -5.517 1.00 95.06 327 TRP A C 1
ATOM 2435 O O . TRP A 1 327 ? 3.028 -7.230 -6.038 1.00 95.06 327 TRP A O 1
ATOM 2445 N N . PRO A 1 328 ? 3.440 -8.475 -4.201 1.00 94.88 328 PRO A N 1
ATOM 2446 C CA . PRO A 1 328 ? 3.408 -7.363 -3.255 1.00 94.88 328 PRO A CA 1
ATOM 2447 C C . PRO A 1 328 ? 4.668 -6.500 -3.286 1.00 94.88 328 PRO A C 1
ATOM 2449 O O . PRO A 1 328 ? 5.752 -6.974 -3.621 1.00 94.88 328 PRO A O 1
ATOM 2452 N N . GLY A 1 329 ? 4.550 -5.266 -2.797 1.00 90.00 329 GLY A N 1
ATOM 2453 C CA . GLY A 1 329 ? 5.680 -4.359 -2.588 1.00 90.00 329 GLY A CA 1
ATOM 2454 C C . GLY A 1 329 ? 6.743 -4.931 -1.649 1.00 90.00 329 GLY A C 1
ATOM 2455 O O . GLY A 1 329 ? 7.925 -4.646 -1.809 1.00 90.00 329 GLY A O 1
ATOM 2456 N N . HIS A 1 330 ? 6.356 -5.840 -0.749 1.00 85.06 330 HIS A N 1
ATOM 2457 C CA . HIS A 1 330 ? 7.260 -6.510 0.180 1.00 85.06 330 HIS A CA 1
ATOM 2458 C C . HIS A 1 330 ? 7.065 -8.026 0.199 1.00 85.06 330 HIS A C 1
ATOM 2460 O O . HIS A 1 330 ? 5.943 -8.530 0.161 1.00 85.06 330 HIS A O 1
ATOM 2466 N N . ARG A 1 331 ? 8.158 -8.768 0.429 1.00 83.44 331 ARG A N 1
ATOM 2467 C CA . ARG A 1 331 ? 8.158 -10.225 0.699 1.00 83.44 331 ARG A CA 1
ATOM 2468 C C . ARG A 1 331 ? 7.795 -11.093 -0.520 1.00 83.44 331 ARG A C 1
ATOM 2470 O O . ARG A 1 331 ? 8.183 -10.806 -1.645 1.00 83.44 331 ARG A O 1
ATOM 2477 N N . GLY A 1 332 ? 7.204 -12.265 -0.282 1.00 77.62 332 GLY A N 1
ATOM 2478 C CA . GLY A 1 332 ? 6.888 -13.252 -1.314 1.00 77.62 332 GLY A CA 1
ATOM 2479 C C . GLY A 1 332 ? 5.499 -13.053 -1.916 1.00 77.62 332 GLY A C 1
ATOM 2480 O O . GLY A 1 332 ? 4.615 -12.503 -1.269 1.00 77.62 332 GLY A O 1
ATOM 2481 N N . ALA A 1 333 ? 5.311 -13.561 -3.135 1.00 84.88 333 ALA A N 1
ATOM 2482 C CA . ALA A 1 333 ? 4.023 -13.553 -3.821 1.00 84.88 333 ALA A CA 1
ATOM 2483 C C . ALA A 1 333 ? 2.910 -14.240 -3.006 1.00 84.88 333 ALA A C 1
ATOM 2485 O O . ALA A 1 333 ? 3.144 -15.235 -2.313 1.00 84.88 333 ALA A O 1
ATOM 2486 N N . ILE A 1 334 ? 1.691 -13.731 -3.154 1.00 83.31 334 ILE A N 1
ATOM 2487 C CA . ILE A 1 334 ? 0.471 -14.206 -2.502 1.00 83.31 334 ILE A CA 1
ATOM 2488 C C . ILE A 1 334 ? -0.283 -15.089 -3.499 1.00 83.31 334 ILE A C 1
ATOM 2490 O O . ILE A 1 334 ? -0.670 -14.622 -4.564 1.00 83.31 334 ILE A O 1
ATOM 2494 N N . VAL A 1 335 ? -0.481 -16.367 -3.164 1.00 81.88 335 VAL A N 1
ATOM 2495 C CA . VAL A 1 335 ? -1.124 -17.380 -4.038 1.00 81.88 335 VAL A CA 1
ATOM 2496 C C . VAL A 1 335 ? -2.642 -17.489 -3.862 1.00 81.88 335 VAL A C 1
ATOM 2498 O O . VAL A 1 335 ? -3.298 -18.253 -4.563 1.00 81.88 335 VAL A O 1
ATOM 2501 N N . ASP A 1 336 ? -3.186 -16.768 -2.884 1.00 83.62 336 ASP A N 1
ATOM 2502 C CA . ASP A 1 336 ? -4.624 -16.608 -2.666 1.00 83.62 336 ASP A CA 1
ATOM 2503 C C . ASP A 1 336 ? -4.914 -15.150 -2.265 1.00 83.62 336 ASP A C 1
ATOM 2505 O O . ASP A 1 336 ? -5.066 -14.852 -1.076 1.00 83.62 336 ASP A O 1
ATOM 2509 N N . PRO A 1 337 ? -4.890 -14.204 -3.227 1.00 89.56 337 PRO A N 1
ATOM 2510 C CA . PRO A 1 337 ? -5.151 -12.790 -2.957 1.00 89.56 337 PRO A CA 1
ATOM 2511 C C . PRO A 1 337 ? -6.532 -12.545 -2.349 1.00 89.56 337 PRO A C 1
ATOM 2513 O O . PRO A 1 337 ? -6.650 -11.758 -1.412 1.00 89.56 337 PRO A O 1
ATOM 2516 N N . THR A 1 338 ? -7.557 -13.251 -2.837 1.00 89.69 338 THR A N 1
ATOM 2517 C CA . THR A 1 338 ? -8.928 -13.189 -2.313 1.00 89.69 338 THR A CA 1
ATOM 2518 C C . THR A 1 338 ? -8.978 -13.588 -0.844 1.00 89.69 338 THR A C 1
ATOM 2520 O O . THR A 1 338 ? -9.524 -12.845 -0.028 1.00 89.69 338 THR A O 1
ATOM 2523 N N . GLY A 1 339 ? -8.377 -14.729 -0.497 1.00 86.44 339 GLY A N 1
ATOM 2524 C CA . GLY A 1 339 ? -8.260 -15.152 0.890 1.00 86.44 339 GLY A CA 1
ATOM 2525 C C . GLY A 1 339 ? -7.511 -14.115 1.723 1.00 86.44 339 GLY A C 1
ATOM 2526 O O . GLY A 1 339 ? -8.037 -13.599 2.706 1.00 86.44 339 GLY A O 1
ATOM 2527 N N . ARG A 1 340 ? -6.321 -13.700 1.280 1.00 90.81 340 ARG A N 1
ATOM 2528 C CA . ARG A 1 340 ? -5.521 -12.732 2.037 1.00 90.81 340 ARG A CA 1
ATOM 2529 C C . ARG A 1 340 ? -6.261 -11.414 2.287 1.00 90.81 340 ARG A C 1
ATOM 2531 O O . ARG A 1 340 ? -6.166 -10.869 3.382 1.00 90.81 340 ARG A O 1
ATOM 2538 N N . ALA A 1 341 ? -7.004 -10.902 1.311 1.00 95.31 341 ALA A N 1
ATOM 2539 C CA . ALA A 1 341 ? -7.809 -9.699 1.494 1.00 95.31 341 ALA A CA 1
ATOM 2540 C C . ALA A 1 341 ? -8.926 -9.904 2.535 1.00 95.31 341 ALA A C 1
ATOM 2542 O O . ALA A 1 341 ? -9.177 -9.017 3.351 1.00 95.31 341 ALA A O 1
ATOM 2543 N N . ALA A 1 342 ? -9.553 -11.083 2.559 1.00 91.06 342 ALA A N 1
ATOM 2544 C CA . ALA A 1 342 ? -10.547 -11.441 3.567 1.00 91.06 342 ALA A CA 1
ATOM 2545 C C . ALA A 1 342 ? -9.950 -11.540 4.981 1.00 91.06 342 ALA A C 1
ATOM 2547 O O . ALA A 1 342 ? -10.552 -11.014 5.917 1.00 91.06 342 ALA A O 1
ATOM 2548 N N . ASP A 1 343 ? -8.752 -12.118 5.123 1.00 88.06 343 ASP A N 1
ATOM 2549 C CA . ASP A 1 343 ? -8.007 -12.145 6.392 1.00 88.06 343 ASP A CA 1
ATOM 2550 C C . ASP A 1 343 ? -7.749 -10.730 6.926 1.00 88.06 343 ASP A C 1
ATOM 2552 O O . ASP A 1 343 ? -7.868 -10.470 8.122 1.00 88.06 343 ASP A O 1
ATOM 2556 N N . ILE A 1 344 ? -7.402 -9.789 6.043 1.00 93.75 344 ILE A N 1
ATOM 2557 C CA . ILE A 1 344 ? -7.133 -8.398 6.430 1.00 93.75 344 ILE A CA 1
ATOM 2558 C C . ILE A 1 344 ? -8.426 -7.673 6.837 1.00 93.75 344 ILE A C 1
ATOM 2560 O O . ILE A 1 344 ? -8.428 -6.944 7.831 1.00 93.75 344 ILE A O 1
ATOM 2564 N N . ILE A 1 345 ? -9.539 -7.892 6.123 1.00 95.31 345 ILE A N 1
ATOM 2565 C CA . ILE A 1 345 ? -10.859 -7.365 6.521 1.00 95.31 345 ILE A CA 1
ATOM 2566 C C . ILE A 1 345 ? -11.210 -7.843 7.935 1.00 95.31 345 ILE A C 1
ATOM 2568 O O . ILE A 1 345 ? -11.663 -7.050 8.763 1.00 95.31 345 ILE A O 1
ATOM 2572 N N . ASP A 1 346 ? -10.985 -9.126 8.220 1.00 90.69 346 ASP A N 1
ATOM 2573 C CA . ASP A 1 346 ? -11.210 -9.698 9.544 1.00 90.69 346 ASP A CA 1
ATOM 2574 C C . ASP A 1 346 ? -10.305 -9.062 10.607 1.00 90.69 346 ASP A C 1
ATOM 2576 O O . ASP A 1 346 ? -10.778 -8.566 11.631 1.00 90.69 346 ASP A O 1
ATOM 2580 N N . HIS A 1 347 ? -9.010 -8.943 10.306 1.00 91.56 347 HIS A N 1
ATOM 2581 C CA . HIS A 1 347 ? -8.050 -8.293 11.191 1.00 91.56 347 HIS A CA 1
ATOM 2582 C C . HIS A 1 347 ? -8.504 -6.890 11.615 1.00 91.56 347 HIS A C 1
ATOM 2584 O O . HIS A 1 347 ? -8.433 -6.533 12.795 1.00 91.56 347 HIS A O 1
ATOM 2590 N N . HIS A 1 348 ? -8.998 -6.081 10.673 1.00 96.12 348 HIS A N 1
ATOM 2591 C CA . HIS A 1 348 ? -9.497 -4.743 10.986 1.00 96.12 348 HIS A CA 1
ATOM 2592 C C . HIS A 1 348 ? -10.815 -4.756 11.769 1.00 96.12 348 HIS A C 1
ATOM 2594 O O . HIS A 1 348 ? -11.046 -3.848 12.577 1.00 96.12 348 HIS A O 1
ATOM 2600 N N . ARG A 1 349 ? -11.660 -5.779 11.601 1.00 95.62 349 ARG A N 1
ATOM 2601 C CA . ARG A 1 349 ? -12.850 -5.973 12.440 1.00 95.62 349 ARG A CA 1
ATOM 2602 C C . ARG A 1 349 ? -12.453 -6.191 13.898 1.00 95.62 349 ARG A C 1
ATOM 2604 O O . ARG A 1 349 ? -12.867 -5.413 14.757 1.00 95.62 349 ARG A O 1
ATOM 2611 N N . GLU A 1 350 ? -11.576 -7.153 14.167 1.00 93.00 350 GLU A N 1
ATOM 2612 C CA . GLU A 1 350 ? -11.065 -7.437 15.518 1.00 93.00 350 GLU A CA 1
ATOM 2613 C C . GLU A 1 350 ? -10.291 -6.253 16.117 1.00 93.00 350 GLU A C 1
ATOM 2615 O O . GLU A 1 350 ? -10.344 -5.970 17.318 1.00 93.00 350 GLU A O 1
ATOM 2620 N N . ARG A 1 351 ? -9.539 -5.527 15.282 1.00 94.94 351 ARG A N 1
ATOM 2621 C CA . ARG A 1 351 ? -8.852 -4.297 15.692 1.00 94.94 351 ARG A CA 1
ATOM 2622 C C . ARG A 1 351 ? -9.848 -3.242 16.163 1.00 94.94 351 ARG A C 1
ATOM 2624 O O . ARG A 1 351 ? -9.615 -2.611 17.190 1.00 94.94 351 ARG A O 1
ATOM 2631 N N . THR A 1 352 ? -10.960 -3.083 15.448 1.00 97.69 352 THR A N 1
ATOM 2632 C CA . THR A 1 352 ? -12.024 -2.135 15.805 1.00 97.69 352 THR A CA 1
ATOM 2633 C C . THR A 1 352 ? -12.705 -2.519 17.110 1.00 97.69 352 THR A C 1
ATOM 2635 O O . THR A 1 352 ? -12.995 -1.644 17.918 1.00 97.69 352 THR A O 1
ATOM 2638 N N . GLU A 1 353 ? -12.917 -3.811 17.358 1.00 96.25 353 GLU A N 1
ATOM 2639 C CA . GLU A 1 353 ? -13.453 -4.294 18.636 1.00 96.25 353 GLU A CA 1
ATOM 2640 C C . GLU A 1 353 ? -12.534 -3.922 19.806 1.00 96.25 353 GLU A C 1
ATOM 2642 O O . GLU A 1 353 ? -12.998 -3.390 20.810 1.00 96.25 353 GLU A O 1
ATOM 2647 N N . ARG A 1 354 ? -11.214 -4.052 19.643 1.00 96.69 354 ARG A N 1
ATOM 2648 C CA . ARG A 1 354 ? -10.266 -3.593 20.672 1.00 96.69 354 ARG A CA 1
ATOM 2649 C C . ARG A 1 354 ? -10.227 -2.078 20.842 1.00 96.69 354 ARG A C 1
ATOM 2651 O O . ARG A 1 354 ? -10.023 -1.603 21.952 1.00 96.69 354 ARG A O 1
ATOM 2658 N N . VAL A 1 355 ? -10.434 -1.306 19.775 1.00 97.94 355 VAL A N 1
ATOM 2659 C CA . VAL A 1 355 ? -10.611 0.154 19.887 1.00 97.94 355 VAL A CA 1
ATOM 2660 C C . VAL A 1 355 ? -11.862 0.475 20.707 1.00 97.94 355 VAL A C 1
ATOM 2662 O O . VAL A 1 355 ? -11.820 1.356 21.565 1.00 97.94 355 VAL A O 1
ATOM 2665 N N . VAL A 1 356 ? -12.959 -0.256 20.491 1.00 97.88 356 VAL A N 1
ATOM 2666 C CA . VAL A 1 356 ? -14.181 -0.135 21.298 1.00 97.88 356 VAL A CA 1
ATOM 2667 C C . VAL A 1 356 ? -13.909 -0.463 22.766 1.00 97.88 356 VAL A C 1
ATOM 2669 O O . VAL A 1 356 ? -14.364 0.292 23.623 1.00 97.88 356 VAL A O 1
ATOM 2672 N N . ASP A 1 357 ? -13.146 -1.517 23.063 1.00 96.56 357 ASP A N 1
ATOM 2673 C CA . ASP A 1 357 ? -12.772 -1.868 24.440 1.00 96.56 357 ASP A CA 1
ATOM 2674 C C . ASP A 1 357 ? -12.006 -0.729 25.130 1.00 96.56 357 ASP A C 1
ATOM 2676 O O . ASP A 1 357 ? -12.324 -0.377 26.265 1.00 96.56 357 ASP A O 1
ATOM 2680 N N . VAL A 1 358 ? -11.064 -0.080 24.432 1.00 97.38 358 VAL A N 1
ATOM 2681 C CA . VAL A 1 358 ? -10.354 1.098 24.967 1.00 97.38 358 VAL A CA 1
ATOM 2682 C C . VAL A 1 358 ? -11.326 2.244 25.264 1.00 97.38 358 VAL A C 1
ATOM 2684 O O . VAL A 1 358 ? -11.250 2.865 26.323 1.00 97.38 358 VAL A O 1
ATOM 2687 N N . LEU A 1 359 ? -12.273 2.524 24.362 1.00 97.75 359 LEU A N 1
ATOM 2688 C CA . LEU A 1 359 ? -13.261 3.588 24.570 1.00 97.75 359 LEU A CA 1
ATOM 2689 C C . LEU A 1 359 ? -14.306 3.257 25.649 1.00 97.75 359 LEU A C 1
ATOM 2691 O O . LEU A 1 359 ? -14.946 4.168 26.183 1.00 97.75 359 LEU A O 1
ATOM 2695 N N . ALA A 1 360 ? -14.493 1.978 25.987 1.00 96.38 360 ALA A N 1
ATOM 2696 C CA . ALA A 1 360 ? -15.378 1.559 27.071 1.00 96.38 360 ALA A CA 1
ATOM 2697 C C . ALA A 1 360 ? -14.843 1.978 28.455 1.00 96.38 360 ALA A C 1
ATOM 2699 O O . ALA A 1 360 ? -15.641 2.209 29.369 1.00 96.38 360 ALA A O 1
ATOM 2700 N N . ASP A 1 361 ? -13.523 2.145 28.594 1.00 95.50 361 ASP A N 1
ATOM 2701 C CA . ASP A 1 361 ? -12.876 2.654 29.810 1.00 95.50 361 ASP A CA 1
ATOM 2702 C C . ASP A 1 361 ? -12.956 4.189 29.939 1.00 95.50 361 ASP A C 1
ATOM 2704 O O . ASP A 1 361 ? -12.798 4.741 31.036 1.00 95.50 361 ASP A O 1
ATOM 2708 N N . GLY A 1 362 ? -13.264 4.891 28.846 1.00 96.19 362 GLY A N 1
ATOM 2709 C CA . GLY A 1 362 ? -13.526 6.327 28.816 1.00 96.19 362 GLY A CA 1
ATOM 2710 C C . GLY A 1 362 ? -13.116 6.994 27.498 1.00 96.19 362 GLY A C 1
ATOM 2711 O O . GLY A 1 362 ? -12.544 6.346 26.624 1.00 96.19 362 GLY A O 1
ATOM 2712 N N . PRO A 1 363 ? -13.386 8.305 27.341 1.00 97.81 363 PRO A N 1
ATOM 2713 C CA . PRO A 1 363 ? -12.994 9.032 26.139 1.00 97.81 363 PRO A CA 1
ATOM 2714 C C . PRO A 1 363 ? -11.474 9.025 25.928 1.00 97.81 363 PRO A C 1
ATOM 2716 O O . PRO A 1 363 ? -10.731 9.318 26.867 1.00 97.81 363 PRO A O 1
ATOM 2719 N N . ALA A 1 364 ? -11.019 8.767 24.699 1.00 98.38 364 ALA A N 1
ATOM 2720 C CA . ALA A 1 364 ? -9.596 8.668 24.364 1.00 98.38 364 ALA A CA 1
ATOM 2721 C C . ALA A 1 364 ? -9.255 9.322 23.015 1.00 98.38 364 ALA A C 1
ATOM 2723 O O . ALA A 1 364 ? -10.054 9.352 22.080 1.00 98.38 364 ALA A O 1
ATOM 2724 N N . THR A 1 365 ? -8.048 9.868 22.904 1.00 98.56 365 THR A N 1
ATOM 2725 C CA . THR A 1 365 ? -7.474 10.383 21.650 1.00 98.56 365 THR A CA 1
ATOM 2726 C C . THR A 1 365 ? -6.887 9.252 20.792 1.00 98.56 365 THR A C 1
ATOM 2728 O O . THR A 1 365 ? -6.551 8.196 21.333 1.00 98.56 365 THR A O 1
ATOM 2731 N N . PRO A 1 366 ? -6.669 9.456 19.475 1.00 98.44 366 PRO A N 1
ATOM 2732 C CA . PRO A 1 366 ? -5.968 8.476 18.639 1.00 98.44 366 PRO A CA 1
ATOM 2733 C C . PRO A 1 366 ? -4.603 8.046 19.195 1.00 98.44 366 PRO A C 1
ATOM 2735 O O . PRO A 1 366 ? -4.254 6.871 19.133 1.00 98.44 366 PRO A O 1
ATOM 2738 N N . TRP A 1 367 ? -3.848 8.968 19.803 1.00 98.19 367 TRP A N 1
ATOM 2739 C CA . TRP A 1 367 ? -2.587 8.647 20.469 1.00 98.19 367 TRP A CA 1
ATOM 2740 C C . TRP A 1 367 ? -2.774 7.693 21.653 1.00 98.19 367 TRP A C 1
ATOM 2742 O O . TRP A 1 367 ? -2.053 6.703 21.757 1.00 98.19 367 TRP A O 1
ATOM 2752 N N . GLU A 1 368 ? -3.739 7.963 22.532 1.00 97.94 368 GLU A N 1
ATOM 2753 C CA . GLU A 1 368 ? -4.019 7.110 23.696 1.00 97.94 368 GLU A CA 1
ATOM 2754 C C . GLU A 1 368 ? -4.498 5.719 23.267 1.00 97.94 368 GLU A C 1
ATOM 2756 O O . GLU A 1 368 ? -3.972 4.725 23.760 1.00 97.94 368 GLU A O 1
ATOM 2761 N N . VAL A 1 369 ? -5.389 5.638 22.274 1.00 98.12 369 VAL A N 1
ATOM 2762 C CA . VAL A 1 369 ? -5.818 4.357 21.692 1.00 98.12 369 VAL A CA 1
ATOM 2763 C C . VAL A 1 369 ? -4.630 3.600 21.095 1.00 98.12 369 VAL A C 1
ATOM 2765 O O . VAL A 1 369 ? -4.456 2.415 21.366 1.00 98.12 369 VAL A O 1
ATOM 2768 N N . SER A 1 370 ? -3.760 4.273 20.336 1.00 97.25 370 SER A N 1
ATOM 2769 C CA . SER A 1 370 ? -2.574 3.625 19.762 1.00 97.25 370 SER A CA 1
ATOM 2770 C C . SER A 1 370 ? -1.610 3.087 20.824 1.00 97.25 370 SER A C 1
ATOM 2772 O O . SER A 1 370 ? -1.020 2.026 20.631 1.00 97.25 370 SER A O 1
ATOM 2774 N N . ALA A 1 371 ? -1.477 3.776 21.961 1.00 94.19 371 ALA A N 1
ATOM 2775 C CA . ALA A 1 371 ? -0.614 3.343 23.053 1.00 94.19 371 ALA A CA 1
ATOM 2776 C C . ALA A 1 371 ? -1.132 2.059 23.722 1.00 94.19 371 ALA A C 1
ATOM 2778 O O . ALA A 1 371 ? -0.326 1.197 24.066 1.00 94.19 371 ALA A O 1
ATOM 2779 N N . GLU A 1 372 ? -2.451 1.901 23.855 1.00 94.94 372 GLU A N 1
ATOM 2780 C CA . GLU A 1 372 ? -3.065 0.663 24.359 1.00 94.94 372 GLU A CA 1
ATOM 2781 C C . GLU A 1 372 ? -2.946 -0.490 23.351 1.00 94.94 372 GLU A C 1
ATOM 2783 O O . GLU A 1 372 ? -2.669 -1.629 23.727 1.00 94.94 372 GLU A O 1
ATOM 2788 N N . LEU A 1 373 ? -3.102 -0.207 22.053 1.00 90.81 373 LEU A N 1
ATOM 2789 C CA . LEU A 1 373 ? -3.056 -1.239 21.011 1.00 90.81 373 LEU A CA 1
ATOM 2790 C C . LEU A 1 373 ? -1.644 -1.743 20.693 1.00 90.81 373 LEU A C 1
ATOM 2792 O O . LEU A 1 373 ? -1.489 -2.911 20.327 1.00 90.81 373 LEU A O 1
ATOM 2796 N N . PHE A 1 374 ? -0.641 -0.865 20.764 1.00 90.06 374 PHE A N 1
ATOM 2797 C CA . PHE A 1 374 ? 0.698 -1.119 20.216 1.00 90.06 374 PHE A CA 1
ATOM 2798 C C . PHE A 1 374 ? 1.837 -0.867 21.213 1.00 90.06 374 PHE A C 1
ATOM 2800 O O . PHE A 1 374 ? 2.990 -1.192 20.931 1.00 90.06 374 PHE A O 1
ATOM 2807 N N . GLY A 1 375 ? 1.551 -0.299 22.387 1.00 91.69 375 GLY A N 1
ATOM 2808 C CA . GLY A 1 375 ? 2.565 0.031 23.382 1.00 91.69 375 GLY A CA 1
ATOM 2809 C C . GLY A 1 375 ? 3.447 1.215 22.973 1.00 91.69 375 GLY A C 1
ATOM 2810 O O . GLY A 1 375 ? 2.980 2.244 22.485 1.00 91.69 375 GLY A O 1
ATOM 2811 N N . SER A 1 376 ? 4.751 1.113 23.241 1.00 86.88 376 SER A N 1
ATOM 2812 C CA . SER A 1 376 ? 5.702 2.199 22.982 1.00 86.88 376 SER A CA 1
ATOM 2813 C C . SER A 1 376 ? 6.078 2.302 21.504 1.00 86.88 376 SER A C 1
ATOM 2815 O O . SER A 1 376 ? 6.679 1.385 20.948 1.00 86.88 376 SER A O 1
ATOM 2817 N N . LEU A 1 377 ? 5.810 3.465 20.909 1.00 88.06 377 LEU A N 1
ATOM 2818 C CA . LEU A 1 377 ? 6.081 3.764 19.503 1.00 88.06 377 LEU A CA 1
ATOM 2819 C C . LEU A 1 377 ? 7.391 4.547 19.319 1.00 88.06 377 LEU A C 1
ATOM 2821 O O . LEU A 1 377 ? 7.701 5.461 20.096 1.00 88.06 377 LEU A O 1
ATOM 2825 N N . HIS A 1 378 ? 8.127 4.213 18.259 1.00 87.00 378 HIS A N 1
ATOM 2826 C CA . HIS A 1 378 ? 9.423 4.794 17.891 1.00 87.00 378 HIS A CA 1
ATOM 2827 C C . HIS A 1 378 ? 9.547 4.947 16.373 1.00 87.00 378 HIS A C 1
ATOM 2829 O O . HIS A 1 378 ? 8.917 4.188 15.635 1.00 87.00 378 HIS A O 1
ATOM 2835 N N . ALA A 1 379 ? 10.399 5.876 15.922 1.00 87.19 379 ALA A N 1
ATOM 2836 C CA . ALA A 1 379 ? 10.639 6.134 14.498 1.00 87.19 379 ALA A CA 1
ATOM 2837 C C . ALA A 1 379 ? 9.316 6.363 13.734 1.00 87.19 379 ALA A C 1
ATOM 2839 O O . ALA A 1 379 ? 8.425 7.040 14.252 1.00 87.19 379 ALA A O 1
ATOM 2840 N N . ILE A 1 380 ? 9.158 5.774 12.545 1.00 86.44 380 ILE A N 1
ATOM 2841 C CA . ILE A 1 380 ? 7.942 5.909 11.730 1.00 86.44 380 ILE A CA 1
ATOM 2842 C C . ILE A 1 380 ? 6.670 5.428 12.448 1.00 86.44 380 ILE A C 1
ATOM 2844 O O . ILE A 1 380 ? 5.586 5.970 12.230 1.00 86.44 380 ILE A O 1
ATOM 2848 N N . HIS A 1 381 ? 6.784 4.495 13.402 1.00 89.50 381 HIS A N 1
ATOM 2849 C CA . HIS A 1 381 ? 5.630 4.011 14.162 1.00 89.50 381 HIS A CA 1
ATOM 2850 C C . HIS A 1 381 ? 4.988 5.087 15.045 1.00 89.50 381 HIS A C 1
ATOM 2852 O O . HIS A 1 381 ? 3.829 4.942 15.423 1.00 89.50 381 HIS A O 1
ATOM 2858 N N . ILE A 1 382 ? 5.698 6.185 15.341 1.00 92.88 382 ILE A N 1
ATOM 2859 C CA . ILE A 1 382 ? 5.123 7.357 16.019 1.00 92.88 382 ILE A CA 1
ATOM 2860 C C . ILE A 1 382 ? 4.001 7.974 15.182 1.00 92.88 382 ILE A C 1
ATOM 2862 O O . ILE A 1 382 ? 3.061 8.515 15.754 1.00 92.88 382 ILE A O 1
ATOM 2866 N N . LEU A 1 383 ? 4.082 7.880 13.854 1.00 93.94 383 LEU A N 1
ATOM 2867 C CA . LEU A 1 383 ? 3.034 8.327 12.944 1.00 93.94 383 LEU A CA 1
ATOM 2868 C C . LEU A 1 383 ? 2.037 7.201 12.633 1.00 93.94 383 LEU A C 1
ATOM 2870 O O . LEU A 1 383 ? 0.831 7.414 12.741 1.00 93.94 383 LEU A O 1
ATOM 2874 N N . HIS A 1 384 ? 2.531 5.999 12.313 1.00 94.38 384 HIS A N 1
ATOM 2875 C CA . HIS A 1 384 ? 1.689 4.864 11.909 1.00 94.38 384 HIS A CA 1
ATOM 2876 C C . HIS A 1 384 ? 0.702 4.420 12.996 1.00 94.38 384 HIS A C 1
ATOM 2878 O O . HIS A 1 384 ? -0.472 4.216 12.699 1.00 94.38 384 HIS A O 1
ATOM 2884 N N . GLY A 1 385 ? 1.139 4.334 14.258 1.00 96.06 385 GLY A N 1
ATOM 2885 C CA . GLY A 1 385 ? 0.291 3.892 15.370 1.00 96.06 385 GLY A CA 1
ATOM 2886 C C . GLY A 1 385 ? -0.954 4.767 15.589 1.00 96.06 385 GLY A C 1
ATOM 2887 O O . GLY A 1 385 ? -2.073 4.254 15.510 1.00 96.06 385 GLY A O 1
ATOM 2888 N N . PRO A 1 386 ? -0.814 6.080 15.866 1.00 97.44 386 PRO A N 1
ATOM 2889 C CA . PRO A 1 386 ? -1.968 6.966 16.020 1.00 97.44 386 PRO A CA 1
ATOM 2890 C C . PRO A 1 386 ? -2.755 7.168 14.724 1.00 97.44 386 PRO A C 1
ATOM 2892 O O . PRO A 1 386 ? -3.954 7.418 14.808 1.00 97.44 386 PRO A O 1
ATOM 2895 N N . GLY A 1 387 ? -2.127 7.044 13.550 1.00 97.44 387 GLY A N 1
ATOM 2896 C CA . GLY A 1 387 ? -2.833 7.084 12.270 1.00 97.44 387 GLY A CA 1
ATOM 2897 C C . GLY A 1 387 ? -3.773 5.896 12.070 1.00 97.44 387 GLY A C 1
ATOM 2898 O O . GLY A 1 387 ? -4.930 6.090 11.702 1.00 97.44 387 GLY A O 1
ATOM 2899 N N . GLU A 1 388 ? -3.327 4.690 12.424 1.00 97.44 388 GLU A N 1
ATOM 2900 C CA . GLU A 1 388 ? -4.165 3.487 12.391 1.00 97.44 388 GLU A CA 1
ATOM 2901 C C . GLU A 1 388 ? -5.288 3.567 13.428 1.00 97.44 388 GLU A C 1
ATOM 2903 O O . GLU A 1 388 ? -6.456 3.349 13.110 1.00 97.44 388 GLU A O 1
ATOM 2908 N N . ALA A 1 389 ? -4.974 3.989 14.656 1.00 98.25 389 ALA A N 1
ATOM 2909 C CA . ALA A 1 389 ? -5.997 4.236 15.669 1.00 98.25 389 ALA A CA 1
ATOM 2910 C C . ALA A 1 389 ? -7.029 5.277 15.197 1.00 98.25 389 ALA A C 1
ATOM 2912 O O . ALA A 1 389 ? -8.231 5.084 15.381 1.00 98.25 389 ALA A O 1
ATOM 2913 N N . PHE A 1 390 ? -6.582 6.360 14.552 1.00 98.25 390 PHE A N 1
ATOM 2914 C CA . PHE A 1 390 ? -7.464 7.357 13.952 1.00 98.25 390 PHE A CA 1
ATOM 2915 C C . PHE A 1 390 ? -8.356 6.756 12.863 1.00 98.25 390 PHE A C 1
ATOM 2917 O O . PHE A 1 390 ? -9.543 7.067 12.853 1.00 98.25 390 PHE A O 1
ATOM 2924 N N . ALA A 1 391 ? -7.833 5.887 11.996 1.00 98.38 391 ALA A N 1
ATOM 2925 C CA . ALA A 1 391 ? -8.611 5.247 10.939 1.00 98.38 391 ALA A CA 1
ATOM 2926 C C . ALA A 1 391 ? -9.812 4.466 11.498 1.00 98.38 391 ALA A C 1
ATOM 2928 O O . ALA A 1 391 ? -10.936 4.622 11.022 1.00 98.38 391 ALA A O 1
ATOM 2929 N N . HIS A 1 392 ? -9.598 3.696 12.568 1.00 98.50 392 HIS A N 1
ATOM 2930 C CA . HIS A 1 392 ? -10.664 2.966 13.258 1.00 98.50 392 HIS A CA 1
ATOM 2931 C C . HIS A 1 392 ? -11.646 3.891 13.994 1.00 98.50 392 HIS A C 1
ATOM 2933 O O . HIS A 1 392 ? -12.859 3.692 13.928 1.00 98.50 392 HIS A O 1
ATOM 2939 N N . LEU A 1 393 ? -11.139 4.917 14.685 1.00 98.44 393 LEU A N 1
ATOM 2940 C CA . LEU A 1 393 ? -11.964 5.904 15.391 1.00 98.44 393 LEU A CA 1
ATOM 2941 C C . LEU A 1 393 ? -12.855 6.706 14.438 1.00 98.44 393 LEU A C 1
ATOM 2943 O O . LEU A 1 393 ? -14.023 6.935 14.741 1.00 98.44 393 LEU A O 1
ATOM 2947 N N . ASN A 1 394 ? -12.313 7.115 13.292 1.00 97.56 394 ASN A N 1
ATOM 2948 C CA . ASN A 1 394 ? -13.057 7.819 12.259 1.00 97.56 394 ASN A CA 1
ATOM 2949 C C . ASN A 1 394 ? -14.138 6.914 11.653 1.00 97.56 394 ASN A C 1
ATOM 2951 O O . ASN A 1 394 ? -15.282 7.341 11.595 1.00 97.56 394 ASN A O 1
ATOM 2955 N N . HIS A 1 395 ? -13.831 5.644 11.361 1.00 98.00 395 HIS A N 1
ATOM 2956 C CA . HIS A 1 395 ? -14.830 4.675 10.882 1.00 98.00 395 HIS A CA 1
ATOM 2957 C C . HIS A 1 395 ? -15.997 4.479 11.869 1.00 98.00 395 HIS A C 1
ATOM 2959 O O . HIS A 1 395 ? -17.161 4.398 11.477 1.00 98.00 395 HIS A O 1
ATOM 2965 N N . LEU A 1 396 ? -15.707 4.453 13.177 1.00 98.19 396 LEU A N 1
ATOM 2966 C CA . LEU A 1 396 ? -16.732 4.419 14.228 1.00 98.19 396 LEU A CA 1
ATOM 2967 C C . LEU A 1 396 ? -17.532 5.730 14.320 1.00 98.19 396 LEU A C 1
ATOM 2969 O O . LEU A 1 396 ? -18.740 5.686 14.571 1.00 98.19 396 LEU A O 1
ATOM 2973 N N . GLU A 1 397 ? -16.877 6.884 14.157 1.00 97.62 397 GLU A N 1
ATOM 2974 C CA . GLU A 1 397 ? -17.516 8.209 14.145 1.00 97.62 397 GLU A CA 1
ATOM 2975 C C . GLU A 1 397 ? -18.485 8.346 12.965 1.00 97.62 397 GLU A C 1
ATOM 2977 O O . GLU A 1 397 ? -19.638 8.735 13.165 1.00 97.62 397 GLU A O 1
ATOM 2982 N N . ASP A 1 398 ? -18.065 7.945 11.766 1.00 96.69 398 ASP A N 1
ATOM 2983 C CA . ASP A 1 398 ? -18.869 8.030 10.542 1.00 96.69 398 ASP A CA 1
ATOM 2984 C C . ASP A 1 398 ? -20.100 7.111 10.610 1.00 96.69 398 ASP A C 1
ATOM 2986 O O . ASP A 1 398 ? -21.189 7.464 10.148 1.00 96.69 398 ASP A O 1
ATOM 2990 N N . ALA A 1 399 ? -19.977 5.972 11.298 1.00 96.50 399 ALA A N 1
ATOM 2991 C CA . ALA A 1 399 ? -21.092 5.081 11.616 1.00 96.50 399 ALA A CA 1
ATOM 2992 C C . ALA A 1 399 ? -21.987 5.564 12.779 1.00 96.50 399 ALA A C 1
ATOM 2994 O O . ALA A 1 399 ? -22.999 4.933 13.096 1.00 96.50 399 ALA A O 1
ATOM 2995 N N . GLY A 1 400 ? -21.626 6.662 13.449 1.00 96.88 400 GLY A N 1
ATOM 2996 C CA . GLY A 1 400 ? -22.340 7.202 14.608 1.00 96.88 400 GLY A CA 1
ATOM 2997 C C . GLY A 1 400 ? -22.214 6.359 15.883 1.00 96.88 400 GLY A C 1
ATOM 2998 O O . GLY A 1 400 ? -23.010 6.535 16.809 1.00 96.88 400 GLY A O 1
ATOM 2999 N N . LEU A 1 401 ? -21.244 5.443 15.942 1.00 97.44 401 LEU A N 1
ATOM 3000 C CA . LEU A 1 401 ? -20.954 4.583 17.097 1.00 97.44 401 LEU A CA 1
ATOM 3001 C C . LEU A 1 401 ? -19.945 5.219 18.061 1.00 97.44 401 LEU A C 1
ATOM 3003 O O . LEU A 1 401 ? -19.911 4.864 19.241 1.00 97.44 401 LEU A O 1
ATOM 3007 N N . ALA A 1 402 ? -19.180 6.196 17.576 1.00 97.69 402 ALA A N 1
ATOM 3008 C CA . ALA A 1 402 ? -18.382 7.106 18.380 1.00 97.69 402 ALA A CA 1
ATOM 3009 C C . ALA A 1 402 ? -18.739 8.566 18.063 1.00 97.69 402 ALA A C 1
ATOM 3011 O O . ALA A 1 402 ? -19.293 8.877 17.011 1.00 97.69 402 ALA A O 1
ATOM 3012 N N . ALA A 1 403 ? -18.437 9.470 18.986 1.00 97.31 403 ALA A N 1
ATOM 3013 C CA . ALA A 1 403 ? -18.517 10.907 18.777 1.00 97.31 403 ALA A CA 1
ATOM 3014 C C . ALA A 1 403 ? -17.235 11.563 19.280 1.00 97.31 403 ALA A C 1
ATOM 3016 O O . ALA A 1 403 ? -16.678 11.151 20.299 1.00 97.31 403 ALA A O 1
ATOM 3017 N N . ARG A 1 404 ? -16.771 12.597 18.578 1.00 95.69 404 ARG A N 1
ATOM 3018 C CA . ARG A 1 404 ? -15.600 13.365 18.993 1.00 95.69 404 ARG A CA 1
ATOM 3019 C C . ARG A 1 404 ? -15.988 14.583 19.836 1.00 95.69 404 ARG A C 1
ATOM 3021 O O . ARG A 1 404 ? -16.716 15.457 19.365 1.00 95.69 404 ARG A O 1
ATOM 3028 N N . ASP A 1 405 ? -15.412 14.700 21.033 1.00 93.62 405 ASP A N 1
ATOM 3029 C CA . ASP A 1 405 ? -15.390 15.930 21.838 1.00 93.62 405 ASP A CA 1
ATOM 3030 C C . ASP A 1 405 ? -13.960 16.490 21.907 1.00 93.62 405 ASP A C 1
ATOM 3032 O O . ASP A 1 405 ? -13.037 15.926 22.506 1.00 93.62 405 ASP A O 1
ATOM 3036 N N . GLY A 1 406 ? -13.744 17.616 21.226 1.00 93.94 406 GLY A N 1
ATOM 3037 C CA . GLY A 1 406 ? -12.414 18.179 21.026 1.00 93.94 406 GLY A CA 1
ATOM 3038 C C . GLY A 1 406 ? -11.507 17.220 20.249 1.00 93.94 406 GLY A C 1
ATOM 3039 O O . GLY A 1 406 ? -11.590 17.140 19.026 1.00 93.94 406 GLY A O 1
ATOM 3040 N N . ARG A 1 407 ? -10.607 16.534 20.962 1.00 95.12 407 ARG A N 1
ATOM 3041 C CA . ARG A 1 407 ? -9.649 15.565 20.392 1.00 95.12 407 ARG A CA 1
ATOM 3042 C C . ARG A 1 407 ? -9.944 14.118 20.778 1.00 95.12 407 ARG A C 1
ATOM 3044 O O . ARG A 1 407 ? -9.375 13.214 20.175 1.00 95.12 407 ARG A O 1
ATOM 3051 N N . ALA A 1 408 ? -10.762 13.916 21.806 1.00 97.62 408 ALA A N 1
ATOM 3052 C CA . ALA A 1 408 ? -11.087 12.594 22.310 1.00 97.62 408 ALA A CA 1
ATOM 3053 C C . ALA A 1 408 ? -12.342 12.073 21.612 1.00 97.62 408 ALA A C 1
ATOM 3055 O O . ALA A 1 408 ? -13.240 12.847 21.283 1.00 97.62 408 ALA A O 1
ATOM 3056 N N . TYR A 1 409 ? -12.387 10.768 21.408 1.00 98.38 409 TYR A N 1
ATOM 3057 C CA . TYR A 1 409 ? -13.553 10.037 20.944 1.00 98.38 409 TYR A CA 1
ATOM 3058 C C . TYR A 1 409 ? -14.188 9.331 22.133 1.00 98.38 409 TYR A C 1
ATOM 3060 O O . TYR A 1 409 ? -13.481 8.863 23.020 1.00 98.38 409 TYR A O 1
ATOM 3068 N N . GLU A 1 410 ? -15.510 9.248 22.147 1.00 97.94 410 GLU A N 1
ATOM 3069 C CA . GLU A 1 410 ? -16.282 8.490 23.127 1.00 97.94 410 GLU A CA 1
ATOM 3070 C C . GLU A 1 410 ? -17.357 7.659 22.428 1.00 97.94 410 GLU A C 1
ATOM 3072 O O . GLU A 1 410 ? -17.877 8.062 21.386 1.00 97.94 410 GLU A O 1
ATOM 3077 N N . LEU A 1 411 ? -17.704 6.498 22.988 1.00 97.94 411 LEU A N 1
ATOM 3078 C CA . LEU A 1 411 ? -18.785 5.679 22.444 1.00 97.94 411 LEU A CA 1
ATOM 3079 C C . LEU A 1 411 ? -20.139 6.369 22.631 1.00 97.94 411 LEU A C 1
ATOM 3081 O O . LEU A 1 411 ? -20.472 6.849 23.715 1.00 97.94 411 LEU A O 1
ATOM 3085 N N . THR A 1 412 ? -20.978 6.332 21.598 1.00 96.81 412 THR A N 1
ATOM 3086 C CA . THR A 1 412 ? -22.362 6.838 21.667 1.00 96.81 412 THR A CA 1
ATOM 3087 C C . THR A 1 412 ? -23.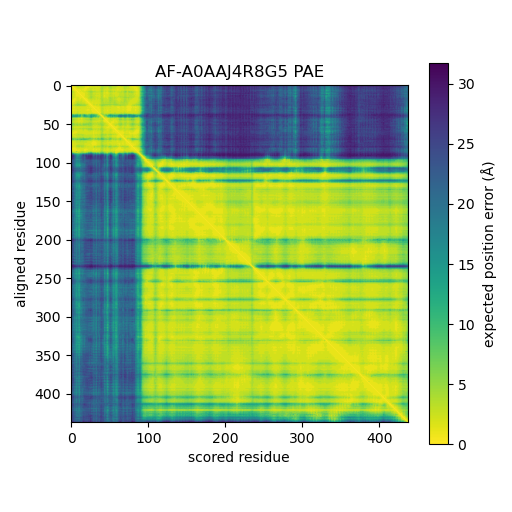332 5.814 22.265 1.00 96.81 412 THR A C 1
ATOM 3089 O O . THR A 1 412 ? -24.469 6.142 22.617 1.00 96.81 412 THR A O 1
ATOM 3092 N N . THR A 1 413 ? -22.891 4.560 22.393 1.00 92.12 413 THR A N 1
ATOM 3093 C CA . THR A 1 413 ? -23.654 3.418 22.903 1.00 92.12 413 THR A CA 1
ATOM 3094 C C . THR A 1 413 ? -22.744 2.470 23.683 1.00 92.12 413 THR A C 1
ATOM 3096 O O . THR A 1 413 ? -21.566 2.335 23.386 1.00 92.12 413 THR A O 1
ATOM 3099 N N . THR A 1 414 ? -23.289 1.770 24.677 1.00 85.19 414 THR A N 1
ATOM 3100 C CA . THR A 1 414 ? -22.516 0.878 25.560 1.00 85.19 414 THR A CA 1
ATOM 3101 C C . THR A 1 414 ? -22.150 -0.470 24.935 1.00 85.19 414 THR A C 1
ATOM 3103 O O . THR A 1 414 ? -21.402 -1.225 25.542 1.00 85.19 414 THR A O 1
ATOM 3106 N N . ASN A 1 415 ? -22.739 -0.828 23.792 1.00 84.38 415 ASN A N 1
ATOM 3107 C CA . ASN A 1 415 ? -22.431 -2.068 23.074 1.00 84.38 415 ASN A CA 1
ATOM 3108 C C . ASN A 1 415 ? -22.584 -1.832 21.560 1.00 84.38 415 ASN A C 1
ATOM 3110 O O . ASN A 1 415 ? -23.645 -2.139 21.004 1.00 84.38 415 ASN A O 1
ATOM 3114 N N . PRO A 1 416 ? -21.608 -1.170 20.917 1.00 90.06 416 PRO A N 1
ATOM 3115 C CA . PRO A 1 416 ? -21.680 -0.854 19.496 1.00 90.06 416 PRO A CA 1
ATOM 3116 C C . PRO A 1 416 ? -21.618 -2.135 18.656 1.00 90.06 416 PRO A C 1
ATOM 3118 O O . PRO A 1 416 ? -20.773 -2.997 18.874 1.00 90.06 416 PRO A O 1
ATOM 3121 N N . ALA A 1 417 ? -22.516 -2.262 17.680 1.00 90.75 417 ALA A N 1
ATOM 3122 C CA . ALA A 1 417 ? -22.506 -3.377 16.738 1.00 90.75 417 ALA A CA 1
ATOM 3123 C C . ALA A 1 417 ? -21.486 -3.098 15.622 1.00 90.75 417 ALA A C 1
ATOM 3125 O O . ALA A 1 417 ? -21.823 -2.517 14.596 1.00 90.75 417 ALA A O 1
ATOM 3126 N N . THR A 1 418 ? -20.228 -3.481 15.838 1.00 92.25 418 THR A N 1
ATOM 3127 C CA . THR A 1 418 ? -19.111 -3.203 14.915 1.00 92.25 418 THR A CA 1
ATOM 3128 C C . THR A 1 418 ? -19.077 -4.121 13.697 1.00 92.25 418 THR A C 1
ATOM 3130 O O . THR A 1 418 ? -18.556 -3.727 12.660 1.00 92.25 418 THR A O 1
ATOM 3133 N N . ALA A 1 419 ? -19.651 -5.324 13.783 1.00 88.62 419 ALA A N 1
ATOM 3134 C CA . ALA A 1 419 ? -19.608 -6.305 12.696 1.00 88.62 419 ALA A CA 1
ATOM 3135 C C . ALA A 1 419 ? -20.233 -5.789 11.386 1.00 88.62 419 ALA A C 1
ATOM 3137 O O . ALA A 1 419 ? -19.747 -6.110 10.307 1.00 88.62 419 ALA A O 1
ATOM 3138 N N . GLU A 1 420 ? -21.277 -4.957 11.474 1.00 90.56 420 GLU A N 1
ATOM 3139 C CA . GLU A 1 420 ? -21.973 -4.387 10.308 1.00 90.56 420 GLU A CA 1
ATOM 3140 C C . GLU A 1 420 ? -21.156 -3.300 9.586 1.00 90.56 420 GLU A C 1
ATOM 3142 O O . GLU A 1 420 ? -21.518 -2.896 8.484 1.00 90.56 420 GLU A O 1
ATOM 3147 N N . LEU A 1 421 ? -20.048 -2.842 10.181 1.00 94.06 421 LEU A N 1
ATOM 3148 C CA . LEU A 1 421 ? -19.144 -1.852 9.587 1.00 94.06 421 LEU A CA 1
ATOM 3149 C C . LEU A 1 421 ? -18.171 -2.457 8.572 1.00 94.06 421 LEU A C 1
ATOM 3151 O O . LEU A 1 421 ? -17.448 -1.715 7.907 1.00 94.06 421 LEU A O 1
ATOM 3155 N N . PHE A 1 422 ? -18.106 -3.788 8.500 1.00 96.12 422 PHE A N 1
ATOM 3156 C CA . PHE A 1 422 ? -17.158 -4.518 7.671 1.00 96.12 422 PHE A CA 1
ATOM 3157 C C . PHE A 1 422 ? -17.883 -5.248 6.541 1.00 96.12 422 PHE A C 1
ATOM 3159 O O . PHE A 1 422 ? -18.964 -5.811 6.750 1.00 96.12 422 PHE A O 1
ATOM 3166 N N . PRO A 1 423 ? -17.302 -5.275 5.332 1.00 94.00 423 PRO A N 1
ATOM 3167 C CA . PRO A 1 423 ? -17.899 -5.977 4.210 1.00 94.00 423 PRO A CA 1
ATOM 3168 C C . PRO A 1 423 ? -18.002 -7.479 4.502 1.00 94.00 423 PRO A C 1
ATOM 3170 O O . PRO A 1 423 ? -17.050 -8.126 4.935 1.00 94.00 423 PRO A O 1
ATOM 3173 N N . THR A 1 424 ? -19.170 -8.061 4.223 1.00 88.44 424 THR A N 1
ATOM 3174 C CA . THR A 1 424 ? -19.355 -9.516 4.282 1.00 88.44 424 THR A CA 1
ATOM 3175 C C . THR A 1 424 ? -18.855 -10.134 2.983 1.00 88.44 424 THR A C 1
ATOM 3177 O O . THR A 1 424 ? -19.448 -9.922 1.927 1.00 88.44 424 THR A O 1
ATOM 3180 N N . VAL A 1 425 ? -17.769 -10.905 3.060 1.00 86.00 425 VAL A N 1
ATOM 3181 C CA . VAL A 1 425 ? -17.106 -11.481 1.876 1.00 86.00 425 VAL A CA 1
ATOM 3182 C C . VAL A 1 425 ? -17.145 -13.008 1.820 1.00 86.00 425 VAL A C 1
ATOM 3184 O O . VAL A 1 425 ? -16.639 -13.581 0.866 1.00 86.00 425 VAL A O 1
ATOM 3187 N N . ALA A 1 426 ? -17.786 -13.669 2.790 1.00 81.12 426 ALA A N 1
ATOM 3188 C CA . ALA A 1 426 ? -17.800 -15.131 2.921 1.00 81.12 426 ALA A CA 1
ATOM 3189 C C . ALA A 1 426 ? -18.271 -15.868 1.652 1.00 81.12 426 ALA A C 1
ATOM 3191 O O . ALA A 1 426 ? -17.688 -16.882 1.281 1.00 81.12 426 ALA A O 1
ATOM 3192 N N . ASP A 1 427 ? -19.269 -15.328 0.946 1.00 83.06 427 ASP A N 1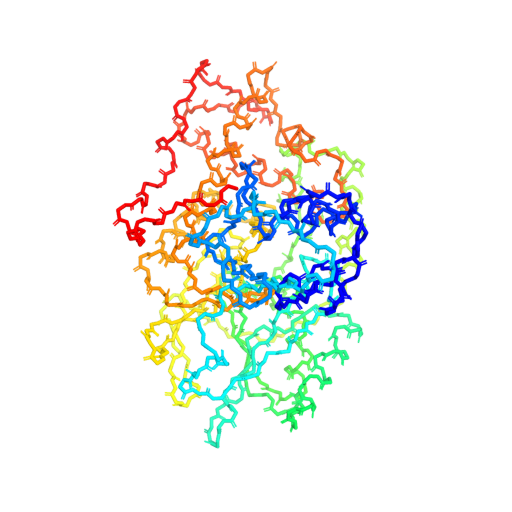
ATOM 3193 C CA . ASP A 1 427 ? -19.805 -15.928 -0.287 1.00 83.06 427 ASP A CA 1
ATOM 3194 C C . ASP A 1 427 ? -18.834 -15.848 -1.485 1.00 83.06 427 ASP A C 1
ATOM 3196 O O . ASP A 1 427 ? -19.070 -16.490 -2.508 1.00 83.06 427 ASP A O 1
ATOM 3200 N N . ARG A 1 428 ? -17.757 -15.058 -1.370 1.00 79.94 428 ARG A N 1
ATOM 3201 C CA . ARG A 1 428 ? -16.716 -14.861 -2.394 1.00 79.94 428 ARG A CA 1
ATOM 3202 C C . ARG A 1 428 ? -15.471 -15.715 -2.143 1.00 79.94 428 ARG A C 1
ATOM 3204 O O . ARG A 1 428 ? -14.573 -15.753 -2.977 1.00 79.94 428 ARG A O 1
ATOM 3211 N N . LEU A 1 429 ? -15.395 -16.378 -0.990 1.00 79.75 429 LEU A N 1
ATOM 3212 C CA . LEU A 1 429 ? -14.241 -17.186 -0.607 1.00 79.75 429 LEU A CA 1
ATOM 3213 C C . LEU A 1 429 ? -14.335 -18.579 -1.228 1.00 79.75 429 LEU A C 1
ATOM 3215 O O . LEU A 1 429 ? -15.420 -19.109 -1.486 1.00 79.75 429 LEU A O 1
ATOM 3219 N N . ARG A 1 430 ? -13.176 -19.201 -1.458 1.00 74.06 430 ARG A N 1
ATOM 3220 C CA . ARG A 1 430 ? -13.112 -20.582 -1.950 1.00 74.06 430 ARG A CA 1
ATOM 3221 C C . ARG A 1 430 ? -13.846 -21.514 -0.965 1.00 74.06 430 ARG A C 1
ATOM 3223 O O . ARG A 1 430 ? -13.767 -21.305 0.245 1.00 74.06 430 ARG A O 1
ATOM 3230 N N . PRO A 1 431 ? -14.551 -22.563 -1.428 1.00 65.19 431 PRO A N 1
ATOM 3231 C CA . PRO A 1 431 ? -15.245 -23.479 -0.524 1.00 65.19 431 PRO A CA 1
ATOM 3232 C C . PRO A 1 431 ? -14.303 -24.086 0.524 1.00 65.19 431 PRO A C 1
ATOM 3234 O O . PRO A 1 431 ? -13.292 -24.689 0.167 1.00 65.19 431 PRO A O 1
ATOM 3237 N N . GLY A 1 432 ? -14.657 -23.957 1.806 1.00 61.00 432 GLY A N 1
ATOM 3238 C CA . GLY A 1 432 ? -13.832 -24.434 2.923 1.00 61.00 432 GLY A CA 1
ATOM 3239 C C . GLY A 1 432 ? -12.658 -23.519 3.284 1.00 61.00 432 GLY A C 1
ATOM 3240 O O . GLY A 1 432 ? -11.839 -23.910 4.107 1.00 61.00 432 GLY A O 1
ATOM 3241 N N . TYR A 1 433 ? -12.566 -22.333 2.678 1.00 64.06 433 TYR A N 1
ATOM 3242 C CA . TYR A 1 433 ? -11.679 -21.282 3.151 1.00 64.06 433 TYR A CA 1
ATOM 3243 C C . TYR A 1 433 ? -12.168 -20.782 4.513 1.00 64.06 433 TYR A C 1
ATOM 3245 O O . TYR A 1 433 ? -13.330 -20.395 4.661 1.00 64.06 433 TYR A O 1
ATOM 3253 N N . GLU A 1 434 ? -11.270 -20.785 5.489 1.00 56.25 434 GLU A N 1
ATOM 3254 C CA . GLU A 1 434 ? -11.483 -20.201 6.808 1.00 56.25 434 GLU A CA 1
ATOM 3255 C C . GLU A 1 434 ? -10.459 -19.075 6.984 1.00 56.25 434 GLU A C 1
ATOM 3257 O O . GLU A 1 434 ? -9.271 -19.327 6.743 1.00 56.25 434 GLU A O 1
ATOM 3262 N N . PRO A 1 435 ? -10.894 -17.852 7.355 1.00 49.56 435 PRO A N 1
ATOM 3263 C CA . PRO A 1 435 ? -9.980 -16.764 7.662 1.00 49.56 435 PRO A CA 1
ATOM 3264 C C . PRO A 1 435 ? -8.942 -17.212 8.687 1.00 49.56 435 PRO A C 1
ATOM 3266 O O . PRO A 1 435 ? -9.263 -17.841 9.699 1.00 49.56 435 PRO A O 1
ATOM 3269 N N . VAL A 1 436 ? -7.678 -16.950 8.389 1.00 47.53 436 VAL A N 1
ATOM 3270 C CA . VAL A 1 436 ? -6.561 -17.470 9.163 1.00 47.53 436 VAL A CA 1
ATOM 3271 C C . VAL A 1 436 ? -6.177 -16.459 10.236 1.00 47.53 436 VAL A C 1
ATOM 3273 O O . VAL A 1 436 ? -5.286 -15.634 10.022 1.00 47.53 436 VAL A O 1
ATOM 3276 N N . HIS A 1 437 ? -6.824 -16.567 11.396 1.00 42.38 437 HIS A N 1
ATOM 3277 C CA . HIS A 1 437 ? -6.412 -15.883 12.626 1.00 42.38 437 HIS A CA 1
ATOM 3278 C C . HIS A 1 437 ? -5.023 -16.386 13.068 1.00 42.38 437 HIS A C 1
ATOM 3280 O O . HIS A 1 437 ? -4.867 -17.599 13.350 1.00 42.38 437 HIS A O 1
#